Protein AF-0000000085069353 (afdb_homodimer)

Radius of gyration: 23.58 Å; Cα contacts (8 Å, |Δi|>4): 1562; chains: 2; bounding box: 52×65×56 Å

Solvent-accessible surface area (backbone atoms only — not comparable to full-atom values): 28995 Å² total; per-residue (Å²): 128,86,51,66,69,58,46,49,50,49,29,47,68,69,38,60,79,64,82,63,58,44,48,41,61,85,38,62,59,49,47,66,53,67,66,75,50,38,17,30,17,36,18,29,28,80,44,52,75,49,71,46,78,49,20,78,52,68,39,44,38,23,56,41,40,36,59,54,48,47,51,52,33,35,73,73,60,31,64,67,50,47,43,72,66,26,32,38,21,42,57,43,44,60,49,77,42,63,62,54,25,57,78,48,70,30,41,40,40,21,43,68,28,51,60,11,30,32,29,43,49,19,61,46,86,54,93,45,60,66,54,37,40,49,53,48,45,51,50,48,16,57,42,31,65,43,90,56,45,76,35,66,68,46,29,52,38,44,66,76,59,38,64,69,54,46,51,46,30,50,45,20,43,76,50,68,43,42,67,47,61,39,67,50,20,39,52,39,45,49,44,54,26,15,22,45,41,26,17,54,32,46,2,31,34,29,6,11,48,8,9,15,18,32,22,38,77,73,70,41,75,71,45,63,46,86,54,34,29,42,52,39,27,39,24,36,42,26,19,48,35,54,44,10,20,49,42,28,42,70,37,25,46,30,25,36,31,8,55,46,5,34,33,36,36,33,34,63,60,50,10,10,40,11,19,33,17,27,20,14,40,96,82,36,38,18,43,54,30,51,53,33,51,33,51,39,28,62,75,70,63,55,28,63,43,58,43,54,70,61,130,128,86,51,66,68,58,47,48,51,50,28,48,68,68,37,60,78,60,82,61,59,43,48,40,61,85,37,60,58,49,47,66,53,66,65,72,48,39,18,30,16,36,18,30,28,79,42,52,75,50,72,46,78,47,21,78,51,67,40,44,40,22,58,42,39,33,59,52,48,46,51,51,30,35,72,74,59,31,64,67,52,44,41,73,67,26,33,38,22,42,57,42,44,60,48,78,43,62,64,55,25,55,78,48,70,31,41,41,40,21,43,67,27,52,59,10,30,33,29,44,51,20,62,45,85,55,94,46,60,67,57,37,39,49,52,48,47,50,50,47,16,56,42,31,64,44,91,57,44,75,33,65,67,44,30,52,38,46,66,76,59,38,63,69,53,46,52,46,29,50,46,18,43,75,49,68,44,42,69,48,62,38,68,50,20,39,51,39,46,48,45,54,26,17,22,45,42,26,17,53,32,45,3,31,32,30,7,10,49,7,10,16,17,31,23,39,77,72,70,42,77,72,47,62,44,86,55,33,30,42,51,39,28,41,23,36,41,24,18,47,35,52,44,10,21,48,43,26,44,69,35,24,47,29,26,35,32,8,57,46,5,34,35,35,34,32,34,65,61,50,10,10,41,10,20,33,17,28,19,14,41,97,82,36,38,20,43,54,32,51,53,34,50,34,50,39,28,61,76,69,64,54,28,65,43,57,42,52,70,62,129

Structure (mmCIF, N/CA/C/O backbone):
data_AF-0000000085069353-model_v1
#
loop_
_entity.id
_entity.type
_entity.pdbx_description
1 polymer Glutaminase
#
loop_
_atom_site.group_PDB
_atom_site.id
_atom_site.type_symbol
_atom_site.label_atom_id
_atom_site.label_alt_id
_atom_site.label_comp_id
_atom_site.label_asym_id
_atom_site.label_entity_id
_atom_site.label_seq_id
_atom_site.pdbx_PDB_ins_code
_atom_site.Cartn_x
_atom_site.Cartn_y
_atom_site.Cartn_z
_atom_site.occupancy
_atom_site.B_iso_or_equiv
_atom_site.auth_seq_id
_atom_site.auth_comp_id
_atom_site.auth_asym_id
_atom_site.auth_atom_id
_atom_site.pdbx_PDB_model_num
ATOM 1 N N . MET A 1 1 ? -24.375 11.117 -15.672 1 51.53 1 MET A N 1
ATOM 2 C CA . MET A 1 1 ? -23.109 11.234 -14.953 1 51.53 1 MET A CA 1
ATOM 3 C C . MET A 1 1 ? -23.328 11.836 -13.562 1 51.53 1 MET A C 1
ATOM 5 O O . MET A 1 1 ? -23.922 12.906 -13.43 1 51.53 1 MET A O 1
ATOM 9 N N . VAL A 1 2 ? -23.219 10.992 -12.578 1 69.69 2 VAL A N 1
ATOM 10 C CA . VAL A 1 2 ? -23.578 11.438 -11.234 1 69.69 2 VAL A CA 1
ATOM 11 C C . VAL A 1 2 ? -22.703 12.633 -10.844 1 69.69 2 VAL A C 1
ATOM 13 O O . VAL A 1 2 ? -21.484 12.617 -11.062 1 69.69 2 VAL A O 1
ATOM 16 N N . LEU A 1 3 ? -23.312 13.703 -10.586 1 91.31 3 LEU A N 1
ATOM 17 C CA . LEU A 1 3 ? -22.625 14.914 -10.156 1 91.31 3 LEU A CA 1
ATOM 18 C C . LEU A 1 3 ? -21.953 14.695 -8.805 1 91.31 3 LEU A C 1
ATOM 20 O O . LEU A 1 3 ? -22.562 14.156 -7.883 1 91.31 3 LEU A O 1
ATOM 24 N N . LEU A 1 4 ? -20.656 15.016 -8.781 1 97.06 4 LEU A N 1
ATOM 25 C CA . LEU A 1 4 ? -19.875 14.836 -7.562 1 97.06 4 LEU A CA 1
ATOM 26 C C . LEU A 1 4 ? -20.594 15.453 -6.363 1 97.06 4 LEU A C 1
ATOM 28 O O . LEU A 1 4 ? -20.656 14.844 -5.297 1 97.06 4 LEU A O 1
ATOM 32 N N . ALA A 1 5 ? -21.125 16.641 -6.484 1 97.75 5 ALA A N 1
ATOM 33 C CA . ALA A 1 5 ? -21.812 17.328 -5.391 1 97.75 5 ALA A CA 1
ATOM 34 C C . ALA A 1 5 ? -22.953 16.5 -4.844 1 97.75 5 ALA A C 1
ATOM 36 O O . ALA A 1 5 ? -23.188 16.453 -3.635 1 97.75 5 ALA A O 1
ATOM 37 N N . ASP A 1 6 ? -23.688 15.859 -5.73 1 98.19 6 ASP A N 1
ATOM 38 C CA . ASP A 1 6 ? -24.812 15.023 -5.32 1 98.19 6 ASP A CA 1
ATOM 39 C C . ASP A 1 6 ? -24.328 13.805 -4.535 1 98.19 6 ASP A C 1
ATOM 41 O O . ASP A 1 6 ? -24.922 13.43 -3.523 1 98.19 6 ASP A O 1
ATOM 45 N N . VAL A 1 7 ? -23.297 13.211 -5.059 1 98.44 7 VAL A N 1
ATOM 46 C CA . VAL A 1 7 ? -22.75 12.031 -4.406 1 98.44 7 VAL A CA 1
ATOM 47 C C . VAL A 1 7 ? -22.203 12.406 -3.031 1 98.44 7 VAL A C 1
ATOM 49 O O . VAL A 1 7 ? -22.359 11.656 -2.064 1 98.44 7 VAL A O 1
ATOM 52 N N . MET A 1 8 ? -21.547 13.539 -2.908 1 98.62 8 MET A N 1
ATOM 53 C CA . MET A 1 8 ? -21.031 14.016 -1.634 1 98.62 8 MET A CA 1
ATOM 54 C C . MET A 1 8 ? -22.156 14.305 -0.65 1 98.62 8 MET A C 1
ATOM 56 O O . MET A 1 8 ? -22.047 13.969 0.533 1 98.62 8 MET A O 1
ATOM 60 N N . GLN A 1 9 ? -23.141 14.961 -1.113 1 98.25 9 GLN A N 1
ATOM 61 C CA . GLN A 1 9 ? -24.281 15.25 -0.248 1 98.25 9 GLN A CA 1
ATOM 62 C C . GLN A 1 9 ? -24.922 13.961 0.251 1 98.25 9 GLN A C 1
ATOM 64 O O . GLN A 1 9 ? -25.328 13.867 1.416 1 98.25 9 GLN A O 1
ATOM 69 N N . GLN A 1 10 ? -25.078 13.039 -0.661 1 98.31 10 GLN A N 1
ATOM 70 C CA . GLN A 1 10 ? -25.625 11.734 -0.293 1 98.31 10 GLN A CA 1
ATOM 71 C C . GLN A 1 10 ? -24.812 11.078 0.809 1 98.31 10 GLN A C 1
ATOM 73 O O . GLN A 1 10 ? -25.359 10.562 1.783 1 98.31 10 GLN A O 1
ATOM 78 N N . ALA A 1 11 ? -23.516 11.062 0.62 1 98.62 11 ALA A N 1
ATOM 79 C CA . ALA A 1 11 ? -22.625 10.484 1.618 1 98.62 11 ALA A CA 1
ATOM 80 C C . ALA A 1 11 ? -22.75 11.211 2.955 1 98.62 11 ALA A C 1
ATOM 82 O O . ALA A 1 11 ? -22.844 10.57 4.008 1 98.62 11 ALA A O 1
ATOM 83 N N . TYR A 1 12 ? -22.75 12.523 2.91 1 98.62 12 TYR A N 1
ATOM 84 C CA . TYR A 1 12 ? -22.875 13.328 4.117 1 98.62 12 TYR A CA 1
ATOM 85 C C . TYR A 1 12 ? -24.172 13.016 4.844 1 98.62 12 TYR A C 1
ATOM 87 O O . TYR A 1 12 ? -24.172 12.75 6.051 1 98.62 12 TYR A O 1
ATOM 95 N N . ASP A 1 13 ? -25.25 12.961 4.109 1 98.56 13 ASP A N 1
ATOM 96 C CA . ASP A 1 13 ? -26.578 12.727 4.695 1 98.56 13 ASP A CA 1
ATOM 97 C C . ASP A 1 13 ? -26.672 11.32 5.273 1 98.56 13 ASP A C 1
ATOM 99 O O . ASP A 1 13 ? -27.297 11.109 6.32 1 98.56 13 ASP A O 1
ATOM 103 N N . LYS A 1 14 ? -26.094 10.453 4.609 1 98.25 14 LYS A N 1
ATOM 104 C CA . LYS A 1 14 ? -26.172 9.047 5.004 1 98.25 14 LYS A CA 1
ATOM 105 C C . LYS A 1 14 ? -25.391 8.797 6.297 1 98.25 14 LYS A C 1
ATOM 107 O O . LYS A 1 14 ? -25.812 7.984 7.125 1 98.25 14 LYS A O 1
ATOM 112 N N . TYR A 1 15 ? -24.234 9.547 6.523 1 98.38 15 TYR A N 1
ATOM 113 C CA . TYR A 1 15 ? -23.328 9.086 7.57 1 98.38 15 TYR A CA 1
ATOM 114 C C . TYR A 1 15 ? -23.203 10.117 8.68 1 98.38 15 TYR A C 1
ATOM 116 O O . TYR A 1 15 ? -22.641 9.836 9.742 1 98.38 15 TYR A O 1
ATOM 124 N N . LYS A 1 16 ? -23.719 11.352 8.531 1 97.5 16 LYS A N 1
ATOM 125 C CA . LYS A 1 16 ? -23.578 12.406 9.531 1 97.5 16 LYS A CA 1
ATOM 126 C C . LYS A 1 16 ? -24.156 11.969 10.875 1 97.5 16 LYS A C 1
ATOM 128 O O . LYS A 1 16 ? -23.703 12.422 11.93 1 97.5 16 LYS A O 1
ATOM 133 N N . GLY A 1 17 ? -25.125 11.055 10.898 1 96.12 17 GLY A N 1
ATOM 134 C CA . GLY A 1 17 ? -25.781 10.633 12.125 1 96.12 17 GLY A CA 1
ATOM 135 C C . GLY A 1 17 ? -25.266 9.305 12.648 1 96.12 17 GLY A C 1
ATOM 136 O O . GLY A 1 17 ? -25.75 8.797 13.664 1 96.12 17 GLY A O 1
ATOM 137 N N . LYS A 1 18 ? -24.312 8.734 11.93 1 94.75 18 LYS A N 1
ATOM 138 C CA . LYS A 1 18 ? -23.766 7.449 12.359 1 94.75 18 LYS A CA 1
ATOM 139 C C . LYS A 1 18 ? -22.984 7.586 13.664 1 94.75 18 LYS A C 1
ATOM 141 O O . LYS A 1 18 ? -22.312 8.594 13.891 1 94.75 18 LYS A O 1
ATOM 146 N N . HIS A 1 19 ? -23.125 6.562 14.453 1 91.31 19 HIS A N 1
ATOM 147 C CA . HIS A 1 19 ? -22.375 6.508 15.703 1 91.31 19 HIS A CA 1
ATOM 148 C C . HIS A 1 19 ? -21.281 5.445 15.641 1 91.31 19 HIS A C 1
ATOM 150 O O . HIS A 1 19 ? -21.297 4.578 14.766 1 91.31 19 HIS A O 1
ATOM 156 N N . GLY A 1 20 ? -20.328 5.605 16.5 1 93.31 20 GLY A N 1
ATOM 157 C CA . GLY A 1 20 ? -19.188 4.695 16.578 1 93.31 20 GLY A CA 1
ATOM 158 C C . GLY A 1 20 ? -17.875 5.402 16.797 1 93.31 20 GLY A C 1
ATOM 159 O O . GLY A 1 20 ? -17.719 6.578 16.453 1 93.31 20 GLY A O 1
ATOM 160 N N . GLY A 1 21 ? -17.016 4.695 17.422 1 96.81 21 GLY A N 1
ATOM 161 C CA . GLY A 1 21 ? -15.711 5.273 17.719 1 96.81 21 GLY A CA 1
ATOM 162 C C . GLY A 1 21 ? -15.734 6.199 18.922 1 96.81 21 GLY A C 1
ATOM 163 O O . GLY A 1 21 ? -16.766 6.336 19.594 1 96.81 21 GLY A O 1
ATOM 164 N N . LYS A 1 22 ? -14.602 6.715 19.266 1 97.5 22 LYS A N 1
ATOM 165 C CA . LYS A 1 22 ? -14.422 7.648 20.375 1 97.5 22 LYS A CA 1
ATOM 166 C C . LYS A 1 22 ? -13.344 8.68 20.062 1 97.5 22 LYS A C 1
ATOM 168 O O . LYS A 1 22 ? -12.398 8.391 19.328 1 97.5 22 LYS A O 1
ATOM 173 N N . ASN A 1 23 ? -13.594 9.844 20.594 1 97.5 23 ASN A N 1
ATOM 174 C CA . ASN A 1 23 ? -12.516 10.82 20.531 1 97.5 23 ASN A CA 1
ATOM 175 C C . ASN A 1 23 ? -11.227 10.289 21.156 1 97.5 23 ASN A C 1
ATOM 177 O O . ASN A 1 23 ? -11.273 9.523 22.125 1 97.5 23 ASN A O 1
ATOM 181 N N . ALA A 1 24 ? -10.086 10.688 20.547 1 93.94 24 ALA A N 1
ATOM 182 C CA . ALA A 1 24 ? -8.844 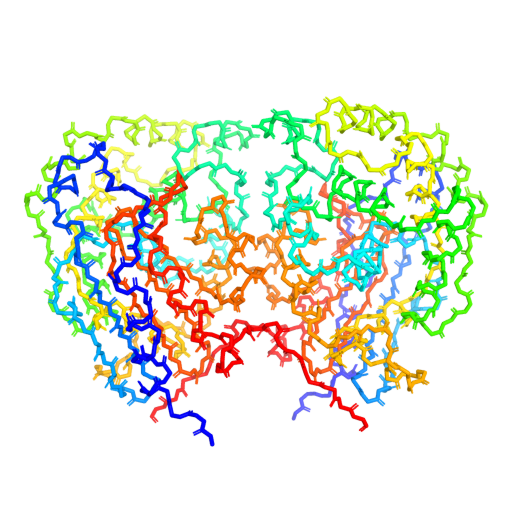10.406 21.266 1 93.94 24 ALA A CA 1
ATOM 183 C C . ALA A 1 24 ? -8.852 11.055 22.641 1 93.94 24 ALA A C 1
ATOM 185 O O . ALA A 1 24 ? -9.164 12.242 22.781 1 93.94 24 ALA A O 1
ATOM 186 N N . SER A 1 25 ? -8.461 10.281 23.672 1 92 25 SER A N 1
ATOM 187 C CA . SER A 1 25 ? -8.562 10.797 25.031 1 92 25 SER A CA 1
ATOM 188 C C . SER A 1 25 ? -7.188 10.977 25.656 1 92 25 SER A C 1
ATOM 190 O O . SER A 1 25 ? -7.059 11.625 26.703 1 92 25 SER A O 1
ATOM 192 N N . TYR A 1 26 ? -6.195 10.461 25.062 1 87.5 26 TYR A N 1
ATOM 193 C CA . TYR A 1 26 ? -4.855 10.562 25.625 1 87.5 26 TYR A CA 1
ATOM 194 C C . TYR A 1 26 ? -4.281 11.961 25.438 1 87.5 26 TYR A C 1
ATOM 196 O O . TYR A 1 26 ? -3.266 12.312 26.047 1 87.5 26 TYR A O 1
ATOM 204 N N . ILE A 1 27 ? -4.895 12.781 24.594 1 90.25 27 ILE A N 1
ATOM 205 C CA . ILE A 1 27 ? -4.652 14.219 24.484 1 90.25 27 ILE A CA 1
ATOM 206 C C . ILE A 1 27 ? -5.879 14.984 24.953 1 90.25 27 ILE A C 1
ATOM 208 O O . ILE A 1 27 ? -6.902 15.031 24.281 1 90.25 27 ILE A O 1
ATOM 212 N N . PRO A 1 28 ? -5.809 15.664 26.031 1 91.81 28 PRO A N 1
ATOM 213 C CA . PRO A 1 28 ? -6.977 16.266 26.672 1 91.81 28 PRO A CA 1
ATOM 214 C C . PRO A 1 28 ? -7.754 17.188 25.734 1 91.81 28 PRO A C 1
ATOM 216 O O . PRO A 1 28 ? -8.984 17.188 25.734 1 91.81 28 PRO A O 1
ATOM 219 N N . TYR A 1 29 ? -7.094 17.953 24.984 1 93.44 29 TYR A N 1
ATOM 220 C CA . TYR A 1 29 ? -7.758 18.859 24.062 1 93.44 29 TYR A CA 1
ATOM 221 C C . TYR A 1 29 ? -8.672 18.094 23.109 1 93.44 29 TYR A C 1
ATOM 223 O O . TYR A 1 29 ? -9.812 18.5 22.875 1 93.44 29 TYR A O 1
ATOM 231 N N . LEU A 1 30 ? -8.234 17.031 22.516 1 95.88 30 LEU A N 1
ATOM 232 C CA . LEU A 1 30 ? -8.992 16.25 21.531 1 95.88 30 LEU A CA 1
ATOM 233 C C . LEU A 1 30 ? -10.219 15.609 22.188 1 95.88 30 LEU A C 1
ATOM 235 O O . LEU A 1 30 ? -11.25 15.453 21.531 1 95.88 30 LEU A O 1
ATOM 239 N N . ALA A 1 31 ? -10.086 15.266 23.469 1 95.25 31 ALA A N 1
ATOM 240 C CA . ALA A 1 31 ? -11.18 14.633 24.203 1 95.25 31 ALA A CA 1
ATOM 241 C C . ALA A 1 31 ? -12.383 15.578 24.312 1 95.25 31 ALA A C 1
ATOM 243 O O . ALA A 1 31 ? -13.523 15.125 24.422 1 95.25 31 ALA A O 1
ATOM 244 N N . GLN A 1 32 ? -12.117 16.828 24.219 1 95.44 32 GLN A N 1
ATOM 245 C CA . GLN A 1 32 ? -13.148 17.828 24.484 1 95.44 32 GLN A CA 1
ATOM 246 C C . GLN A 1 32 ? -13.812 18.297 23.203 1 95.44 32 GLN A C 1
ATOM 248 O O . GLN A 1 32 ? -14.82 19.016 23.234 1 95.44 32 GLN A O 1
ATOM 253 N N . VAL A 1 33 ? -13.258 17.938 22.062 1 97.25 33 VAL A N 1
ATOM 254 C CA . VAL A 1 33 ? -13.852 18.328 20.781 1 97.25 33 VAL A CA 1
ATOM 255 C C . VAL A 1 33 ? -15.242 17.703 20.656 1 97.25 33 VAL A C 1
ATOM 257 O O . VAL A 1 33 ? -15.422 16.516 20.938 1 97.25 33 VAL A O 1
ATOM 260 N N . PRO A 1 34 ? -16.344 18.453 20.266 1 97.44 34 PRO A N 1
ATOM 261 C CA . PRO A 1 34 ? -17.688 17.891 20.141 1 97.44 34 PRO A CA 1
ATOM 262 C C . PRO A 1 34 ? -17.734 16.703 19.172 1 97.44 34 PRO A C 1
ATOM 264 O O . PRO A 1 34 ? -17.359 16.859 18 1 97.44 34 PRO A O 1
ATOM 267 N N . SER A 1 35 ? -18.281 15.609 19.609 1 97.38 35 SER A N 1
ATOM 268 C CA . SER A 1 35 ? -18.234 14.352 18.875 1 97.38 35 SER A CA 1
ATOM 269 C C . SER A 1 35 ? -19.234 14.359 17.719 1 97.38 35 SER A C 1
ATOM 271 O O . SER A 1 35 ? -19.172 13.5 16.844 1 97.38 35 SER A O 1
ATOM 273 N N . GLU A 1 36 ? -20.172 15.297 17.625 1 96.75 36 GLU A N 1
ATOM 274 C CA . GLU A 1 36 ? -21.234 15.305 16.625 1 96.75 36 GLU A CA 1
ATOM 275 C C . GLU A 1 36 ? -20.781 16.031 15.352 1 96.75 36 GLU A C 1
ATOM 277 O O . GLU A 1 36 ? -21.438 15.945 14.32 1 96.75 36 GLU A O 1
ATOM 282 N N . LEU A 1 37 ? -19.641 16.75 15.477 1 98.44 37 LEU A N 1
ATOM 283 C CA . LEU A 1 37 ? -19.156 17.484 14.32 1 98.44 37 LEU A CA 1
ATOM 284 C C . LEU A 1 37 ? -18.859 16.547 13.156 1 98.44 37 LEU A C 1
ATOM 286 O O . LEU A 1 37 ? -18.328 15.453 13.352 1 98.44 37 LEU A O 1
ATOM 290 N N . THR A 1 38 ? -19.344 16.906 11.992 1 98.69 38 THR A N 1
ATOM 291 C CA . THR A 1 38 ? -19.094 16.172 10.75 1 98.69 38 THR A CA 1
ATOM 292 C C . THR A 1 38 ? -18.984 17.125 9.57 1 98.69 38 THR A C 1
ATOM 294 O O . THR A 1 38 ? -19.906 17.922 9.32 1 98.69 38 THR A O 1
ATOM 297 N N . GLY A 1 39 ? -17.859 17.094 8.883 1 98.81 39 GLY A N 1
ATOM 298 C CA . GLY A 1 39 ? -17.641 17.906 7.691 1 98.81 39 GLY A CA 1
ATOM 299 C C . GLY A 1 39 ? -16.969 17.141 6.559 1 98.81 39 GLY A C 1
ATOM 300 O O . GLY A 1 39 ? -16.297 16.125 6.797 1 98.81 39 GLY A O 1
ATOM 301 N N . ILE A 1 40 ? -17.219 17.562 5.316 1 98.88 40 ILE A N 1
ATOM 302 C CA . ILE A 1 40 ? -16.578 16.984 4.141 1 98.88 40 ILE A CA 1
ATOM 303 C C . ILE A 1 40 ? -16.359 18.062 3.082 1 98.88 40 ILE A C 1
ATOM 305 O O . ILE A 1 40 ? -17.172 18.969 2.936 1 98.88 40 ILE A O 1
ATOM 309 N N . ALA A 1 41 ? -15.258 17.938 2.418 1 98.94 41 ALA A N 1
ATOM 310 C CA . ALA A 1 41 ? -14.922 18.859 1.336 1 98.94 41 ALA A CA 1
ATOM 311 C C . ALA A 1 41 ? -14.195 18.125 0.205 1 98.94 41 ALA A C 1
ATOM 313 O O . ALA A 1 41 ? -13.547 17.109 0.428 1 98.94 41 ALA A O 1
ATOM 314 N N . PHE A 1 42 ? -14.391 18.609 -0.967 1 98.94 42 PHE A N 1
ATOM 315 C CA . PHE A 1 42 ? -13.633 18.234 -2.156 1 98.94 42 PHE A CA 1
ATOM 316 C C . PHE A 1 42 ? -13.031 19.469 -2.828 1 98.94 42 PHE A C 1
ATOM 318 O O . PHE A 1 42 ? -13.703 20.484 -2.967 1 98.94 42 PHE A O 1
ATOM 325 N N . VAL A 1 43 ? -11.773 19.375 -3.131 1 98.81 43 VAL A N 1
ATOM 326 C CA . VAL A 1 43 ? -11.109 20.391 -3.953 1 98.81 43 VAL A CA 1
ATOM 327 C C . VAL A 1 43 ? -10.523 19.734 -5.203 1 98.81 43 VAL A C 1
ATOM 329 O O . VAL A 1 43 ? -9.797 18.734 -5.109 1 98.81 43 VAL A O 1
ATOM 332 N N . SER A 1 44 ? -10.883 20.266 -6.359 1 98.62 44 SER A N 1
ATOM 333 C CA . SER A 1 44 ? -10.414 19.703 -7.625 1 98.62 44 SER A CA 1
ATOM 334 C C . SER A 1 44 ? -9.039 20.266 -7.996 1 98.62 44 SER A C 1
ATOM 336 O O . SER A 1 44 ? -8.586 21.25 -7.414 1 98.62 44 SER A O 1
ATOM 338 N N . VAL A 1 45 ? -8.398 19.656 -9.008 1 98.5 45 VAL A N 1
ATOM 339 C CA . VAL A 1 45 ? -7.105 20.125 -9.5 1 98.5 45 VAL A CA 1
ATOM 340 C C . VAL A 1 45 ? -7.273 21.453 -10.234 1 98.5 45 VAL A C 1
ATOM 342 O O . VAL A 1 45 ? -6.293 22.141 -10.516 1 98.5 45 VAL A O 1
ATOM 345 N N . ASN A 1 46 ? -8.508 21.875 -10.484 1 97.38 46 ASN A N 1
ATOM 346 C CA . ASN A 1 46 ? -8.766 23.172 -11.102 1 97.38 46 ASN A CA 1
ATOM 347 C C . ASN A 1 46 ? -9.125 24.219 -10.055 1 97.38 46 ASN A C 1
ATOM 349 O O . ASN A 1 46 ? -9.359 25.375 -10.398 1 97.38 46 ASN A O 1
ATOM 353 N N . GLY A 1 47 ? -9.289 23.797 -8.836 1 97.62 47 GLY A N 1
ATOM 354 C CA . GLY A 1 47 ? -9.508 24.75 -7.758 1 97.62 47 GLY A CA 1
ATOM 355 C C . GLY A 1 47 ? -10.969 24.875 -7.359 1 97.62 47 GLY A C 1
ATOM 356 O O . GLY A 1 47 ? -11.32 25.688 -6.512 1 97.62 47 GLY A O 1
ATOM 357 N N . GLU A 1 48 ? -11.836 24.031 -7.934 1 97.88 48 GLU A N 1
ATOM 358 C CA . GLU A 1 48 ? -13.242 24.047 -7.539 1 97.88 48 GLU A CA 1
ATOM 359 C C . GLU A 1 48 ? -13.43 23.406 -6.164 1 97.88 48 GLU A C 1
ATOM 361 O O . GLU A 1 48 ? -12.812 22.391 -5.852 1 97.88 48 GLU A O 1
ATOM 366 N N . VAL A 1 49 ? -14.312 24.031 -5.383 1 98.44 49 VAL A N 1
ATOM 367 C CA . VAL A 1 49 ? -14.539 23.578 -4.016 1 98.44 49 VAL A CA 1
ATOM 368 C C . VAL A 1 49 ? -16 23.172 -3.842 1 98.44 49 VAL A C 1
ATOM 370 O O . VAL A 1 49 ? -16.906 23.891 -4.281 1 98.44 49 VAL A O 1
ATOM 373 N N . THR A 1 50 ? -16.219 22.016 -3.334 1 98.69 50 THR A N 1
ATOM 374 C CA . THR A 1 50 ? -17.516 21.547 -2.865 1 98.69 50 THR A CA 1
ATOM 375 C C . THR A 1 50 ? -17.438 21.062 -1.417 1 98.69 50 THR A C 1
ATOM 377 O O . THR A 1 50 ? -16.531 20.312 -1.063 1 98.69 50 THR A O 1
ATOM 380 N N . SER A 1 51 ? -18.328 21.547 -0.524 1 98.69 51 SER A N 1
ATOM 381 C CA . SER A 1 51 ? -18.234 21.156 0.876 1 98.69 51 SER A CA 1
ATOM 382 C C . SER A 1 51 ? -19.625 21.078 1.522 1 98.69 51 SER A C 1
ATOM 384 O O . SER A 1 51 ? -20.562 21.703 1.052 1 98.69 51 SER A O 1
ATOM 386 N N . PHE A 1 52 ? -19.75 20.312 2.494 1 98.81 52 PHE A N 1
ATOM 387 C CA . PHE A 1 52 ? -20.984 20.125 3.266 1 98.81 52 PHE A CA 1
ATOM 388 C C . PHE A 1 52 ? -20.672 20.016 4.754 1 98.81 52 PHE A C 1
ATOM 390 O O . PHE A 1 52 ? -19.531 19.719 5.137 1 98.81 52 PHE A O 1
ATOM 397 N N . GLY A 1 53 ? -21.625 20.375 5.633 1 98.75 53 GLY A N 1
ATOM 398 C CA . GLY A 1 53 ? -21.531 20.188 7.074 1 98.75 53 GLY A CA 1
ATOM 399 C C . GLY A 1 53 ? -20.562 21.156 7.73 1 98.75 53 GLY A C 1
ATOM 400 O O . GLY A 1 53 ? -20.484 22.328 7.348 1 98.75 53 GLY A O 1
ATOM 401 N N . ASP A 1 54 ? -19.844 20.641 8.75 1 98.69 54 ASP A N 1
ATOM 402 C CA . ASP A 1 54 ? -18.938 21.453 9.555 1 98.69 54 ASP A CA 1
ATOM 403 C C . ASP A 1 54 ? -17.562 21.578 8.883 1 98.69 54 ASP A C 1
ATOM 405 O O . ASP A 1 54 ? -16.531 21.375 9.531 1 98.69 54 ASP A O 1
ATOM 409 N N . SER A 1 55 ? -17.609 21.859 7.613 1 98.5 55 SER A N 1
ATOM 410 C CA . SER A 1 55 ? -16.391 21.859 6.82 1 98.5 55 SER A CA 1
ATOM 411 C C . SER A 1 55 ? -15.508 23.062 7.145 1 98.5 55 SER A C 1
ATOM 413 O O . SER A 1 55 ? -14.32 23.062 6.82 1 98.5 55 SER A O 1
ATOM 415 N N . ASN A 1 56 ? -16 24.062 7.84 1 97.75 56 ASN A N 1
ATOM 416 C CA . ASN A 1 56 ? -15.242 25.25 8.18 1 97.75 56 ASN A CA 1
ATOM 417 C C . ASN A 1 56 ? -14.695 25.188 9.609 1 97.75 56 ASN A C 1
ATOM 419 O O . ASN A 1 56 ? -13.961 26.062 10.039 1 97.75 56 ASN A O 1
ATOM 423 N N . TYR A 1 57 ? -15.062 24.141 10.344 1 98.38 57 TYR A N 1
ATOM 424 C CA . TYR A 1 57 ? -14.547 23.969 11.695 1 98.38 57 TYR A CA 1
ATOM 425 C C . TYR A 1 57 ? -13.039 23.703 11.672 1 98.38 57 TYR A C 1
ATOM 427 O O . TYR A 1 57 ? -12.57 22.812 10.969 1 98.38 57 TYR A O 1
ATOM 435 N N . HIS A 1 58 ? -12.289 24.5 12.398 1 98.5 58 HIS A N 1
ATOM 436 C CA . HIS A 1 58 ? -10.852 24.281 12.492 1 98.5 58 HIS A CA 1
ATOM 437 C C . HIS A 1 58 ? -10.523 23.219 13.547 1 98.5 58 HIS A C 1
ATOM 439 O O . HIS A 1 58 ? -10.969 23.328 14.688 1 98.5 58 HIS A O 1
ATOM 445 N N . PHE A 1 59 ? -9.812 22.219 13.195 1 98.5 59 PHE A N 1
ATOM 446 C CA . PHE A 1 59 ? -9.414 21.109 14.062 1 98.5 59 PHE A CA 1
ATOM 447 C C . PHE A 1 59 ? -7.902 20.906 14 1 98.5 59 PHE A C 1
ATOM 449 O O . PHE A 1 59 ? -7.238 21.391 13.086 1 98.5 59 PHE A O 1
ATOM 456 N N . ALA A 1 60 ? -7.359 20.234 14.977 1 98.5 60 ALA A N 1
ATOM 457 C CA . ALA A 1 60 ? -5.926 19.938 15 1 98.5 60 ALA A CA 1
ATOM 458 C C . ALA A 1 60 ? -5.547 19 13.859 1 98.5 60 ALA A C 1
ATOM 460 O O . ALA A 1 60 ? -6.141 17.922 13.703 1 98.5 60 ALA A O 1
ATOM 461 N N . ILE A 1 61 ? -4.516 19.312 13.117 1 98.69 61 ILE A N 1
ATOM 462 C CA . ILE A 1 61 ? -4.098 18.578 11.93 1 98.69 61 ILE A CA 1
ATOM 463 C C . ILE A 1 61 ? -3.521 17.234 12.336 1 98.69 61 ILE A C 1
ATOM 465 O O . ILE A 1 61 ? -3.672 16.234 11.617 1 98.69 61 ILE A O 1
ATOM 469 N N . GLU A 1 62 ? -2.818 17.203 13.484 1 98.56 62 GLU A N 1
ATOM 470 C CA . GLU A 1 62 ? -2.207 16 14.039 1 98.56 62 GLU A CA 1
ATOM 471 C C . GLU A 1 62 ? -1.376 15.273 12.984 1 98.56 62 GLU A C 1
ATOM 473 O O . GLU A 1 62 ? -0.633 15.898 12.227 1 98.56 62 GLU A O 1
ATOM 478 N N . SER A 1 63 ? -1.435 14.023 12.859 1 98.69 63 SER A N 1
ATOM 479 C CA . SER A 1 63 ? -0.518 13.18 12.102 1 98.69 63 SER A CA 1
ATOM 480 C C . SER A 1 63 ? -0.582 13.508 10.609 1 98.69 63 SER A C 1
ATOM 482 O O . SER A 1 63 ? 0.315 13.133 9.852 1 98.69 63 SER A O 1
ATOM 484 N N . ILE A 1 64 ? -1.617 14.125 10.133 1 98.94 64 ILE A N 1
ATOM 485 C CA . ILE A 1 64 ? -1.678 14.492 8.719 1 98.94 64 ILE A CA 1
ATOM 486 C C . ILE A 1 64 ? -0.513 15.422 8.375 1 98.94 64 ILE A C 1
ATOM 488 O O . ILE A 1 64 ? -0.01 15.406 7.25 1 98.94 64 ILE A O 1
ATOM 492 N N . SER A 1 65 ? -0.009 16.125 9.352 1 98.88 65 SER A N 1
ATOM 493 C CA . SER A 1 65 ? 1.109 17.047 9.164 1 98.88 65 SER A CA 1
ATOM 494 C C . SER A 1 65 ? 2.359 16.312 8.703 1 98.88 65 SER A C 1
ATOM 496 O O . SER A 1 65 ? 3.254 16.922 8.102 1 98.88 65 SER A O 1
ATOM 498 N N . LYS A 1 66 ? 2.473 15.031 8.992 1 98.94 66 LYS A N 1
ATOM 499 C CA . LYS A 1 66 ? 3.629 14.227 8.609 1 98.94 66 LYS A CA 1
ATOM 500 C C . LYS A 1 66 ? 3.848 14.273 7.098 1 98.94 66 LYS A C 1
ATOM 502 O O . LYS A 1 66 ? 4.988 14.258 6.629 1 98.94 66 LYS A O 1
ATOM 507 N N . VAL A 1 67 ? 2.773 14.352 6.34 1 98.94 67 VAL A N 1
ATOM 508 C CA . VAL A 1 67 ? 2.838 14.375 4.883 1 98.94 67 VAL A CA 1
ATOM 509 C C . VAL A 1 67 ? 3.539 15.641 4.41 1 98.94 67 VAL A C 1
ATOM 511 O O . VAL A 1 67 ? 4.363 15.602 3.494 1 98.94 67 VAL A O 1
ATOM 514 N N . ILE A 1 68 ? 3.227 16.719 5.031 1 98.94 68 ILE A N 1
ATOM 515 C CA . ILE A 1 68 ? 3.77 18.016 4.633 1 98.94 68 ILE A CA 1
ATOM 516 C C . ILE A 1 68 ? 5.25 18.078 4.996 1 98.94 68 ILE A C 1
ATOM 518 O O . ILE A 1 68 ? 6.066 18.562 4.199 1 98.94 68 ILE A O 1
ATOM 522 N N . THR A 1 69 ? 5.562 17.641 6.191 1 98.94 69 THR A N 1
ATOM 523 C CA . THR A 1 69 ? 6.969 17.609 6.586 1 98.94 69 THR A CA 1
ATOM 524 C C . THR A 1 69 ? 7.773 16.688 5.676 1 98.94 69 THR A C 1
ATOM 526 O O . THR A 1 69 ? 8.906 17 5.316 1 98.94 69 THR A O 1
ATOM 529 N N . LEU A 1 70 ? 7.23 15.586 5.336 1 98.94 70 LEU A N 1
ATOM 530 C CA . LEU A 1 70 ? 7.863 14.688 4.375 1 98.94 70 LEU A CA 1
ATOM 531 C C . LEU A 1 70 ? 8.117 15.406 3.053 1 98.94 70 LEU A C 1
ATOM 533 O O . LEU A 1 70 ? 9.203 15.281 2.473 1 98.94 70 LEU A O 1
ATOM 537 N N . ALA A 1 71 ? 7.148 16.125 2.574 1 98.94 71 ALA A N 1
ATOM 538 C CA . ALA A 1 71 ? 7.297 16.875 1.33 1 98.94 71 ALA A CA 1
ATOM 539 C C . ALA A 1 71 ? 8.469 17.844 1.409 1 98.94 71 ALA A C 1
ATOM 541 O O . ALA A 1 71 ? 9.273 17.922 0.475 1 98.94 71 ALA A O 1
ATOM 542 N N . LEU A 1 72 ? 8.531 18.516 2.508 1 98.94 72 LEU A N 1
ATOM 543 C CA . LEU A 1 72 ? 9.625 19.469 2.713 1 98.94 72 LEU A CA 1
ATOM 544 C C . LEU A 1 72 ? 10.969 18.75 2.721 1 98.94 72 LEU A C 1
ATOM 546 O O . LEU A 1 72 ? 11.93 19.219 2.119 1 98.94 72 LEU A O 1
ATOM 550 N N . ALA A 1 73 ? 11.039 17.625 3.398 1 98.88 73 ALA A N 1
ATOM 551 C CA . ALA A 1 73 ? 12.266 16.844 3.457 1 98.88 73 ALA A CA 1
ATOM 552 C C . ALA A 1 73 ? 12.68 16.359 2.066 1 98.88 73 ALA A C 1
ATOM 554 O O . ALA A 1 73 ? 13.867 16.375 1.726 1 98.88 73 ALA A O 1
ATOM 555 N N . LEU A 1 74 ? 11.734 15.922 1.294 1 98.88 74 LEU A N 1
ATOM 556 C CA . LEU A 1 74 ? 12.008 15.469 -0.065 1 98.88 74 LEU A CA 1
ATOM 557 C C . LEU A 1 74 ? 12.586 16.609 -0.906 1 98.88 74 LEU A C 1
ATOM 559 O O . LEU A 1 74 ? 13.523 16.391 -1.682 1 98.88 74 LEU A O 1
ATOM 563 N N . GLU A 1 75 ? 12.047 17.781 -0.761 1 98.62 75 GLU A N 1
ATOM 564 C CA . GLU A 1 75 ? 12.531 18.938 -1.503 1 98.62 75 GLU A CA 1
ATOM 565 C C . GLU A 1 75 ? 13.961 19.297 -1.102 1 98.62 75 GLU A C 1
ATOM 567 O O . GLU A 1 75 ? 14.766 19.688 -1.947 1 98.62 75 GLU A O 1
ATOM 572 N N . GLU A 1 76 ? 14.25 19.125 0.158 1 98.5 76 GLU A N 1
ATOM 573 C CA . GLU A 1 76 ? 15.531 19.594 0.673 1 98.5 76 GLU A CA 1
ATOM 574 C C . GLU A 1 76 ? 16.625 18.531 0.483 1 98.5 76 GLU A C 1
ATOM 576 O O . GLU A 1 76 ? 17.766 18.859 0.153 1 98.5 76 GLU A O 1
ATOM 581 N N . SER A 1 77 ? 16.25 17.281 0.667 1 98.12 77 SER A N 1
ATOM 582 C CA . SER A 1 77 ? 17.281 16.25 0.768 1 98.12 77 SER A CA 1
ATOM 583 C C . SER A 1 77 ? 17.25 15.32 -0.445 1 98.12 77 SER A C 1
ATOM 585 O O . SER A 1 77 ? 18.203 14.586 -0.695 1 98.12 77 SER A O 1
ATOM 587 N N . GLY A 1 78 ? 16.141 15.359 -1.182 1 98.19 78 GLY A N 1
ATOM 588 C CA . GLY A 1 78 ? 15.977 14.445 -2.301 1 98.19 78 GLY A CA 1
ATOM 589 C C . GLY A 1 78 ? 15.367 13.109 -1.902 1 98.19 78 GLY A C 1
ATOM 590 O O . GLY A 1 78 ? 15.469 12.695 -0.747 1 98.19 78 GLY A O 1
ATOM 591 N N . SER A 1 79 ? 14.766 12.453 -2.873 1 98.31 79 SER A N 1
ATOM 592 C CA . SER A 1 79 ? 14.016 11.227 -2.633 1 98.31 79 SER A CA 1
ATOM 593 C C . SER A 1 79 ? 14.93 10.094 -2.191 1 98.31 79 SER A C 1
ATOM 595 O O . SER A 1 79 ? 14.562 9.289 -1.336 1 98.31 79 SER A O 1
ATOM 597 N N . GLU A 1 80 ? 16.125 9.984 -2.744 1 98 80 GLU A N 1
ATOM 598 C CA . GLU A 1 80 ? 17.047 8.898 -2.4 1 98 80 GLU A CA 1
ATOM 599 C C . GLU A 1 80 ? 17.484 8.992 -0.942 1 98 80 GLU A C 1
ATOM 601 O O . GLU A 1 80 ? 17.5 7.988 -0.229 1 98 80 GLU A O 1
ATOM 606 N N . ALA A 1 81 ? 17.828 10.18 -0.515 1 98.06 81 ALA A N 1
ATOM 607 C CA . ALA A 1 81 ? 18.266 10.383 0.862 1 98.06 81 ALA A CA 1
ATOM 608 C C . ALA A 1 81 ? 17.141 10.094 1.849 1 98.06 81 ALA A C 1
ATOM 610 O O . ALA A 1 81 ? 17.359 9.43 2.867 1 98.06 81 ALA A O 1
ATOM 611 N N . VAL A 1 82 ? 15.961 10.602 1.553 1 98.5 82 VAL A N 1
ATOM 612 C CA . VAL A 1 82 ? 14.82 10.375 2.432 1 98.5 82 VAL A CA 1
ATOM 613 C C . VAL A 1 82 ? 14.516 8.875 2.504 1 98.5 82 VAL A C 1
ATOM 615 O O . VAL A 1 82 ? 14.305 8.336 3.592 1 98.5 82 VAL A O 1
ATOM 618 N N . HIS A 1 83 ? 14.539 8.266 1.386 1 98.25 83 HIS A N 1
ATOM 619 C CA . HIS A 1 83 ? 14.258 6.836 1.324 1 98.25 83 HIS A CA 1
ATOM 620 C C . HIS A 1 83 ? 15.281 6.043 2.135 1 98.25 83 HIS A C 1
ATOM 622 O O . HIS A 1 83 ? 14.906 5.156 2.91 1 98.25 83 HIS A O 1
ATOM 628 N N . SER A 1 84 ? 16.516 6.34 1.98 1 97.5 84 SER A N 1
ATOM 629 C CA . SER A 1 84 ? 17.594 5.617 2.648 1 97.5 84 SER A CA 1
ATOM 630 C C . SER A 1 84 ? 17.578 5.871 4.152 1 97.5 84 SER A C 1
ATOM 632 O O . SER A 1 84 ? 17.766 4.941 4.945 1 97.5 84 SER A O 1
ATOM 634 N N . LYS A 1 85 ? 17.297 7.059 4.582 1 97.75 85 LYS A N 1
ATOM 635 C CA . LYS A 1 85 ? 17.438 7.457 5.977 1 97.75 85 LYS A CA 1
ATOM 636 C C . LYS A 1 85 ? 16.188 7.129 6.777 1 97.75 85 LYS A C 1
ATOM 638 O O . LYS A 1 85 ? 16.25 6.84 7.973 1 97.75 85 LYS A O 1
ATOM 643 N N . ILE A 1 86 ? 15.062 7.203 6.148 1 97.94 86 ILE A N 1
ATOM 644 C CA . ILE A 1 86 ? 13.812 7.031 6.875 1 97.94 86 ILE A CA 1
ATOM 645 C C . ILE A 1 86 ? 13.164 5.707 6.484 1 97.94 86 ILE A C 1
ATOM 647 O O . ILE A 1 86 ? 12.859 4.879 7.348 1 97.94 86 ILE A O 1
ATOM 651 N N . GLY A 1 87 ? 12.969 5.527 5.172 1 97.81 87 GLY A N 1
ATOM 652 C CA . GLY A 1 87 ? 12.32 4.324 4.68 1 97.81 87 GLY A CA 1
ATOM 653 C C . GLY A 1 87 ? 10.953 4.586 4.07 1 97.81 87 GLY A C 1
ATOM 654 O O . GLY A 1 87 ? 10.523 5.738 3.982 1 97.81 87 GLY A O 1
ATOM 655 N N . ALA A 1 88 ? 10.32 3.455 3.609 1 98.44 88 ALA A N 1
ATOM 656 C CA . ALA A 1 88 ? 9.023 3.576 2.943 1 98.44 88 ALA A CA 1
ATOM 657 C C . ALA A 1 88 ? 8.148 2.363 3.23 1 98.44 88 ALA A C 1
ATOM 659 O O . ALA A 1 88 ? 7.078 2.209 2.631 1 98.44 88 ALA A O 1
ATOM 660 N N . ASP A 1 89 ? 8.555 1.475 4.133 1 98.31 89 ASP A N 1
ATOM 661 C CA . ASP A 1 89 ? 7.855 0.215 4.363 1 98.31 89 ASP A CA 1
ATOM 662 C C . ASP A 1 89 ? 6.891 0.333 5.543 1 98.31 89 ASP A C 1
ATOM 664 O O . ASP A 1 89 ? 7.207 0.963 6.551 1 98.31 89 ASP A O 1
ATOM 668 N N . PRO A 1 90 ? 5.699 -0.25 5.414 1 97.25 90 PRO A N 1
ATOM 669 C CA . PRO A 1 90 ? 4.777 -0.239 6.551 1 97.25 90 PRO A CA 1
ATOM 670 C C . PRO A 1 90 ? 5.281 -1.069 7.73 1 97.25 90 PRO A C 1
ATOM 672 O O . PRO A 1 90 ? 5.965 -2.078 7.531 1 97.25 90 PRO A O 1
ATOM 675 N N . THR A 1 91 ? 4.891 -0.678 8.898 1 95.69 91 THR A N 1
ATOM 676 C CA . THR A 1 91 ? 5.395 -1.353 10.094 1 95.69 91 THR A CA 1
ATOM 677 C C . THR A 1 91 ? 4.523 -2.555 10.445 1 95.69 91 THR A C 1
ATOM 679 O O . THR A 1 91 ? 4.988 -3.496 11.094 1 95.69 91 THR A O 1
ATOM 682 N N . GLY A 1 92 ? 3.188 -2.436 10.047 1 94.69 92 GLY A N 1
ATOM 683 C CA . GLY A 1 92 ? 2.23 -3.447 10.461 1 94.69 92 GLY A CA 1
ATOM 684 C C . GLY A 1 92 ? 1.806 -3.307 11.914 1 94.69 92 GLY A C 1
ATOM 685 O O . GLY A 1 92 ? 1.043 -4.129 12.43 1 94.69 92 GLY A O 1
ATOM 686 N N . LEU A 1 93 ? 2.271 -2.303 12.609 1 95.75 93 LEU A N 1
ATOM 687 C CA . LEU A 1 93 ? 2.018 -2.051 14.023 1 95.75 93 LEU A CA 1
ATOM 688 C C . LEU A 1 93 ? 1.506 -0.631 14.242 1 95.75 93 LEU A C 1
ATOM 690 O O . LEU A 1 93 ? 1.523 0.187 13.312 1 95.75 93 LEU A O 1
ATOM 694 N N . PRO A 1 94 ? 1.006 -0.338 15.406 1 95.12 94 PRO A N 1
ATOM 695 C CA . PRO A 1 94 ? 0.464 0.998 15.664 1 95.12 94 PRO A CA 1
ATOM 696 C C . PRO A 1 94 ? 1.48 2.107 15.406 1 95.12 94 PRO A C 1
ATOM 698 O O . PRO A 1 94 ? 2.689 1.871 15.477 1 95.12 94 PRO A O 1
ATOM 701 N N . PHE A 1 95 ? 1.019 3.322 15.211 1 94.88 95 PHE A N 1
ATOM 702 C CA . PHE A 1 95 ? 1.801 4.457 14.734 1 94.88 95 PHE A CA 1
ATOM 703 C C . PHE A 1 95 ? 2.848 4.863 15.766 1 94.88 95 PHE A C 1
ATOM 705 O O . PHE A 1 95 ? 3.824 5.539 15.438 1 94.88 95 PHE A O 1
ATOM 712 N N . ASN A 1 96 ? 2.727 4.496 16.984 1 94.25 96 ASN A N 1
ATOM 713 C CA . ASN A 1 96 ? 3.646 4.875 18.047 1 94.25 96 ASN A CA 1
ATOM 714 C C . ASN A 1 96 ? 4.344 3.658 18.641 1 94.25 96 ASN A C 1
ATOM 716 O O . ASN A 1 96 ? 4.793 3.693 19.797 1 94.25 96 ASN A O 1
ATOM 720 N N . SER A 1 97 ? 4.543 2.629 17.891 1 94.62 97 SER A N 1
ATOM 721 C CA . SER A 1 97 ? 5.02 1.338 18.375 1 94.62 97 SER A CA 1
ATOM 722 C C . SER A 1 97 ? 6.531 1.345 18.562 1 94.62 97 SER A C 1
ATOM 724 O O . SER A 1 97 ? 7.285 1.409 17.594 1 94.62 97 SER A O 1
ATOM 726 N N . VAL A 1 98 ? 6.957 1.167 19.797 1 95.44 98 VAL A N 1
ATOM 727 C CA . VAL A 1 98 ? 8.375 0.976 20.094 1 95.44 98 VAL A CA 1
ATOM 728 C C . VAL A 1 98 ? 8.828 -0.397 19.609 1 95.44 98 VAL A C 1
ATOM 730 O O . VAL A 1 98 ? 9.961 -0.558 19.156 1 95.44 98 VAL A O 1
ATOM 733 N N . LEU A 1 99 ? 7.941 -1.348 19.672 1 94 99 LEU A N 1
ATOM 734 C CA . LEU A 1 99 ? 8.234 -2.688 19.172 1 94 99 LEU A CA 1
ATOM 735 C C . LEU A 1 99 ? 8.633 -2.645 17.703 1 94 99 LEU A C 1
ATOM 737 O O . LEU A 1 99 ? 9.586 -3.303 17.297 1 94 99 LEU A O 1
ATOM 741 N N . ALA A 1 100 ? 7.875 -1.942 16.891 1 94.06 100 ALA A N 1
ATOM 742 C CA . ALA A 1 100 ? 8.195 -1.808 15.469 1 94.06 100 ALA A CA 1
ATOM 743 C C . ALA A 1 100 ? 9.617 -1.278 15.273 1 94.06 100 ALA A C 1
ATOM 745 O O . ALA A 1 100 ? 10.328 -1.71 14.367 1 94.06 100 ALA A O 1
ATOM 746 N N . LEU A 1 101 ? 10 -0.354 16.109 1 94 101 LEU A N 1
ATOM 747 C CA . LEU A 1 101 ? 11.328 0.236 16.047 1 94 101 LEU A CA 1
ATOM 748 C C . LEU A 1 101 ? 12.398 -0.785 16.438 1 94 101 LEU A C 1
ATOM 750 O O . LEU A 1 101 ? 13.406 -0.926 15.742 1 94 101 LEU A O 1
ATOM 754 N N . GLU A 1 102 ? 12.172 -1.528 17.438 1 93.19 102 GLU A N 1
ATOM 755 C CA . GLU A 1 102 ? 13.164 -2.443 18 1 93.19 102 GLU A CA 1
ATOM 756 C C . GLU A 1 102 ? 13.375 -3.65 17.094 1 93.19 102 GLU A C 1
ATOM 758 O O . GLU A 1 102 ? 14.492 -4.148 16.953 1 93.19 102 GLU A O 1
ATOM 763 N N . ILE A 1 103 ? 12.336 -4.098 16.453 1 92.62 103 ILE A N 1
ATOM 764 C CA . ILE A 1 103 ? 12.445 -5.266 15.586 1 92.62 103 ILE A CA 1
ATOM 765 C C . ILE A 1 103 ? 13.289 -4.922 14.352 1 92.62 103 ILE A C 1
ATOM 767 O O . ILE A 1 103 ? 13.852 -5.812 13.711 1 92.62 103 ILE A O 1
ATOM 771 N N . HIS A 1 104 ? 13.43 -3.68 14.109 1 92.94 104 HIS A N 1
ATOM 772 C CA . HIS A 1 104 ? 14.211 -3.24 12.961 1 92.94 104 HIS A CA 1
ATOM 773 C C . HIS A 1 104 ? 15.453 -2.479 13.398 1 92.94 104 HIS A C 1
ATOM 775 O O . HIS A 1 104 ? 15.867 -1.515 12.75 1 92.94 104 HIS A O 1
ATOM 781 N N . ASN A 1 105 ? 15.984 -2.795 14.547 1 93.69 105 ASN A N 1
ATOM 782 C CA . ASN A 1 105 ? 17.25 -2.295 15.078 1 93.69 105 ASN A CA 1
ATOM 783 C C . ASN A 1 105 ? 17.234 -0.775 15.219 1 93.69 105 ASN A C 1
ATOM 785 O O . ASN A 1 105 ? 18.234 -0.113 14.914 1 93.69 105 ASN A O 1
ATOM 789 N N . GLY A 1 106 ? 16.094 -0.221 15.547 1 94.19 106 GLY A N 1
ATOM 790 C CA . GLY A 1 106 ? 15.969 1.2 15.828 1 94.19 106 GLY A CA 1
ATOM 791 C C . GLY A 1 106 ? 15.75 2.041 14.586 1 94.19 106 GLY A C 1
ATOM 792 O O . GLY A 1 106 ? 15.562 3.256 14.672 1 94.19 106 GLY A O 1
ATOM 793 N N . LYS A 1 107 ? 15.789 1.422 13.438 1 95 107 LYS A N 1
ATOM 794 C CA . LYS A 1 107 ? 15.523 2.166 12.203 1 95 107 LYS A CA 1
ATOM 795 C C . LYS A 1 107 ? 14.023 2.361 11.992 1 95 107 LYS A C 1
ATOM 797 O O . LYS A 1 107 ? 13.25 1.407 12.078 1 95 107 LYS A O 1
ATOM 802 N N . PRO A 1 108 ? 13.688 3.633 11.781 1 95.38 108 PRO A N 1
ATOM 803 C CA . PRO A 1 108 ? 12.289 3.811 11.398 1 95.38 108 PRO A CA 1
ATOM 804 C C . PRO A 1 108 ? 11.977 3.254 10.008 1 95.38 108 PRO A C 1
ATOM 806 O O . PRO A 1 108 ? 12.875 3.148 9.172 1 95.38 108 PRO A O 1
ATOM 809 N N . LEU A 1 109 ? 10.781 2.869 9.695 1 96.38 109 LEU A N 1
ATOM 810 C CA . LEU A 1 109 ? 10.453 2.17 8.461 1 96.38 109 LEU A CA 1
ATOM 811 C C . LEU A 1 109 ? 9.695 3.084 7.5 1 96.38 109 LEU A C 1
ATOM 813 O O . LEU A 1 109 ? 9.625 2.814 6.301 1 96.38 109 LEU A O 1
ATOM 817 N N . THR A 1 110 ? 9.094 4.121 8.008 1 98.31 110 THR A N 1
ATOM 818 C CA . THR A 1 110 ? 8.281 5.004 7.188 1 98.31 110 THR A CA 1
ATOM 819 C C . THR A 1 110 ? 8.125 6.371 7.852 1 98.31 110 THR A C 1
ATOM 821 O O . THR A 1 110 ? 8.094 6.473 9.078 1 98.31 110 THR A O 1
ATOM 824 N N . PRO A 1 111 ? 8 7.418 7.059 1 98.75 111 PRO A N 1
ATOM 825 C CA . PRO A 1 111 ? 7.848 8.766 7.617 1 98.75 111 PRO A CA 1
ATOM 826 C C . PRO A 1 111 ? 6.465 9 8.219 1 98.75 111 PRO A C 1
ATOM 828 O O . PRO A 1 111 ? 6.211 10.055 8.805 1 98.75 111 PRO A O 1
ATOM 831 N N . LEU A 1 112 ? 5.535 8.023 8.148 1 98.69 112 LEU A N 1
ATOM 832 C CA . LEU A 1 112 ? 4.152 8.328 8.492 1 98.69 112 LEU A CA 1
ATOM 833 C C . LEU A 1 112 ? 3.766 7.672 9.812 1 98.69 112 LEU A C 1
ATOM 835 O O . LEU A 1 112 ? 2.586 7.633 10.172 1 98.69 112 LEU A O 1
ATOM 839 N N . VAL A 1 113 ? 4.762 7.172 10.57 1 98.06 113 VAL A N 1
ATOM 840 C CA . VAL A 1 113 ? 4.613 6.832 11.984 1 98.06 113 VAL A CA 1
ATOM 841 C C . VAL A 1 113 ? 5.48 7.762 12.828 1 98.06 113 VAL A C 1
ATOM 843 O O . VAL A 1 113 ? 6.305 8.508 12.297 1 98.06 113 VAL A O 1
ATOM 846 N N . ASN A 1 114 ? 5.281 7.711 14.156 1 98.31 114 ASN A N 1
ATOM 847 C CA . ASN A 1 114 ? 5.914 8.695 15.023 1 98.31 114 ASN A CA 1
ATOM 848 C C . ASN A 1 114 ? 7.434 8.68 14.883 1 98.31 114 ASN A C 1
ATOM 850 O O . ASN A 1 114 ? 8.055 9.727 14.688 1 98.31 114 ASN A O 1
ATOM 854 N N . ALA A 1 115 ? 8.016 7.527 14.914 1 98.5 115 ALA A N 1
ATOM 855 C CA . ALA A 1 115 ? 9.477 7.41 14.828 1 98.5 115 ALA A CA 1
ATOM 856 C C . ALA A 1 115 ? 10 8.008 13.523 1 98.5 115 ALA A C 1
ATOM 858 O O . ALA A 1 115 ? 10.914 8.828 13.539 1 98.5 115 ALA A O 1
ATOM 859 N N . GLY A 1 116 ? 9.398 7.605 12.406 1 98.75 116 GLY A N 1
ATOM 860 C CA . GLY A 1 116 ? 9.828 8.109 11.109 1 98.75 116 GLY A CA 1
ATOM 861 C C . GLY A 1 116 ? 9.578 9.594 10.938 1 98.75 116 GLY A C 1
ATOM 862 O O . GLY A 1 116 ? 10.367 10.297 10.297 1 98.75 116 GLY A O 1
ATOM 863 N N . ALA A 1 117 ? 8.477 10.062 11.492 1 98.88 117 ALA A N 1
ATOM 864 C CA . ALA A 1 117 ? 8.133 11.477 11.398 1 98.88 117 ALA A CA 1
ATOM 865 C C . ALA A 1 117 ? 9.148 12.336 12.148 1 98.88 117 ALA A C 1
ATOM 867 O O . ALA A 1 117 ? 9.555 13.391 11.656 1 98.88 117 ALA A O 1
ATOM 868 N N . MET A 1 118 ? 9.516 11.914 13.328 1 98.88 118 MET A N 1
ATOM 869 C CA . MET A 1 118 ? 10.5 12.68 14.094 1 98.88 118 MET A CA 1
ATOM 870 C C . MET A 1 118 ? 11.859 12.641 13.406 1 98.88 118 MET A C 1
ATOM 872 O O . MET A 1 118 ? 12.57 13.648 13.383 1 98.88 118 MET A O 1
ATOM 876 N N . ALA A 1 119 ? 12.195 11.484 12.875 1 98.88 119 ALA A N 1
ATOM 877 C CA . ALA A 1 119 ? 13.414 11.422 12.07 1 98.88 119 ALA A CA 1
ATOM 878 C C . ALA A 1 119 ? 13.344 12.367 10.883 1 98.88 119 ALA A C 1
ATOM 880 O O . ALA A 1 119 ? 14.336 13.016 10.531 1 98.88 119 ALA A O 1
ATOM 881 N N . THR A 1 120 ? 12.227 12.461 10.242 1 98.94 120 THR A N 1
ATOM 882 C CA . THR A 1 120 ? 12.031 13.359 9.102 1 98.94 120 THR A CA 1
ATOM 883 C C . THR A 1 120 ? 12.188 14.812 9.531 1 98.94 120 THR A C 1
ATOM 885 O O . THR A 1 120 ? 12.852 15.594 8.844 1 98.94 120 THR A O 1
ATOM 888 N N . VAL A 1 121 ? 11.57 15.156 10.656 1 98.94 121 VAL A N 1
ATOM 889 C CA . VAL A 1 121 ? 11.734 16.5 11.203 1 98.94 121 VAL A CA 1
ATOM 890 C C . VAL A 1 121 ? 13.219 16.797 11.414 1 98.94 121 VAL A C 1
ATOM 892 O O . VAL A 1 121 ? 13.695 17.875 11.078 1 98.94 121 VAL A O 1
ATOM 895 N N . SER A 1 122 ? 13.922 15.844 11.906 1 98.75 122 SER A N 1
ATOM 896 C CA . SER A 1 122 ? 15.328 16.031 12.227 1 98.75 122 SER A CA 1
ATOM 897 C C . SER A 1 122 ? 16.172 16.219 10.961 1 98.75 122 SER A C 1
ATOM 899 O O . SER A 1 122 ? 17.297 16.703 11.023 1 98.75 122 SER A O 1
ATOM 901 N N . LEU A 1 123 ? 15.633 15.805 9.797 1 98.38 123 LEU A N 1
ATOM 902 C CA . LEU A 1 123 ? 16.328 15.914 8.516 1 98.38 123 LEU A CA 1
ATOM 903 C C . LEU A 1 123 ? 16.172 17.312 7.938 1 98.38 123 LEU A C 1
ATOM 905 O O . LEU A 1 123 ? 16.938 17.703 7.043 1 98.38 123 LEU A O 1
ATOM 909 N N . ILE A 1 124 ? 15.172 18.078 8.398 1 98.81 124 ILE A N 1
ATOM 910 C CA . ILE A 1 124 ? 14.938 19.406 7.863 1 98.81 124 ILE A CA 1
ATOM 911 C C . ILE A 1 124 ? 16.125 20.312 8.195 1 98.81 124 ILE A C 1
ATOM 913 O O . ILE A 1 124 ? 16.5 20.438 9.359 1 98.81 124 ILE A O 1
ATOM 917 N N . LYS A 1 125 ? 16.672 20.938 7.227 1 97.88 125 LYS A N 1
ATOM 918 C CA . LYS A 1 125 ? 17.844 21.797 7.391 1 97.88 125 LYS A CA 1
ATOM 919 C C . LYS A 1 125 ? 17.469 23.078 8.117 1 97.88 125 LYS A C 1
ATOM 921 O O . LYS A 1 125 ? 16.672 23.875 7.621 1 97.88 125 LYS A O 1
ATOM 926 N N . ALA A 1 126 ? 18.062 23.266 9.242 1 98.19 126 ALA A N 1
ATOM 927 C CA . ALA A 1 126 ? 17.828 24.469 10.031 1 98.19 126 ALA A CA 1
ATOM 928 C C . ALA A 1 126 ? 18.938 24.703 11.039 1 98.19 126 ALA A C 1
ATOM 930 O O . ALA A 1 126 ? 19.578 23.734 11.5 1 98.19 126 ALA A O 1
ATOM 931 N N . ASP A 1 127 ? 19.141 25.906 11.438 1 96.69 127 ASP A N 1
ATOM 932 C CA . ASP A 1 127 ? 20.188 26.25 12.383 1 96.69 127 ASP A CA 1
ATOM 933 C C . ASP A 1 127 ? 19.734 26.016 13.82 1 96.69 127 ASP A C 1
ATOM 935 O O . ASP A 1 127 ? 20.562 25.844 14.719 1 96.69 127 ASP A O 1
ATOM 939 N N . ASP A 1 128 ? 18.469 26.031 14.031 1 96.31 128 ASP A N 1
ATOM 940 C CA . ASP A 1 128 ? 17.906 25.797 15.359 1 96.31 128 ASP A CA 1
ATOM 941 C C . ASP A 1 128 ? 16.453 25.344 15.281 1 96.31 128 ASP A C 1
ATOM 943 O O . ASP A 1 128 ? 15.891 25.234 14.188 1 96.31 128 ASP A O 1
ATOM 947 N N . LYS A 1 129 ? 15.875 25.062 16.406 1 96.81 129 LYS A N 1
ATOM 948 C CA . LYS A 1 129 ? 14.539 24.484 16.5 1 96.81 129 LYS A CA 1
ATOM 949 C C . LYS A 1 129 ? 13.484 25.453 15.969 1 96.81 129 LYS A C 1
ATOM 951 O O . LYS A 1 129 ? 12.516 25.031 15.336 1 96.81 129 LYS A O 1
ATOM 956 N N . GLU A 1 130 ? 13.672 26.812 16.188 1 98.31 130 GLU A N 1
ATOM 957 C CA . GLU A 1 130 ? 12.68 27.781 15.758 1 98.31 130 GLU A CA 1
ATOM 958 C C . GLU A 1 130 ? 12.672 27.922 14.234 1 98.31 130 GLU A C 1
ATOM 960 O O . GLU A 1 130 ? 11.609 28.062 13.625 1 98.31 130 GLU A O 1
ATOM 965 N N . GLN A 1 131 ? 13.828 27.953 13.672 1 98.62 131 GLN A N 1
ATOM 966 C CA . GLN A 1 131 ? 13.898 28 12.219 1 98.62 131 GLN A CA 1
ATOM 967 C C . GLN A 1 131 ? 13.273 26.75 11.594 1 98.62 131 GLN A C 1
ATOM 969 O O . GLN A 1 131 ? 12.57 26.844 10.586 1 98.62 131 GLN A O 1
ATOM 974 N N . ARG A 1 132 ? 13.586 25.609 12.117 1 98.69 132 ARG A N 1
ATOM 975 C CA . ARG A 1 132 ? 13 24.359 11.648 1 98.69 132 ARG A CA 1
ATOM 976 C C . ARG A 1 132 ? 11.477 24.406 11.719 1 98.69 132 ARG A C 1
ATOM 978 O O . ARG A 1 132 ? 10.789 24.031 10.773 1 98.69 132 ARG A O 1
ATOM 985 N N . TRP A 1 133 ? 10.992 24.891 12.844 1 98.69 133 TRP A N 1
ATOM 986 C CA . TRP A 1 133 ? 9.555 25.047 13.055 1 98.69 133 TRP A CA 1
ATOM 987 C C . TRP A 1 133 ? 8.953 25.984 12.023 1 98.69 133 TRP A C 1
ATOM 989 O O . TRP A 1 133 ? 7.922 25.672 11.414 1 98.69 133 TRP A O 1
ATOM 999 N N . GLN A 1 134 ? 9.531 27.047 11.758 1 98.69 134 GLN A N 1
ATOM 1000 C CA . GLN A 1 134 ? 9.008 28.047 10.836 1 98.69 134 GLN A CA 1
ATOM 1001 C C . GLN A 1 134 ? 8.969 27.516 9.406 1 98.69 134 GLN A C 1
ATOM 1003 O O . GLN A 1 134 ? 8.047 27.812 8.648 1 98.69 134 GLN A O 1
ATOM 1008 N N . LYS A 1 135 ? 9.984 26.797 9.039 1 98.75 135 LYS A N 1
ATOM 1009 C CA . LYS A 1 135 ? 10 26.188 7.707 1 98.75 135 LYS A CA 1
ATOM 1010 C C . LYS A 1 135 ? 8.812 25.25 7.523 1 98.75 135 LYS A C 1
ATOM 1012 O O . LYS A 1 135 ? 8.156 25.266 6.477 1 98.75 135 LYS A O 1
ATOM 1017 N N . ILE A 1 136 ? 8.555 24.438 8.523 1 98.88 136 ILE A N 1
ATOM 1018 C CA . ILE A 1 136 ? 7.457 23.469 8.461 1 98.88 136 ILE A CA 1
ATOM 1019 C C . ILE A 1 136 ? 6.121 24.219 8.453 1 98.88 136 ILE A C 1
ATOM 1021 O O . ILE A 1 136 ? 5.227 23.891 7.668 1 98.88 136 ILE A O 1
ATOM 1025 N N . LEU A 1 137 ? 5.996 25.219 9.266 1 98.88 137 LEU A N 1
ATOM 1026 C CA . LEU A 1 137 ? 4.777 26.016 9.32 1 98.88 137 LEU A CA 1
ATOM 1027 C C . LEU A 1 137 ? 4.516 26.703 7.984 1 98.88 137 LEU A C 1
ATOM 1029 O O . LEU A 1 137 ? 3.379 26.734 7.508 1 98.88 137 LEU A O 1
ATOM 1033 N N . ASP A 1 138 ? 5.555 27.25 7.438 1 98.69 138 ASP A N 1
ATOM 1034 C CA . ASP A 1 138 ? 5.441 27.891 6.129 1 98.69 138 ASP A CA 1
ATOM 1035 C C . ASP A 1 138 ? 4.996 26.875 5.066 1 98.69 138 ASP A C 1
ATOM 1037 O O . ASP A 1 138 ? 4.16 27.188 4.219 1 98.69 138 ASP A O 1
ATOM 1041 N N . CYS A 1 139 ? 5.566 25.75 5.102 1 98.81 139 CYS A N 1
ATOM 1042 C CA . CYS A 1 139 ? 5.191 24.703 4.152 1 98.81 139 CYS A CA 1
ATOM 1043 C C . CYS A 1 139 ? 3.727 24.312 4.324 1 98.81 139 CYS A C 1
ATOM 1045 O O . CYS A 1 139 ? 3.016 24.109 3.338 1 98.81 139 CYS A O 1
ATOM 1047 N N . GLN A 1 140 ? 3.273 24.172 5.57 1 98.88 140 GLN A N 1
ATOM 1048 C CA . GLN A 1 140 ? 1.866 23.891 5.824 1 98.88 140 GLN A CA 1
ATOM 1049 C C . GLN A 1 140 ? 0.969 24.953 5.219 1 98.88 140 GLN A C 1
ATOM 1051 O O . GLN A 1 140 ? -0.046 24.656 4.594 1 98.88 140 GLN A O 1
ATOM 1056 N N . SER A 1 141 ? 1.38 26.188 5.395 1 98.88 141 SER A N 1
ATOM 1057 C CA . SER A 1 141 ? 0.595 27.297 4.883 1 98.88 141 SER A CA 1
ATOM 1058 C C . SER A 1 141 ? 0.527 27.281 3.359 1 98.88 141 SER A C 1
ATOM 1060 O O . SER A 1 141 ? -0.514 27.578 2.775 1 98.88 141 SER A O 1
ATOM 1062 N N . ARG A 1 142 ? 1.573 26.938 2.73 1 98.81 142 ARG A N 1
ATOM 1063 C CA . ARG A 1 142 ? 1.606 26.859 1.272 1 98.81 142 ARG A CA 1
ATOM 1064 C C . ARG A 1 142 ? 0.727 25.734 0.757 1 98.81 142 ARG A C 1
ATOM 1066 O O . ARG A 1 142 ? 0.013 25.891 -0.234 1 98.81 142 ARG A O 1
ATOM 1073 N N . PHE A 1 143 ? 0.765 24.609 1.423 1 98.88 143 PHE A N 1
ATOM 1074 C CA . PHE A 1 143 ? -0.051 23.469 1.025 1 98.88 143 PHE A CA 1
ATOM 1075 C C . PHE A 1 143 ? -1.533 23.781 1.215 1 98.88 143 PHE A C 1
ATOM 1077 O O . PHE A 1 143 ? -2.357 23.422 0.369 1 98.88 143 PHE A O 1
ATOM 1084 N N . THR A 1 144 ? -1.903 24.438 2.285 1 98.5 144 THR A N 1
ATOM 1085 C CA . THR A 1 144 ? -3.303 24.625 2.658 1 98.5 144 THR A CA 1
ATOM 1086 C C . THR A 1 144 ? -3.861 25.906 2.045 1 98.5 144 THR A C 1
ATOM 1088 O O . THR A 1 144 ? -5.074 26.125 2.049 1 98.5 144 THR A O 1
ATOM 1091 N N . ASN A 1 145 ? -2.945 26.734 1.469 1 98.06 145 ASN A N 1
ATOM 1092 C CA . ASN A 1 145 ? -3.322 28.031 0.945 1 98.06 145 ASN A CA 1
ATOM 1093 C C . ASN A 1 145 ? -4.035 28.875 1.999 1 98.06 145 ASN A C 1
ATOM 1095 O O . ASN A 1 145 ? -5.105 29.438 1.737 1 98.06 145 ASN A O 1
ATOM 1099 N N . SER A 1 146 ? -3.498 28.891 3.197 1 97.12 146 SER A N 1
ATOM 1100 C CA . SER A 1 146 ? -4.023 29.625 4.336 1 97.12 146 SER A CA 1
ATOM 1101 C C . SER A 1 146 ? -2.922 29.969 5.332 1 97.12 146 SER A C 1
ATOM 1103 O O . SER A 1 146 ? -1.874 29.312 5.352 1 97.12 146 SER A O 1
ATOM 1105 N N . ALA A 1 147 ? -3.141 31 6.094 1 96.44 147 ALA A N 1
ATOM 1106 C CA . ALA A 1 147 ? -2.221 31.297 7.188 1 96.44 147 ALA A CA 1
ATOM 1107 C C . ALA A 1 147 ? -2.402 30.328 8.344 1 96.44 147 ALA A C 1
ATOM 1109 O O . ALA A 1 147 ? -3.068 30.641 9.328 1 96.44 147 ALA A O 1
ATOM 1110 N N . THR A 1 148 ? -1.823 29.141 8.172 1 97.25 148 THR A N 1
ATOM 1111 C CA . THR A 1 148 ? -1.909 28.109 9.195 1 97.25 148 THR A CA 1
ATOM 1112 C C . THR A 1 148 ? -1.257 28.578 10.492 1 97.25 148 THR A C 1
ATOM 1114 O O . THR A 1 148 ? -0.194 29.203 10.469 1 97.25 148 THR A O 1
ATOM 1117 N N . LYS A 1 149 ? -1.886 28.312 11.602 1 96.88 149 LYS A N 1
ATOM 1118 C CA . LYS A 1 149 ? -1.383 28.812 12.875 1 96.88 149 LYS A CA 1
ATOM 1119 C C . LYS A 1 149 ? -1.284 27.703 13.914 1 96.88 149 LYS A C 1
ATOM 1121 O O . LYS A 1 149 ? -2.125 26.797 13.953 1 96.88 149 LYS A O 1
ATOM 1126 N N . LEU A 1 150 ? -0.296 27.859 14.742 1 98.25 150 LEU A N 1
ATOM 1127 C CA . LEU A 1 150 ? -0.162 27 15.906 1 98.25 150 LEU A CA 1
ATOM 1128 C C . LEU A 1 150 ? -1.27 27.281 16.922 1 98.25 150 LEU A C 1
ATOM 1130 O O . LEU A 1 150 ? -1.564 28.438 17.219 1 98.25 150 LEU A O 1
ATOM 1134 N N . SER A 1 151 ? -1.921 26.266 17.344 1 98.25 151 SER A N 1
ATOM 1135 C CA . SER A 1 151 ? -2.803 26.391 18.5 1 98.25 151 SER A CA 1
ATOM 1136 C C . SER A 1 151 ? -2.035 26.203 19.812 1 98.25 151 SER A C 1
ATOM 1138 O O . SER A 1 151 ? -1.58 25.094 20.109 1 98.25 151 SER A O 1
ATOM 1140 N N . ASP A 1 152 ? -1.999 27.219 20.594 1 97.75 152 ASP A N 1
ATOM 1141 C CA . ASP A 1 152 ? -1.298 27.125 21.859 1 97.75 152 ASP A CA 1
ATOM 1142 C C . ASP A 1 152 ? -1.95 26.094 22.781 1 97.75 152 ASP A C 1
ATOM 1144 O O . ASP A 1 152 ? -1.259 25.359 23.5 1 97.75 152 ASP A O 1
ATOM 1148 N N . GLU A 1 153 ? -3.195 26.078 22.766 1 96.94 153 GLU A N 1
ATOM 1149 C CA . GLU A 1 153 ? -3.938 25.156 23.609 1 96.94 153 GLU A CA 1
ATOM 1150 C C . GLU A 1 153 ? -3.637 23.703 23.234 1 96.94 153 GLU A C 1
ATOM 1152 O O . GLU A 1 153 ? -3.352 22.875 24.094 1 96.94 153 GLU A O 1
ATOM 1157 N N . VAL A 1 154 ? -3.711 23.422 21.938 1 97.31 154 VAL A N 1
ATOM 1158 C CA . VAL A 1 154 ? -3.412 22.078 21.453 1 97.31 154 VAL A CA 1
ATOM 1159 C C . VAL A 1 154 ? -1.957 21.734 21.766 1 97.31 154 VAL A C 1
ATOM 1161 O O . VAL A 1 154 ? -1.665 20.641 22.266 1 97.31 154 VAL A O 1
ATOM 1164 N N . ASN A 1 155 ? -1.077 22.641 21.5 1 98.12 155 ASN A N 1
ATOM 1165 C CA . ASN A 1 155 ? 0.346 22.391 21.688 1 98.12 155 ASN A CA 1
ATOM 1166 C C . ASN A 1 155 ? 0.668 22.125 23.156 1 98.12 155 ASN A C 1
ATOM 1168 O O . ASN A 1 155 ? 1.487 21.266 23.469 1 98.12 155 ASN A O 1
ATOM 1172 N N . GLN A 1 156 ? 0.102 22.922 23.969 1 96.88 156 GLN A N 1
ATOM 1173 C CA . GLN A 1 156 ? 0.32 22.703 25.391 1 96.88 156 GLN A CA 1
ATOM 1174 C C . GLN A 1 156 ? -0.16 21.312 25.812 1 96.88 156 GLN A C 1
ATOM 1176 O O . GLN A 1 156 ? 0.533 20.609 26.562 1 96.88 156 GLN A O 1
ATOM 1181 N N . SER A 1 157 ? -1.312 20.938 25.375 1 95.75 157 SER A N 1
ATOM 1182 C CA . SER A 1 157 ? -1.871 19.625 25.672 1 95.75 157 SER A CA 1
ATOM 1183 C C . SER A 1 157 ? -0.969 18.516 25.156 1 95.75 157 SER A C 1
ATOM 1185 O O . SER A 1 157 ? -0.741 17.516 25.844 1 95.75 157 SER A O 1
ATOM 1187 N N . GLU A 1 158 ? -0.42 18.672 23.969 1 95.31 158 GLU A N 1
ATOM 1188 C CA . GLU A 1 158 ? 0.455 17.688 23.328 1 95.31 158 GLU A CA 1
ATOM 1189 C C . GLU A 1 158 ? 1.801 17.609 24.047 1 95.31 158 GLU A C 1
ATOM 1191 O O . GLU A 1 158 ? 2.311 16.531 24.312 1 95.31 158 GLU A O 1
ATOM 1196 N N . GLN A 1 159 ? 2.359 18.734 24.375 1 95.62 159 GLN A N 1
ATOM 1197 C CA . GLN A 1 159 ? 3.691 18.797 24.969 1 95.62 159 GLN A CA 1
ATOM 1198 C C . GLN A 1 159 ? 3.701 18.156 26.359 1 95.62 159 GLN A C 1
ATOM 1200 O O . GLN A 1 159 ? 4.695 17.547 26.766 1 95.62 159 GLN A O 1
ATOM 1205 N N . THR A 1 160 ? 2.656 18.266 27 1 94.69 160 THR A N 1
ATOM 1206 C CA . THR A 1 160 ? 2.607 17.797 28.391 1 94.69 160 THR A CA 1
ATOM 1207 C C . THR A 1 160 ? 2.312 16.297 28.438 1 94.69 160 THR A C 1
ATOM 1209 O O . THR A 1 160 ? 2.373 15.68 29.516 1 94.69 160 THR A O 1
ATOM 1212 N N . THR A 1 161 ? 2.057 15.695 27.281 1 92.81 161 THR A N 1
ATOM 1213 C CA . THR A 1 161 ? 1.712 14.273 27.25 1 92.81 161 THR A CA 1
ATOM 1214 C C . THR A 1 161 ? 2.568 13.523 26.234 1 92.81 161 THR A C 1
ATOM 1216 O O . THR A 1 161 ? 2.162 12.484 25.734 1 92.81 161 THR A O 1
ATOM 1219 N N . ASN A 1 162 ? 3.725 14.062 25.859 1 95.81 162 ASN A N 1
ATOM 1220 C CA . ASN A 1 162 ? 4.457 13.469 24.75 1 95.81 162 ASN A CA 1
ATOM 1221 C C . ASN A 1 162 ? 5.699 12.727 25.234 1 95.81 162 ASN A C 1
ATOM 1223 O O . ASN A 1 162 ? 6.691 12.625 24.5 1 95.81 162 ASN A O 1
ATOM 1227 N N . THR A 1 163 ? 5.781 12.195 26.5 1 96.62 163 THR A N 1
ATOM 1228 C CA . THR A 1 163 ? 6.938 11.5 27.062 1 96.62 163 THR A CA 1
ATOM 1229 C C . THR A 1 163 ? 7.293 10.273 26.234 1 96.62 163 THR A C 1
ATOM 1231 O O . THR A 1 163 ? 8.469 9.961 26.047 1 96.62 163 THR A O 1
ATOM 1234 N N . HIS A 1 164 ? 6.281 9.562 25.812 1 97.31 164 HIS A N 1
ATOM 1235 C CA . HIS A 1 164 ? 6.508 8.406 24.953 1 97.31 164 HIS A CA 1
ATOM 1236 C C . HIS A 1 164 ? 7.277 8.797 23.703 1 97.31 164 HIS A C 1
ATOM 1238 O O . HIS A 1 164 ? 8.227 8.109 23.312 1 97.31 164 HIS A O 1
ATOM 1244 N N . ASN A 1 165 ? 6.895 9.891 23.062 1 98 165 ASN A N 1
ATOM 1245 C CA . ASN A 1 165 ? 7.582 10.391 21.875 1 98 165 ASN A CA 1
ATOM 1246 C C . ASN A 1 165 ? 9 10.844 22.203 1 98 165 ASN A C 1
ATOM 1248 O O . ASN A 1 165 ? 9.906 10.68 21.375 1 98 165 ASN A O 1
ATOM 1252 N N . GLN A 1 166 ? 9.188 11.43 23.359 1 98.38 166 GLN A N 1
ATOM 1253 C CA . GLN A 1 166 ? 10.539 11.773 23.781 1 98.38 166 GLN A CA 1
ATOM 1254 C C . GLN A 1 166 ? 11.43 10.531 23.859 1 98.38 166 GLN A C 1
ATOM 1256 O O . GLN A 1 166 ? 12.578 10.555 23.422 1 98.38 166 GLN A O 1
ATOM 1261 N N . ALA A 1 167 ? 10.914 9.5 24.422 1 98.31 167 ALA A N 1
ATOM 1262 C CA . ALA A 1 167 ? 11.648 8.242 24.516 1 98.31 167 ALA A CA 1
ATOM 1263 C C . ALA A 1 167 ? 12 7.723 23.125 1 98.31 167 ALA A C 1
ATOM 1265 O O . ALA A 1 167 ? 13.133 7.289 22.875 1 98.31 167 ALA A O 1
ATOM 1266 N N . ILE A 1 168 ? 11.062 7.754 22.172 1 98.25 168 ILE A N 1
ATOM 1267 C CA . ILE A 1 168 ? 11.297 7.301 20.812 1 98.25 168 ILE A CA 1
ATOM 1268 C C . ILE A 1 168 ? 12.406 8.133 20.172 1 98.25 168 ILE A C 1
ATOM 1270 O O . ILE A 1 168 ? 13.281 7.594 19.484 1 98.25 168 ILE A O 1
ATOM 1274 N N . SER A 1 169 ? 12.367 9.422 20.422 1 98.44 169 SER A N 1
ATOM 1275 C CA . SER A 1 169 ? 13.383 10.289 19.844 1 98.44 169 SER A CA 1
ATOM 1276 C C . SER A 1 169 ? 14.781 9.922 20.328 1 98.44 169 SER A C 1
ATOM 1278 O O . SER A 1 169 ? 15.742 9.961 19.562 1 98.44 169 SER A O 1
ATOM 1280 N N . LEU A 1 170 ? 14.906 9.555 21.547 1 98.19 170 LEU A N 1
ATOM 1281 C CA . LEU A 1 170 ? 16.188 9.148 22.109 1 98.19 170 LEU A CA 1
ATOM 1282 C C . LEU A 1 170 ? 16.609 7.785 21.578 1 98.19 170 LEU A C 1
ATOM 1284 O O . LEU A 1 170 ? 17.797 7.543 21.359 1 98.19 170 LEU A O 1
ATOM 1288 N N . LEU A 1 171 ? 15.672 6.895 21.406 1 98.12 171 LEU A N 1
ATOM 1289 C CA . LEU A 1 171 ? 15.969 5.602 20.797 1 98.12 171 LEU A CA 1
ATOM 1290 C C . LEU A 1 171 ? 16.484 5.773 19.375 1 98.12 171 LEU A C 1
ATOM 1292 O O . LEU A 1 171 ? 17.422 5.09 18.969 1 98.12 171 LEU A O 1
ATOM 1296 N N . LEU A 1 172 ? 15.852 6.664 18.625 1 98.5 172 LEU A N 1
ATOM 1297 C CA . LEU A 1 172 ? 16.312 6.961 17.281 1 98.5 172 LEU A CA 1
ATOM 1298 C C . LEU A 1 172 ? 17.75 7.465 17.281 1 98.5 172 LEU A C 1
ATOM 1300 O O . LEU A 1 172 ? 18.547 7.07 16.438 1 98.5 172 LEU A O 1
ATOM 1304 N N . LYS A 1 173 ? 18.062 8.352 18.203 1 98.06 173 LYS A N 1
ATOM 1305 C CA . LYS A 1 173 ? 19.438 8.852 18.328 1 98.06 173 LYS A CA 1
ATOM 1306 C C . LYS A 1 173 ? 20.422 7.715 18.609 1 98.06 173 LYS A C 1
ATOM 1308 O O . LYS A 1 173 ? 21.469 7.633 17.984 1 98.06 173 LYS A O 1
ATOM 1313 N N . ALA A 1 174 ? 20.062 6.875 19.547 1 97.75 174 ALA A N 1
ATOM 1314 C CA . ALA A 1 174 ? 20.906 5.746 19.906 1 97.75 174 ALA A CA 1
ATOM 1315 C C . ALA A 1 174 ? 21.188 4.855 18.703 1 97.75 174 ALA A C 1
ATOM 1317 O O . ALA A 1 174 ? 22.266 4.285 18.578 1 97.75 174 ALA A O 1
ATOM 1318 N N . ALA A 1 175 ? 20.219 4.766 17.812 1 97.62 175 ALA A N 1
ATOM 1319 C CA . ALA A 1 175 ? 20.328 3.896 16.641 1 97.62 175 ALA A CA 1
ATOM 1320 C C . ALA A 1 175 ? 21.016 4.613 15.492 1 97.62 175 ALA A C 1
ATOM 1322 O O . ALA A 1 175 ? 21.234 4.023 14.43 1 97.62 175 ALA A O 1
ATOM 1323 N N . GLY A 1 176 ? 21.281 5.902 15.609 1 98.06 176 GLY A N 1
ATOM 1324 C CA . GLY A 1 176 ? 21.906 6.672 14.547 1 98.06 176 GLY A CA 1
ATOM 1325 C C . GLY A 1 176 ? 20.922 7.121 13.477 1 98.06 176 GLY A C 1
ATOM 1326 O O . GLY A 1 176 ? 21.312 7.395 12.344 1 98.06 176 GLY A O 1
ATOM 1327 N N . CYS A 1 177 ? 19.641 7.172 13.867 1 98.25 177 CYS A N 1
ATOM 1328 C CA . CYS A 1 177 ? 18.594 7.512 12.914 1 98.25 177 CYS A CA 1
ATOM 1329 C C . CYS A 1 177 ? 17.969 8.859 13.258 1 98.25 177 CYS A C 1
ATOM 1331 O O . CYS A 1 177 ? 16.812 9.109 12.914 1 98.25 177 CYS A O 1
ATOM 1333 N N . MET A 1 178 ? 18.641 9.695 14.008 1 98 178 MET A N 1
ATOM 1334 C CA . MET A 1 178 ? 18.312 11.086 14.305 1 98 178 MET A CA 1
ATOM 1335 C C . MET A 1 178 ? 19.391 12.023 13.781 1 98 178 MET A C 1
ATOM 1337 O O . MET A 1 178 ? 20.578 11.797 14.008 1 98 178 MET A O 1
ATOM 1341 N N . TYR A 1 179 ? 18.969 13.133 13.141 1 97.94 179 TYR A N 1
ATOM 1342 C CA . TYR A 1 179 ? 19.922 13.906 12.352 1 97.94 179 TYR A CA 1
ATOM 1343 C C . TYR A 1 179 ? 20.047 15.328 12.883 1 97.94 179 TYR A C 1
ATOM 1345 O O . TYR A 1 179 ? 20.641 16.188 12.234 1 97.94 179 TYR A O 1
ATOM 1353 N N . SER A 1 180 ? 19.422 15.617 13.938 1 97.81 180 SER A N 1
ATOM 1354 C CA . SER A 1 180 ? 19.547 16.797 14.781 1 97.81 180 SER A CA 1
ATOM 1355 C C . SER A 1 180 ? 19.297 16.453 16.25 1 97.81 180 SER A C 1
ATOM 1357 O O . SER A 1 180 ? 19.266 15.289 16.625 1 97.81 180 SER A O 1
ATOM 1359 N N . ASP A 1 181 ? 19.234 17.484 17.109 1 97.94 181 ASP A N 1
ATOM 1360 C CA . ASP A 1 181 ? 18.969 17.219 18.516 1 97.94 181 ASP A CA 1
ATOM 1361 C C . ASP A 1 181 ? 17.625 16.516 18.688 1 97.94 181 ASP A C 1
ATOM 1363 O O . ASP A 1 181 ? 16.594 17.016 18.25 1 97.94 181 ASP A O 1
ATOM 1367 N N . PRO A 1 182 ? 17.656 15.328 19.344 1 98.12 182 PRO A N 1
ATOM 1368 C CA . PRO A 1 182 ? 16.453 14.492 19.375 1 98.12 182 PRO A CA 1
ATOM 1369 C C . PRO A 1 182 ? 15.297 15.156 20.109 1 98.12 182 PRO A C 1
ATOM 1371 O O . PRO A 1 182 ? 14.148 15.078 19.656 1 98.12 182 PRO A O 1
ATOM 1374 N N . LEU A 1 183 ? 15.57 15.828 21.188 1 98.12 183 LEU A N 1
ATOM 1375 C CA . LEU A 1 183 ? 14.484 16.422 21.953 1 98.12 183 LEU A CA 1
ATOM 1376 C C . LEU A 1 183 ? 13.961 17.688 21.266 1 98.12 183 LEU A C 1
ATOM 1378 O O . LEU A 1 183 ? 12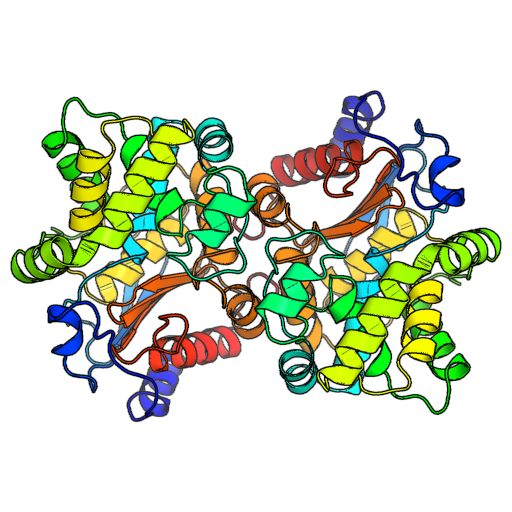.773 18 21.344 1 98.12 183 LEU A O 1
ATOM 1382 N N . GLU A 1 184 ? 14.812 18.406 20.531 1 98.12 184 GLU A N 1
ATOM 1383 C CA . GLU A 1 184 ? 14.359 19.531 19.703 1 98.12 184 GLU A CA 1
ATOM 1384 C C . GLU A 1 184 ? 13.469 19.047 18.562 1 98.12 184 GLU A C 1
ATOM 1386 O O . GLU A 1 184 ? 12.438 19.656 18.266 1 98.12 184 GLU A O 1
ATOM 1391 N N . ALA A 1 185 ? 13.906 17.969 17.938 1 98.56 185 ALA A N 1
ATOM 1392 C CA . ALA A 1 185 ? 13.094 17.391 16.859 1 98.56 185 ALA A CA 1
ATOM 1393 C C . ALA A 1 185 ? 11.727 16.969 17.375 1 98.56 185 ALA A C 1
ATOM 1395 O O . ALA A 1 185 ? 10.711 17.172 16.703 1 98.56 185 ALA A O 1
ATOM 1396 N N . CYS A 1 186 ? 11.703 16.359 18.562 1 98.69 186 CYS A N 1
ATOM 1397 C CA . CYS A 1 186 ? 10.445 15.945 19.188 1 98.69 186 CYS A CA 1
ATOM 1398 C C . CYS A 1 186 ? 9.562 17.156 19.453 1 98.69 186 CYS A C 1
ATOM 1400 O O . CYS A 1 186 ? 8.352 17.109 19.234 1 98.69 186 CYS A O 1
ATOM 1402 N N . ASP A 1 187 ? 10.133 18.203 19.922 1 98.69 187 ASP A N 1
ATOM 1403 C CA . ASP A 1 187 ? 9.398 19.438 20.188 1 98.69 187 ASP A CA 1
ATOM 1404 C C . ASP A 1 187 ? 8.766 19.984 18.906 1 98.69 187 ASP A C 1
ATOM 1406 O O . ASP A 1 187 ? 7.582 20.312 18.891 1 98.69 187 ASP A O 1
ATOM 1410 N N . VAL A 1 188 ? 9.555 20.078 17.875 1 98.88 188 VAL A N 1
ATOM 1411 C CA . VAL A 1 188 ? 9.094 20.625 16.594 1 98.88 188 VAL A CA 1
ATOM 1412 C C . VAL A 1 188 ? 8.016 19.703 16.016 1 98.88 188 VAL A C 1
ATOM 1414 O O . VAL A 1 188 ? 7.02 20.188 15.469 1 98.88 188 VAL A O 1
ATOM 1417 N N . TYR A 1 189 ? 8.258 18.406 16.125 1 98.88 189 TYR A N 1
ATOM 1418 C CA . TYR A 1 189 ? 7.242 17.453 15.695 1 98.88 189 TYR A CA 1
ATOM 1419 C C . TYR A 1 189 ? 5.918 17.703 16.406 1 98.88 189 TYR A C 1
ATOM 1421 O O . TYR A 1 189 ? 4.855 17.672 15.781 1 98.88 189 TYR A O 1
ATOM 1429 N N . THR A 1 190 ? 5.984 17.891 17.672 1 98.75 190 THR A N 1
ATOM 1430 C CA . THR A 1 190 ? 4.785 18.125 18.469 1 98.75 190 THR A CA 1
ATOM 1431 C C . THR A 1 190 ? 4.086 19.406 18.031 1 98.75 190 THR A C 1
ATOM 1433 O O . THR A 1 190 ? 2.855 19.453 17.938 1 98.75 190 THR A O 1
ATOM 1436 N N . ARG A 1 191 ? 4.84 20.406 17.688 1 98.75 191 ARG A N 1
ATOM 1437 C CA . ARG A 1 191 ? 4.285 21.656 17.203 1 98.75 191 ARG A CA 1
ATOM 1438 C C . ARG A 1 191 ? 3.58 21.469 15.859 1 98.75 191 ARG A C 1
ATOM 1440 O O . ARG A 1 191 ? 2.469 21.953 15.664 1 98.75 191 ARG A O 1
ATOM 1447 N N . GLN A 1 192 ? 4.219 20.719 14.984 1 98.69 192 GLN A N 1
ATOM 1448 C CA . GLN A 1 192 ? 3.609 20.562 13.664 1 98.69 192 GLN A CA 1
ATOM 1449 C C . GLN A 1 192 ? 2.26 19.859 13.766 1 98.69 192 GLN A C 1
ATOM 1451 O O . GLN A 1 192 ? 1.367 20.094 12.953 1 98.69 192 GLN A O 1
ATOM 1456 N N . CYS A 1 193 ? 2.092 19.031 14.766 1 98.5 193 CYS A N 1
ATOM 1457 C CA . CYS A 1 193 ? 0.844 18.312 14.969 1 98.5 193 CYS A CA 1
ATOM 1458 C C . CYS A 1 193 ? -0.227 19.219 15.555 1 98.5 193 CYS A C 1
ATOM 1460 O O . CYS A 1 193 ? -1.414 18.891 15.531 1 98.5 193 CYS A O 1
ATOM 1462 N N . SER A 1 194 ? 0.145 20.375 16.031 1 98.62 194 SER A N 1
ATOM 1463 C CA . SER A 1 194 ? -0.728 21.203 16.859 1 98.62 194 SER A CA 1
ATOM 1464 C C . SER A 1 194 ? -1.264 22.391 16.078 1 98.62 194 SER A C 1
ATOM 1466 O O . SER A 1 194 ? -1.794 23.344 16.656 1 98.62 194 SER A O 1
ATOM 1468 N N . THR A 1 195 ? -1.134 22.391 14.773 1 98.75 195 THR A N 1
ATOM 1469 C CA . THR A 1 195 ? -1.723 23.453 13.961 1 98.75 195 THR A CA 1
ATOM 1470 C C . THR A 1 195 ? -3.186 23.141 13.656 1 98.75 195 THR A C 1
ATOM 1472 O O . THR A 1 195 ? -3.611 21.984 13.719 1 98.75 195 THR A O 1
ATOM 1475 N N . LEU A 1 196 ? -3.955 24.219 13.375 1 98.5 196 LEU A N 1
ATOM 1476 C CA . LEU A 1 196 ? -5.375 24.062 13.086 1 98.5 196 LEU A CA 1
ATOM 1477 C C . LEU A 1 196 ? -5.648 24.25 11.594 1 98.5 196 LEU A C 1
ATOM 1479 O O . LEU A 1 196 ? -5.074 25.125 10.953 1 98.5 196 LEU A O 1
ATOM 1483 N N . ILE A 1 197 ? -6.488 23.344 11.078 1 98.5 197 ILE A N 1
ATOM 1484 C CA . ILE A 1 197 ? -6.902 23.391 9.68 1 98.5 197 ILE A CA 1
ATOM 1485 C C . ILE A 1 197 ? -8.375 23.016 9.562 1 98.5 197 ILE A C 1
ATOM 1487 O O . ILE A 1 197 ? -8.953 22.453 10.5 1 98.5 197 ILE A O 1
ATOM 1491 N N . ASN A 1 198 ? -9.062 23.344 8.516 1 98.69 198 ASN A N 1
ATOM 1492 C CA . ASN A 1 198 ? -10.422 22.875 8.258 1 98.69 198 ASN A CA 1
ATOM 1493 C C . ASN A 1 198 ? -10.477 21.953 7.055 1 98.69 198 ASN A C 1
ATOM 1495 O O . ASN A 1 198 ? -9.453 21.656 6.434 1 98.69 198 ASN A O 1
ATOM 1499 N N . CYS A 1 199 ? -11.648 21.469 6.727 1 98.75 199 CYS A N 1
ATOM 1500 C CA . CYS A 1 199 ? -11.797 20.469 5.68 1 98.75 199 CYS A CA 1
ATOM 1501 C C . CYS A 1 199 ? -11.367 21.016 4.328 1 98.75 199 CYS A C 1
ATOM 1503 O O . CYS A 1 199 ? -10.727 20.312 3.541 1 98.75 199 CYS A O 1
ATOM 1505 N N . VAL A 1 200 ? -11.742 22.203 4.059 1 98.81 200 VAL A N 1
ATOM 1506 C CA . VAL A 1 200 ? -11.422 22.781 2.758 1 98.81 200 VAL A CA 1
ATOM 1507 C C . VAL A 1 200 ? -9.914 22.953 2.621 1 98.81 200 VAL A C 1
ATOM 1509 O O . VAL A 1 200 ? -9.336 22.641 1.574 1 98.81 200 VAL A O 1
ATOM 1512 N N . GLU A 1 201 ? -9.289 23.438 3.652 1 98.88 201 GLU A N 1
ATOM 1513 C CA . GLU A 1 201 ? -7.836 23.562 3.668 1 98.88 201 GLU A CA 1
ATOM 1514 C C . GLU A 1 201 ? -7.152 22.219 3.516 1 98.88 201 GLU A C 1
ATOM 1516 O O . GLU A 1 201 ? -6.172 22.094 2.779 1 98.88 201 GLU A O 1
ATOM 1521 N N . LEU A 1 202 ? -7.656 21.219 4.215 1 98.94 202 LEU A N 1
ATOM 1522 C CA . LEU A 1 202 ? -7.113 19.859 4.129 1 98.94 202 LEU A CA 1
ATOM 1523 C C . LEU A 1 202 ? -7.281 19.297 2.723 1 98.94 202 LEU A C 1
ATOM 1525 O O . LEU A 1 202 ? -6.355 18.688 2.18 1 98.94 202 LEU A O 1
ATOM 1529 N N . ALA A 1 203 ? -8.469 19.516 2.15 1 98.94 203 ALA A N 1
ATOM 1530 C CA . ALA A 1 203 ? -8.695 19.078 0.775 1 98.94 203 ALA A CA 1
ATOM 1531 C C . ALA A 1 203 ? -7.777 19.812 -0.193 1 98.94 203 ALA A C 1
ATOM 1533 O O . ALA A 1 203 ? -7.336 19.25 -1.196 1 98.94 203 ALA A O 1
ATOM 1534 N N . THR A 1 204 ? -7.484 21.062 0.087 1 98.94 204 THR A N 1
ATOM 1535 C CA . THR A 1 204 ? -6.574 21.844 -0.736 1 98.94 204 THR A CA 1
ATOM 1536 C C . THR A 1 204 ? -5.164 21.266 -0.699 1 98.94 204 THR A C 1
ATOM 1538 O O . THR A 1 204 ? -4.504 21.156 -1.734 1 98.94 204 THR A O 1
ATOM 1541 N N . MET A 1 205 ? -4.77 20.938 0.474 1 98.94 205 MET A N 1
ATOM 1542 C CA . MET A 1 205 ? -3.486 20.25 0.611 1 98.94 205 MET A CA 1
ATOM 1543 C C . MET A 1 205 ? -3.441 19 -0.258 1 98.94 205 MET A C 1
ATOM 1545 O O . MET A 1 205 ? -2.484 18.797 -1.006 1 98.94 205 MET A O 1
ATOM 1549 N N . GLY A 1 206 ? -4.492 18.156 -0.178 1 98.94 206 GLY A N 1
ATOM 1550 C CA . GLY A 1 206 ? -4.559 16.953 -0.988 1 98.94 206 GLY A CA 1
ATOM 1551 C C . GLY A 1 206 ? -4.613 17.234 -2.477 1 98.94 206 GLY A C 1
ATOM 1552 O O . GLY A 1 206 ? -3.984 16.531 -3.271 1 98.94 206 GLY A O 1
ATOM 1553 N N . ALA A 1 207 ? -5.344 18.25 -2.838 1 98.94 207 ALA A N 1
ATOM 1554 C CA . ALA A 1 207 ? -5.469 18.625 -4.242 1 98.94 207 ALA A CA 1
ATOM 1555 C C . ALA A 1 207 ? -4.129 19.078 -4.816 1 98.94 207 ALA A C 1
ATOM 1557 O O . ALA A 1 207 ? -3.85 18.859 -6 1 98.94 207 ALA A O 1
ATOM 1558 N N . THR A 1 208 ? -3.33 19.688 -4.012 1 98.94 208 THR A N 1
ATO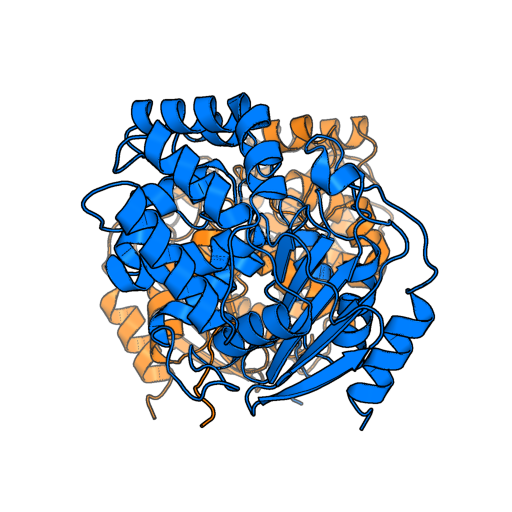M 1559 C CA . THR A 1 208 ? -1.983 20.062 -4.422 1 98.94 208 THR A CA 1
ATOM 1560 C C . THR A 1 208 ? -1.168 18.828 -4.809 1 98.94 208 THR A C 1
ATOM 1562 O O . THR A 1 208 ? -0.487 18.828 -5.836 1 98.94 208 THR A O 1
ATOM 1565 N N . LEU A 1 209 ? -1.259 17.812 -4.023 1 98.94 209 LEU A N 1
ATOM 1566 C CA . LEU A 1 209 ? -0.593 16.562 -4.355 1 98.94 209 LEU A CA 1
ATOM 1567 C C . LEU A 1 209 ? -1.207 15.93 -5.605 1 98.94 209 LEU A C 1
ATOM 1569 O O . LEU A 1 209 ? -0.486 15.477 -6.492 1 98.94 209 LEU A O 1
ATOM 1573 N N . ALA A 1 210 ? -2.525 15.992 -5.676 1 98.88 210 ALA A N 1
ATOM 1574 C CA . ALA A 1 210 ? -3.223 15.43 -6.828 1 98.88 210 ALA A CA 1
ATOM 1575 C C . ALA A 1 210 ? -2.826 16.141 -8.117 1 98.88 210 ALA A C 1
ATOM 1577 O O . ALA A 1 210 ? -2.977 15.602 -9.211 1 98.88 210 ALA A O 1
ATOM 1578 N N . ASN A 1 211 ? -2.348 17.344 -7.977 1 98.81 211 ASN A N 1
ATOM 1579 C CA . ASN A 1 211 ? -2.025 18.219 -9.094 1 98.81 211 ASN A CA 1
ATOM 1580 C C . ASN A 1 211 ? -0.517 18.391 -9.266 1 98.81 211 ASN A C 1
ATOM 1582 O O . ASN A 1 211 ? -0.038 19.484 -9.578 1 98.81 211 ASN A O 1
ATOM 1586 N N . GLY A 1 212 ? 0.227 17.422 -9 1 98.38 212 GLY A N 1
ATOM 1587 C CA . GLY A 1 212 ? 1.651 17.375 -9.289 1 98.38 212 GLY A CA 1
ATOM 1588 C C . GLY A 1 212 ? 2.457 18.359 -8.461 1 98.38 212 GLY A C 1
ATOM 1589 O O . GLY A 1 212 ? 3.529 18.797 -8.875 1 98.38 212 GLY A O 1
ATOM 1590 N N . GLY A 1 213 ? 1.908 18.828 -7.332 1 98.75 213 GLY A N 1
ATOM 1591 C CA . GLY A 1 213 ? 2.621 19.734 -6.449 1 98.75 213 GLY A CA 1
ATOM 1592 C C . GLY A 1 213 ? 2.254 21.188 -6.672 1 98.75 213 GLY A C 1
ATOM 1593 O O . GLY A 1 213 ? 2.777 22.078 -5.996 1 98.75 213 GLY A O 1
ATOM 1594 N N . PHE A 1 214 ? 1.332 21.406 -7.625 1 98.69 214 PHE A N 1
ATOM 1595 C CA . PHE A 1 214 ? 0.807 22.734 -7.914 1 98.69 214 PHE A CA 1
ATOM 1596 C C . PHE A 1 214 ? -0.504 22.969 -7.176 1 98.69 214 PHE A C 1
ATOM 1598 O O . PHE A 1 214 ? -1.479 22.234 -7.383 1 98.69 214 PHE A O 1
ATOM 1605 N N . ASN A 1 215 ? -0.532 23.969 -6.305 1 98.75 215 ASN A N 1
ATOM 1606 C CA . ASN A 1 215 ? -1.742 24.281 -5.555 1 98.75 215 ASN A CA 1
ATOM 1607 C C . ASN A 1 215 ? -2.793 24.938 -6.438 1 98.75 215 ASN A C 1
ATOM 1609 O O . ASN A 1 215 ? -2.578 26.047 -6.941 1 98.75 215 ASN A O 1
ATOM 1613 N N . PRO A 1 216 ? -3.879 24.312 -6.59 1 98.5 216 PRO A N 1
ATOM 1614 C CA . PRO A 1 216 ? -4.855 24.828 -7.551 1 98.5 216 PRO A CA 1
ATOM 1615 C C . PRO A 1 216 ? -5.555 26.094 -7.07 1 98.5 216 PRO A C 1
ATOM 1617 O O . PRO A 1 216 ? -6.203 26.781 -7.859 1 98.5 216 PRO A O 1
ATOM 1620 N N . CYS A 1 217 ? -5.441 26.422 -5.828 1 97.75 217 CYS A N 1
ATOM 1621 C CA . CYS A 1 217 ? -6.09 27.609 -5.273 1 97.75 217 CYS A CA 1
ATOM 1622 C C . CYS A 1 217 ? -5.145 28.797 -5.273 1 97.75 217 CYS A C 1
ATOM 1624 O O . CYS A 1 217 ? -5.508 29.891 -5.73 1 97.75 217 CYS A O 1
ATOM 1626 N N . SER A 1 218 ? -3.943 28.562 -4.848 1 97.88 218 SER A N 1
ATOM 1627 C CA . SER A 1 218 ? -2.973 29.656 -4.805 1 97.88 218 SER A CA 1
ATOM 1628 C C . SER A 1 218 ? -2.301 29.859 -6.16 1 97.88 218 SER A C 1
ATOM 1630 O O . SER A 1 218 ? -1.668 30.891 -6.398 1 97.88 218 SER A O 1
ATOM 1632 N N . LYS A 1 219 ? -2.373 28.891 -6.996 1 97.94 219 LYS A N 1
ATOM 1633 C CA . LYS A 1 219 ? -1.728 28.875 -8.305 1 97.94 219 LYS A CA 1
ATOM 1634 C C . LYS A 1 219 ? -0.211 28.984 -8.172 1 97.94 219 LYS A C 1
ATOM 1636 O O . LYS A 1 219 ? 0.438 29.719 -8.914 1 97.94 219 LYS A O 1
ATOM 1641 N N . GLN A 1 220 ? 0.303 28.25 -7.203 1 98.06 220 GLN A N 1
ATOM 1642 C CA . GLN A 1 220 ? 1.743 28.188 -6.977 1 98.06 220 GLN A CA 1
ATOM 1643 C C . GLN A 1 220 ? 2.219 26.734 -6.883 1 98.06 220 GLN A C 1
ATOM 1645 O O . GLN A 1 220 ? 1.5 25.875 -6.383 1 98.06 220 GLN A O 1
ATOM 1650 N N . THR A 1 221 ? 3.43 26.516 -7.391 1 98.38 221 THR A N 1
ATOM 1651 C CA . THR A 1 221 ? 4.09 25.234 -7.156 1 98.38 221 THR A CA 1
ATOM 1652 C C . THR A 1 221 ? 4.59 25.141 -5.719 1 98.38 221 THR A C 1
ATOM 1654 O O . THR A 1 221 ? 5.391 25.969 -5.277 1 98.38 221 THR A O 1
ATOM 1657 N N . VAL A 1 222 ? 4.148 24.203 -5.008 1 98.5 222 VAL A N 1
ATOM 1658 C CA . VAL A 1 222 ? 4.512 24.016 -3.604 1 98.5 222 VAL A CA 1
ATOM 1659 C C . VAL A 1 222 ? 5.672 23.031 -3.488 1 98.5 222 VAL A C 1
ATOM 1661 O O . VAL A 1 222 ? 6.562 23.203 -2.652 1 98.5 222 VAL A O 1
ATOM 1664 N N . ILE A 1 223 ? 5.664 21.969 -4.293 1 98.44 223 ILE A N 1
ATOM 1665 C CA . ILE A 1 223 ? 6.742 20.984 -4.371 1 98.44 223 ILE A CA 1
ATOM 1666 C C . ILE A 1 223 ? 6.922 20.531 -5.816 1 98.44 223 ILE A C 1
ATOM 1668 O O . ILE A 1 223 ? 6.008 20.672 -6.637 1 98.44 223 ILE A O 1
ATOM 1672 N N . HIS A 1 224 ? 8.102 20.016 -6.082 1 98.31 224 HIS A N 1
ATOM 1673 C CA . HIS A 1 224 ? 8.359 19.516 -7.426 1 98.31 224 HIS A CA 1
ATOM 1674 C C . HIS A 1 224 ? 7.547 18.25 -7.707 1 98.31 224 HIS A C 1
ATOM 1676 O O . HIS A 1 224 ? 7.422 17.375 -6.836 1 98.31 224 HIS A O 1
ATOM 1682 N N . SER A 1 225 ? 7.125 18.156 -8.93 1 97.75 225 SER A N 1
ATOM 1683 C CA . SER A 1 225 ? 6.262 17.062 -9.344 1 97.75 225 SER A CA 1
ATOM 1684 C C . SER A 1 225 ? 6.953 15.711 -9.172 1 97.75 225 SER A C 1
ATOM 1686 O O . SER A 1 225 ? 6.301 14.703 -8.883 1 97.75 225 SER A O 1
ATOM 1688 N N . LYS A 1 226 ? 8.227 15.648 -9.312 1 96.81 226 LYS A N 1
ATOM 1689 C CA . LYS A 1 226 ? 8.977 14.398 -9.242 1 96.81 226 LYS A CA 1
ATOM 1690 C C . LYS A 1 226 ? 8.875 13.789 -7.848 1 96.81 226 LYS A C 1
ATOM 1692 O O . LYS A 1 226 ? 9.125 12.594 -7.668 1 96.81 226 LYS A O 1
ATOM 1697 N N . ASN A 1 227 ? 8.523 14.562 -6.84 1 98.31 227 ASN A N 1
ATOM 1698 C CA . ASN A 1 227 ? 8.492 14.094 -5.461 1 98.31 227 ASN A CA 1
ATOM 1699 C C . ASN A 1 227 ? 7.102 13.594 -5.07 1 98.31 227 ASN A C 1
ATOM 1701 O O . ASN A 1 227 ? 6.945 12.922 -4.047 1 98.31 227 ASN A O 1
ATOM 1705 N N . VAL A 1 228 ? 6.074 13.883 -5.863 1 98.81 228 VAL A N 1
ATOM 1706 C CA . VAL A 1 228 ? 4.684 13.672 -5.477 1 98.81 228 VAL A CA 1
ATOM 1707 C C . VAL A 1 228 ? 4.383 12.18 -5.422 1 98.81 228 VAL A C 1
ATOM 1709 O O . VAL A 1 228 ? 3.736 11.703 -4.484 1 98.81 228 VAL A O 1
ATOM 1712 N N . SER A 1 229 ? 4.891 11.43 -6.387 1 98.69 229 SER A N 1
ATOM 1713 C CA . SER A 1 229 ? 4.566 10.008 -6.434 1 98.69 229 SER A CA 1
ATOM 1714 C C . SER A 1 229 ? 5.098 9.281 -5.203 1 98.69 229 SER A C 1
ATOM 1716 O O . SER A 1 229 ? 4.473 8.336 -4.719 1 98.69 229 SER A O 1
ATOM 1718 N N . HIS A 1 230 ? 6.266 9.688 -4.672 1 98.81 230 HIS A N 1
ATOM 1719 C CA . HIS A 1 230 ? 6.832 9.102 -3.463 1 98.81 230 HIS A CA 1
ATOM 1720 C C . HIS A 1 230 ? 5.926 9.328 -2.26 1 98.81 230 HIS A C 1
ATOM 1722 O O . HIS A 1 230 ? 5.727 8.43 -1.441 1 98.81 230 HIS A O 1
ATOM 1728 N N . ILE A 1 231 ? 5.359 10.516 -2.178 1 98.94 231 ILE A N 1
ATOM 1729 C CA . ILE A 1 231 ? 4.48 10.883 -1.073 1 98.94 231 ILE A CA 1
ATOM 1730 C C . ILE A 1 231 ? 3.193 10.062 -1.141 1 98.94 231 ILE A C 1
ATOM 1732 O O . ILE A 1 231 ? 2.75 9.508 -0.132 1 98.94 231 ILE A O 1
ATOM 1736 N N . LEU A 1 232 ? 2.631 9.977 -2.338 1 98.94 232 LEU A N 1
ATOM 1737 C CA . LEU A 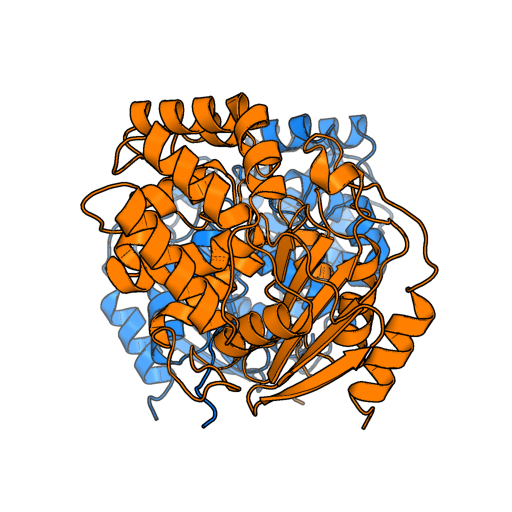1 232 ? 1.387 9.234 -2.502 1 98.94 232 LEU A CA 1
ATOM 1738 C C . LEU A 1 232 ? 1.6 7.75 -2.221 1 98.94 232 LEU A C 1
ATOM 1740 O O . LEU A 1 232 ? 0.72 7.086 -1.667 1 98.94 232 LEU A O 1
ATOM 1744 N N . ALA A 1 233 ? 2.754 7.238 -2.561 1 98.88 233 ALA A N 1
ATOM 1745 C CA . ALA A 1 233 ? 3.092 5.859 -2.223 1 98.88 233 ALA A CA 1
ATOM 1746 C C . ALA A 1 233 ? 3.121 5.656 -0.71 1 98.88 233 ALA A C 1
ATOM 1748 O O . ALA A 1 233 ? 2.52 4.711 -0.194 1 98.88 233 ALA A O 1
ATOM 1749 N N . ASP A 1 234 ? 3.771 6.547 -0.007 1 98.88 234 ASP A N 1
ATOM 1750 C CA . ASP A 1 234 ? 3.84 6.457 1.448 1 98.88 234 ASP A CA 1
ATOM 1751 C C . ASP A 1 234 ? 2.449 6.555 2.072 1 98.88 234 ASP A C 1
ATOM 1753 O O . ASP A 1 234 ? 2.133 5.824 3.014 1 98.88 234 ASP A O 1
ATOM 1757 N N . MET A 1 235 ? 1.638 7.469 1.537 1 98.94 235 MET A N 1
ATOM 1758 C CA . MET A 1 235 ? 0.273 7.641 2.025 1 98.94 235 MET A CA 1
ATOM 1759 C C . MET A 1 235 ? -0.539 6.363 1.831 1 98.94 235 MET A C 1
ATOM 1761 O O . MET A 1 235 ? -1.375 6.023 2.668 1 98.94 235 MET A O 1
ATOM 1765 N N . THR A 1 236 ? -0.323 5.676 0.788 1 98.94 236 THR A N 1
ATOM 1766 C CA . THR A 1 236 ? -1.011 4.414 0.521 1 98.94 236 THR A CA 1
ATOM 1767 C C . THR A 1 236 ? -0.554 3.334 1.495 1 98.94 236 THR A C 1
ATOM 1769 O O . THR A 1 236 ? -1.379 2.615 2.064 1 98.94 236 THR A O 1
ATOM 1772 N N . MET A 1 237 ? 0.677 3.26 1.764 1 98.75 237 MET A N 1
ATOM 1773 C CA . MET A 1 237 ? 1.284 2.139 2.475 1 98.75 237 MET A CA 1
ATOM 1774 C C . MET A 1 237 ? 1.079 2.271 3.979 1 98.75 237 MET A C 1
ATOM 1776 O O . MET A 1 237 ? 0.995 1.269 4.691 1 98.75 237 MET A O 1
ATOM 1780 N N . GLU A 1 238 ? 0.992 3.559 4.441 1 98.56 238 GLU A N 1
ATOM 1781 C CA . GLU A 1 238 ? 1.029 3.703 5.895 1 98.56 238 GLU A CA 1
ATOM 1782 C C . GLU A 1 238 ? 0.151 4.863 6.355 1 98.56 238 GLU A C 1
ATOM 1784 O O . GLU A 1 238 ? 0.225 5.281 7.516 1 98.56 238 GLU A O 1
ATOM 1789 N N . GLY A 1 239 ? -0.693 5.395 5.535 1 98.62 239 GLY A N 1
ATOM 1790 C CA . GLY A 1 239 ? -1.414 6.613 5.859 1 98.62 239 GLY A CA 1
ATOM 1791 C C . GLY A 1 239 ? -2.518 6.406 6.879 1 98.62 239 GLY A C 1
ATOM 1792 O O . GLY A 1 239 ? -2.887 7.332 7.602 1 98.62 239 GLY A O 1
ATOM 1793 N N . LEU A 1 240 ? -3.082 5.23 6.906 1 98.62 240 LEU A N 1
ATOM 1794 C CA . LEU A 1 240 ? -4.094 4.922 7.914 1 98.62 240 LEU A CA 1
ATOM 1795 C C . LEU A 1 240 ? -3.578 3.875 8.898 1 98.62 240 LEU A C 1
ATOM 1797 O O . LEU A 1 240 ? -4.332 3.002 9.336 1 98.62 240 LEU A O 1
ATOM 1801 N N . TYR A 1 241 ? -2.365 3.951 9.109 1 97 241 TYR A N 1
ATOM 1802 C CA . TYR A 1 241 ? -1.684 3.129 10.102 1 97 241 TYR A CA 1
ATOM 1803 C C . TYR A 1 241 ? -1.894 1.646 9.82 1 97 241 TYR A C 1
ATOM 1805 O O . TYR A 1 241 ? -1.729 1.195 8.68 1 97 241 TYR A O 1
ATOM 1813 N N . GLU A 1 242 ? -2.102 0.882 10.883 1 95.88 242 GLU A N 1
ATOM 1814 C CA . GLU A 1 242 ? -2.182 -0.568 10.727 1 95.88 242 GLU A CA 1
ATOM 1815 C C . GLU A 1 242 ? -3.43 -0.974 9.953 1 95.88 242 GLU A C 1
ATOM 1817 O O . GLU A 1 242 ? -3.635 -2.156 9.664 1 95.88 242 GLU A O 1
ATOM 1822 N N . ARG A 1 243 ? -4.227 -0.008 9.469 1 97.75 243 ARG A N 1
ATOM 1823 C CA . ARG A 1 243 ? -5.418 -0.291 8.672 1 97.75 243 ARG A CA 1
ATOM 1824 C C . ARG A 1 243 ? -5.246 0.187 7.238 1 97.75 243 ARG A C 1
ATOM 1826 O O . ARG A 1 243 ? -6.215 0.256 6.48 1 97.75 243 ARG A O 1
ATOM 1833 N N . SER A 1 244 ? -4.043 0.508 6.844 1 98.69 244 SER A N 1
ATOM 1834 C CA . SER A 1 244 ? -3.791 1.04 5.508 1 98.69 244 SER A CA 1
ATOM 1835 C C . SER A 1 244 ? -4.152 0.021 4.434 1 98.69 244 SER A C 1
ATOM 1837 O O . SER A 1 244 ? -4.629 0.389 3.357 1 98.69 244 SER A O 1
ATOM 1839 N N . GLY A 1 245 ? -3.893 -1.265 4.68 1 98.69 245 GLY A N 1
ATOM 1840 C CA . GLY A 1 245 ? -4.305 -2.287 3.732 1 98.69 245 GLY A CA 1
ATOM 1841 C C . GLY A 1 245 ? -5.809 -2.385 3.58 1 98.69 245 GLY A C 1
ATOM 1842 O O . GLY A 1 245 ? -6.316 -2.561 2.469 1 98.69 245 GLY A O 1
ATOM 1843 N N . ASP A 1 246 ? -6.578 -2.318 4.691 1 98.56 246 ASP A N 1
ATOM 1844 C CA . ASP A 1 246 ? -8.031 -2.27 4.652 1 98.56 246 ASP A CA 1
ATOM 1845 C C . ASP A 1 246 ? -8.523 -1.103 3.795 1 98.56 246 ASP A C 1
ATOM 1847 O O . ASP A 1 246 ? -9.438 -1.261 2.986 1 98.56 246 ASP A O 1
ATOM 1851 N N . TRP A 1 247 ? -7.871 -0.002 4 1 98.75 247 TRP A N 1
ATOM 1852 C CA . TRP A 1 247 ? -8.211 1.208 3.26 1 98.75 247 TRP A CA 1
ATOM 1853 C C . TRP A 1 247 ? -7.941 1.031 1.77 1 98.75 247 TRP A C 1
ATOM 1855 O O . TRP A 1 247 ? -8.781 1.371 0.935 1 98.75 247 TRP A O 1
ATOM 1865 N N . ALA A 1 248 ? -6.762 0.521 1.453 1 98.81 248 ALA A N 1
ATOM 1866 C CA . ALA A 1 248 ? -6.43 0.266 0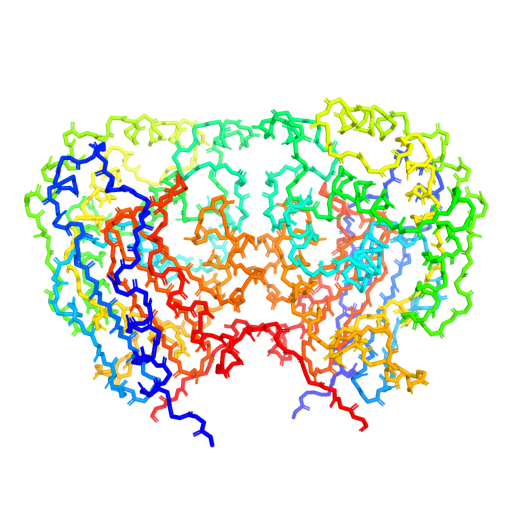.053 1 98.81 248 ALA A CA 1
ATOM 1867 C C . ALA A 1 248 ? -7.418 -0.708 -0.576 1 98.81 248 ALA A C 1
ATOM 1869 O O . ALA A 1 248 ? -7.852 -0.516 -1.716 1 98.81 248 ALA A O 1
ATOM 1870 N N . TYR A 1 249 ? -7.828 -1.699 0.149 1 98.69 249 TYR A N 1
ATOM 1871 C CA . TYR A 1 249 ? -8.742 -2.748 -0.286 1 98.69 249 TYR A CA 1
ATOM 1872 C C . TYR A 1 249 ? -10.133 -2.182 -0.553 1 98.69 249 TYR A C 1
ATOM 1874 O O . TYR A 1 249 ? -10.766 -2.521 -1.557 1 98.69 249 TYR A O 1
ATOM 1882 N N . ASP A 1 250 ? -10.617 -1.281 0.27 1 98 250 ASP A N 1
ATOM 1883 C CA . ASP A 1 250 ? -12 -0.816 0.243 1 98 250 ASP A CA 1
ATOM 1884 C C . ASP A 1 250 ? -12.141 0.45 -0.599 1 98 250 ASP A C 1
ATOM 1886 O O . ASP A 1 250 ? -13.156 0.648 -1.272 1 98 250 ASP A O 1
ATOM 1890 N N . VAL A 1 251 ? -11.117 1.331 -0.516 1 98.56 251 VAL A N 1
ATOM 1891 C CA . VAL A 1 251 ? -11.242 2.668 -1.088 1 98.56 251 VAL A CA 1
ATOM 1892 C C . VAL A 1 251 ? -10.289 2.812 -2.275 1 98.56 251 VAL A C 1
ATOM 1894 O O . VAL A 1 251 ? -10.68 3.303 -3.336 1 98.56 251 VAL A O 1
ATOM 1897 N N . GLY A 1 252 ? -9.039 2.346 -2.135 1 98.62 252 GLY A N 1
ATOM 1898 C CA . GLY A 1 252 ? -8.078 2.324 -3.223 1 98.62 252 GLY A CA 1
ATOM 1899 C C . GLY A 1 252 ? -7.512 3.695 -3.549 1 98.62 252 GLY A C 1
ATOM 1900 O O . GLY A 1 252 ? -7.293 4.02 -4.715 1 98.62 252 GLY A O 1
ATOM 1901 N N . LEU A 1 253 ? -7.324 4.551 -2.508 1 98.88 253 LEU A N 1
ATOM 1902 C CA . LEU A 1 253 ? -6.738 5.871 -2.693 1 98.88 253 LEU A CA 1
ATOM 1903 C C . LEU A 1 253 ? -5.637 6.129 -1.671 1 98.88 253 LEU A C 1
ATOM 1905 O O . LEU A 1 253 ? -5.742 5.703 -0.518 1 98.88 253 LEU A O 1
ATOM 1909 N N . PRO A 1 254 ? -4.539 6.898 -2.098 1 98.94 254 PRO A N 1
ATOM 1910 C CA . PRO A 1 254 ? -3.652 7.414 -1.052 1 98.94 254 PRO A CA 1
ATOM 1911 C C . PRO A 1 254 ? -4.395 8.25 -0.01 1 98.94 254 PRO A C 1
ATOM 1913 O O . PRO A 1 254 ? -5.145 9.164 -0.366 1 98.94 254 PRO A O 1
ATOM 1916 N N . GLY A 1 255 ? -4.223 7.914 1.252 1 98.94 255 GLY A N 1
ATOM 1917 C CA . GLY A 1 255 ? -4.895 8.641 2.32 1 98.94 255 GLY A CA 1
ATOM 1918 C C . GLY A 1 255 ? -4.004 8.891 3.521 1 98.94 255 GLY A C 1
ATOM 1919 O O . GLY A 1 255 ? -2.951 8.266 3.662 1 98.94 255 GLY A O 1
ATOM 1920 N N . LYS A 1 256 ? -4.328 9.812 4.316 1 98.94 256 LYS A N 1
ATOM 1921 C CA . LYS A 1 256 ? -3.701 10.055 5.609 1 98.94 256 LYS A CA 1
ATOM 1922 C C . LYS A 1 256 ? -4.727 10.516 6.641 1 98.94 256 LYS A C 1
ATOM 1924 O O . LYS A 1 256 ? -5.516 11.43 6.379 1 98.94 256 LYS A O 1
ATOM 1929 N N . SER A 1 257 ? -4.707 9.867 7.777 1 98.62 257 SER A N 1
ATOM 1930 C CA . SER A 1 257 ? -5.602 10.172 8.891 1 98.62 257 SER A CA 1
ATOM 1931 C C . SER A 1 257 ? -4.844 10.82 10.047 1 98.62 257 SER A C 1
ATOM 1933 O O . SER A 1 257 ? -3.615 10.734 10.117 1 98.62 257 SER A O 1
ATOM 1935 N N . GLY A 1 258 ? -5.531 11.602 10.875 1 98.31 258 GLY A N 1
ATOM 1936 C CA . GLY A 1 258 ? -5.043 12.125 12.133 1 98.31 258 GLY A CA 1
ATOM 1937 C C . GLY A 1 258 ? -5.992 11.883 13.289 1 98.31 258 GLY A C 1
ATOM 1938 O O . GLY A 1 258 ? -7.211 11.898 13.117 1 98.31 258 GLY A O 1
ATOM 1939 N N . VAL A 1 259 ? -5.457 11.797 14.477 1 98 259 VAL A N 1
ATOM 1940 C CA . VAL A 1 259 ? -6.246 11.414 15.641 1 98 259 VAL A CA 1
ATOM 1941 C C . VAL A 1 259 ? -7.148 12.57 16.062 1 98 259 VAL A C 1
ATOM 1943 O O . VAL A 1 259 ? -8 12.422 16.938 1 98 259 VAL A O 1
ATOM 1946 N N . GLY A 1 260 ? -6.961 13.719 15.375 1 97.94 260 GLY A N 1
ATOM 1947 C CA . GLY A 1 260 ? -7.879 14.828 15.594 1 97.94 260 GLY A CA 1
ATOM 1948 C C . GLY A 1 260 ? -9.219 14.641 14.906 1 97.94 260 GLY A C 1
ATOM 1949 O O . GLY A 1 260 ? -10.172 15.367 15.18 1 97.94 260 GLY A O 1
ATOM 1950 N N . GLY A 1 261 ? -9.305 13.703 14.016 1 98.62 261 GLY A N 1
ATOM 1951 C CA . GLY A 1 261 ? -10.555 13.414 13.328 1 98.62 261 GLY A CA 1
ATOM 1952 C C . GLY A 1 261 ? -10.523 13.766 11.859 1 98.62 261 GLY A C 1
ATOM 1953 O O . GLY A 1 261 ? -11.5 13.539 11.141 1 98.62 261 GLY A O 1
ATOM 1954 N N . GLY A 1 262 ? -9.422 14.289 11.391 1 98.88 262 GLY A N 1
ATOM 1955 C CA . GLY A 1 262 ? -9.266 14.609 9.984 1 98.88 262 GLY A CA 1
ATOM 1956 C C . GLY A 1 262 ? -8.852 13.414 9.148 1 98.88 262 GLY A C 1
ATOM 1957 O O . GLY A 1 262 ? -8.164 12.516 9.633 1 98.88 262 GLY A O 1
ATOM 1958 N N . LEU A 1 263 ? -9.266 13.398 7.922 1 98.94 263 LEU A N 1
ATOM 1959 C CA . LEU A 1 263 ? -8.898 12.375 6.941 1 98.94 263 LEU A CA 1
ATOM 1960 C C . LEU A 1 263 ? -8.875 12.961 5.535 1 98.94 263 LEU A C 1
ATOM 1962 O O . LEU A 1 263 ? -9.812 13.648 5.125 1 98.94 263 LEU A O 1
ATOM 1966 N N . VAL A 1 264 ? -7.762 12.742 4.832 1 99 264 VAL A N 1
ATOM 1967 C CA . VAL A 1 264 ? -7.664 13.219 3.457 1 99 264 VAL A CA 1
ATOM 1968 C C . VAL A 1 264 ? -7.359 12.047 2.525 1 99 264 VAL A C 1
ATOM 1970 O O . VAL A 1 264 ? -6.59 11.148 2.879 1 99 264 VAL A O 1
ATOM 1973 N N . ALA A 1 265 ? -8.008 11.992 1.405 1 98.94 265 ALA A N 1
ATOM 1974 C CA . ALA A 1 265 ? -7.781 11.039 0.319 1 98.94 265 ALA A CA 1
ATOM 1975 C C . ALA A 1 265 ? -7.484 11.766 -0.991 1 98.94 265 ALA A C 1
ATOM 1977 O O . ALA A 1 265 ? -8.25 12.641 -1.407 1 98.94 265 ALA A O 1
ATOM 1978 N N . VAL A 1 266 ? -6.414 11.367 -1.615 1 99 266 VAL A N 1
ATOM 1979 C CA . VAL A 1 266 ? -5.961 12.031 -2.836 1 99 266 VAL A CA 1
ATOM 1980 C C . VAL A 1 266 ? -6.379 11.203 -4.055 1 99 266 VAL A C 1
ATOM 1982 O O . VAL A 1 266 ? -6.156 9.992 -4.098 1 99 266 VAL A O 1
ATOM 1985 N N . ILE A 1 267 ? -7.062 11.82 -4.98 1 98.88 267 ILE A N 1
ATOM 1986 C CA . ILE A 1 267 ? -7.395 11.242 -6.281 1 98.88 267 ILE A CA 1
ATOM 1987 C C . ILE A 1 267 ? -6.469 11.82 -7.352 1 98.88 267 ILE A C 1
ATOM 1989 O O . ILE A 1 267 ? -6.719 12.906 -7.875 1 98.88 267 ILE A O 1
ATOM 1993 N N . PRO A 1 268 ? -5.355 11.094 -7.684 1 98.69 268 PRO A N 1
ATOM 1994 C CA . PRO A 1 268 ? -4.371 11.641 -8.617 1 98.69 268 PRO A CA 1
ATOM 1995 C C . PRO A 1 268 ? -5.008 12.234 -9.867 1 98.69 268 PRO A C 1
ATOM 1997 O O . PRO A 1 268 ? -5.828 11.578 -10.516 1 98.69 268 PRO A O 1
ATOM 2000 N N . ASN A 1 269 ? -4.68 13.5 -10.188 1 98.56 269 ASN A N 1
ATOM 2001 C CA . ASN A 1 269 ? -5.051 14.227 -11.398 1 98.56 269 ASN A CA 1
ATOM 2002 C C . ASN A 1 269 ? -6.512 14.672 -11.352 1 98.56 269 ASN A C 1
ATOM 2004 O O . ASN A 1 269 ? -7.023 15.234 -12.32 1 98.56 269 ASN A O 1
ATOM 2008 N N . VAL A 1 270 ? -7.227 14.422 -10.227 1 98.69 270 VAL A N 1
ATOM 2009 C CA . VAL A 1 270 ? -8.633 14.781 -10.109 1 98.69 270 VAL A CA 1
ATOM 2010 C C . VAL A 1 270 ? -8.82 15.797 -8.992 1 98.69 270 VAL A C 1
ATOM 2012 O O . VAL A 1 270 ? -9.469 16.828 -9.18 1 98.69 270 VAL A O 1
ATOM 2015 N N . GLY A 1 271 ? -8.336 15.516 -7.828 1 98.81 271 GLY A N 1
ATOM 2016 C CA . GLY A 1 271 ? -8.5 16.344 -6.648 1 98.81 271 GLY A CA 1
ATOM 2017 C C . GLY A 1 271 ? -8.32 15.586 -5.348 1 98.81 271 GLY A C 1
ATOM 2018 O O . GLY A 1 271 ? -7.555 14.625 -5.289 1 98.81 271 GLY A O 1
ATOM 2019 N N . ALA A 1 272 ? -8.969 16.062 -4.32 1 98.94 272 ALA A N 1
ATOM 2020 C CA . ALA A 1 272 ? -8.875 15.383 -3.029 1 98.94 272 ALA A CA 1
ATOM 2021 C C . ALA A 1 272 ? -10.156 15.578 -2.219 1 98.94 272 ALA A C 1
ATOM 2023 O O . ALA A 1 272 ? -10.797 16.625 -2.301 1 98.94 272 ALA A O 1
ATOM 2024 N N . LEU A 1 273 ? -10.492 14.516 -1.499 1 98.94 273 LEU A N 1
ATOM 2025 C CA . LEU A 1 273 ? -11.531 14.555 -0.481 1 98.94 273 LEU A CA 1
ATOM 2026 C C . LEU A 1 273 ? -10.93 14.727 0.91 1 98.94 273 LEU A C 1
ATOM 2028 O O . LEU A 1 273 ? -9.906 14.117 1.222 1 98.94 273 LEU A O 1
ATOM 2032 N N . ALA A 1 274 ? -11.539 15.539 1.718 1 98.94 274 ALA A N 1
ATOM 2033 C CA . ALA A 1 274 ? -11.18 15.672 3.129 1 98.94 274 ALA A CA 1
ATOM 2034 C C . ALA A 1 274 ? -12.422 15.617 4.016 1 98.94 274 ALA A C 1
ATOM 2036 O O . ALA A 1 274 ? -13.461 16.172 3.67 1 98.94 274 ALA A O 1
ATOM 2037 N N . THR A 1 275 ? -12.328 14.922 5.098 1 98.94 275 THR A N 1
ATOM 2038 C CA . THR A 1 275 ? -13.406 14.836 6.082 1 98.94 275 THR A CA 1
ATOM 2039 C C . THR A 1 275 ? -12.891 15.172 7.477 1 98.94 275 THR A C 1
ATOM 2041 O O . THR A 1 275 ? -11.688 15.117 7.734 1 98.94 275 THR A O 1
ATOM 2044 N N . PHE A 1 276 ? -13.836 15.625 8.305 1 98.88 276 PHE A N 1
ATOM 2045 C CA . PHE A 1 276 ? -13.602 15.812 9.727 1 98.88 276 PHE A CA 1
ATOM 2046 C C . PHE A 1 276 ? -14.758 15.258 10.555 1 98.88 276 PHE A C 1
ATOM 2048 O O . PHE A 1 276 ? -15.914 15.633 10.344 1 98.88 276 PHE A O 1
ATOM 2055 N N . SER A 1 277 ? -14.398 14.32 11.328 1 98.81 277 SER A N 1
ATOM 2056 C CA . SER A 1 277 ? -15.281 13.789 12.359 1 98.81 277 SER A CA 1
ATOM 2057 C C . SER A 1 277 ? -14.477 13.18 13.508 1 98.81 277 SER A C 1
ATOM 2059 O O . SER A 1 277 ? -13.734 12.219 13.305 1 98.81 277 SER A O 1
ATOM 2061 N N . PRO A 1 278 ? -14.68 13.562 14.75 1 98.06 278 PRO A N 1
ATOM 2062 C CA . PRO A 1 278 ? -13.742 13.305 15.844 1 98.06 278 PRO A CA 1
ATOM 2063 C C . PRO A 1 278 ? -13.719 11.836 16.266 1 98.06 278 PRO A C 1
ATOM 2065 O O . PRO A 1 278 ? -12.648 11.281 16.516 1 98.06 278 PRO A O 1
ATOM 2068 N N . PRO A 1 279 ? -14.852 11.062 16.375 1 98.31 279 PRO A N 1
ATOM 2069 C CA . PRO A 1 279 ? -14.781 9.688 16.875 1 98.31 279 PRO A CA 1
ATOM 2070 C C . PRO A 1 279 ? -13.961 8.773 15.961 1 98.31 279 PRO A C 1
ATOM 2072 O O . PRO A 1 279 ? -14.148 8.789 14.742 1 98.31 279 PRO A O 1
ATOM 2075 N N . LEU A 1 280 ? -13.078 8.023 16.609 1 98.56 280 LEU A N 1
ATOM 2076 C CA . LEU A 1 280 ? -12.07 7.25 15.906 1 98.56 280 LEU A CA 1
ATOM 2077 C C . LEU A 1 280 ? -12.258 5.758 16.141 1 98.56 280 LEU A C 1
ATOM 2079 O O . LEU A 1 280 ? -12.789 5.352 17.188 1 98.56 280 LEU A O 1
ATOM 2083 N N . ASP A 1 281 ? -11.844 4.965 15.227 1 97.81 281 ASP A N 1
ATOM 2084 C CA . ASP A 1 281 ? -11.703 3.531 15.461 1 97.81 281 ASP A CA 1
ATOM 2085 C C . ASP A 1 281 ? -10.469 3.227 16.297 1 97.81 281 ASP A C 1
ATOM 2087 O O . ASP A 1 281 ? -9.727 4.137 16.672 1 97.81 281 ASP A O 1
ATOM 2091 N N . PRO A 1 282 ? -10.227 1.968 16.609 1 96 282 PRO A N 1
ATOM 2092 C CA . PRO A 1 282 ? -9.125 1.637 17.516 1 96 282 PRO A CA 1
ATOM 2093 C C . PRO A 1 282 ? -7.758 1.983 16.922 1 96 282 PRO A C 1
ATOM 2095 O O . PRO A 1 282 ? -6.789 2.178 17.672 1 96 282 PRO A O 1
ATOM 2098 N N . ALA A 1 283 ? -7.66 2.074 15.594 1 96.62 283 ALA A N 1
ATOM 2099 C CA . ALA A 1 283 ? -6.387 2.391 14.961 1 96.62 283 ALA A CA 1
ATOM 2100 C C . ALA A 1 283 ? -6.172 3.9 14.883 1 96.62 283 ALA A C 1
ATOM 2102 O O . ALA A 1 283 ? -5.102 4.363 14.484 1 96.62 283 ALA A O 1
ATOM 2103 N N . GLY A 1 284 ? -7.199 4.734 15.234 1 97.56 284 GLY A N 1
ATOM 2104 C CA . GLY A 1 284 ? -7.051 6.184 15.273 1 97.56 284 GLY A CA 1
ATOM 2105 C C . GLY A 1 284 ? -7.617 6.875 14.047 1 97.56 284 GLY A C 1
ATOM 2106 O O . GLY A 1 284 ? -7.309 8.039 13.789 1 97.56 284 GLY A O 1
ATOM 2107 N N . ASN A 1 285 ? -8.453 6.199 13.281 1 98.5 285 ASN A N 1
ATOM 2108 C CA . ASN A 1 285 ? -9.023 6.773 12.07 1 98.5 285 ASN A CA 1
ATOM 2109 C C . ASN A 1 285 ? -10.477 7.18 12.273 1 98.5 285 ASN A C 1
ATOM 2111 O O . ASN A 1 285 ? -11.25 6.461 12.906 1 98.5 285 ASN A O 1
ATOM 2115 N N . SER A 1 286 ? -10.828 8.32 11.758 1 98.69 286 SER A N 1
ATOM 2116 C CA . SER A 1 286 ? -12.203 8.805 11.859 1 98.69 286 SER A CA 1
ATOM 2117 C C . SER A 1 286 ? -13.188 7.789 11.281 1 98.69 286 SER A C 1
ATOM 2119 O O . SER A 1 286 ? -13.07 7.398 10.125 1 98.69 286 SER A O 1
ATOM 2121 N N . VAL A 1 287 ? -14.18 7.387 12.062 1 98.62 287 VAL A N 1
ATOM 2122 C CA . VAL A 1 287 ? -15.141 6.375 11.648 1 98.62 287 VAL A CA 1
ATOM 2123 C C . VAL A 1 287 ? -16.016 6.922 10.523 1 98.62 287 VAL A C 1
ATOM 2125 O O . VAL A 1 287 ? -16.062 6.348 9.43 1 98.62 287 VAL A O 1
ATOM 2128 N N . LYS A 1 288 ? -16.688 8.086 10.742 1 98.69 288 LYS A N 1
ATOM 2129 C CA . LYS A 1 288 ? -17.578 8.664 9.742 1 98.69 288 LYS A CA 1
ATOM 2130 C C . LYS A 1 288 ? -16.797 9.094 8.5 1 98.69 288 LYS A C 1
ATOM 2132 O O . LYS A 1 288 ? -17.297 8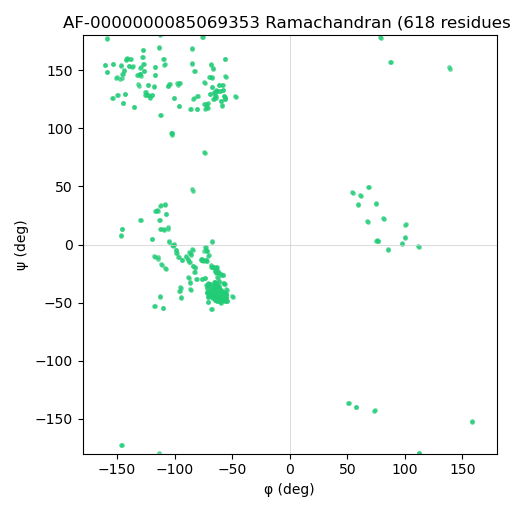.969 7.379 1 98.69 288 LYS A O 1
ATOM 2137 N N . GLY A 1 289 ? -15.602 9.633 8.75 1 98.81 289 GLY A N 1
ATOM 2138 C CA . GLY A 1 289 ? -14.781 10.062 7.625 1 98.81 289 GLY A CA 1
ATOM 2139 C C . GLY A 1 289 ? -14.484 8.953 6.641 1 98.81 289 GLY A C 1
ATOM 2140 O O . GLY A 1 289 ? -14.633 9.133 5.43 1 98.81 289 GLY A O 1
ATOM 2141 N N . GLN A 1 290 ? -14.117 7.812 7.133 1 98.75 290 GLN A N 1
ATOM 2142 C CA . GLN A 1 290 ? -13.828 6.656 6.289 1 98.75 290 GLN A CA 1
ATOM 2143 C C . GLN A 1 290 ? -15.055 6.238 5.492 1 98.75 290 GLN A C 1
ATOM 2145 O O . GLN A 1 290 ? -14.961 5.938 4.301 1 98.75 290 GLN A O 1
ATOM 2150 N N . LEU A 1 291 ? -16.156 6.176 6.141 1 98.69 291 LEU A N 1
ATOM 2151 C CA . LEU A 1 291 ? -17.391 5.738 5.5 1 98.69 291 LEU A CA 1
ATOM 2152 C C . LEU A 1 291 ? -17.781 6.684 4.371 1 98.69 291 LEU A C 1
ATOM 2154 O O . LEU A 1 291 ? -18.172 6.238 3.287 1 98.69 291 LEU A O 1
ATOM 2158 N N . MET A 1 292 ? -17.688 7.977 4.586 1 98.88 292 MET A N 1
ATOM 2159 C CA . MET A 1 292 ? -18.062 8.961 3.574 1 98.88 292 MET A CA 1
ATOM 2160 C C . MET A 1 292 ? -17.156 8.867 2.354 1 98.88 292 MET A C 1
ATOM 2162 O O . MET A 1 292 ? -17.625 8.812 1.22 1 98.88 292 MET A O 1
ATOM 2166 N N . ILE A 1 293 ? -15.883 8.812 2.592 1 98.88 293 ILE A N 1
ATOM 2167 C CA . ILE A 1 293 ? -14.945 8.789 1.469 1 98.88 293 ILE A CA 1
ATOM 2168 C C . ILE A 1 293 ? -15.094 7.473 0.705 1 98.88 293 ILE A C 1
ATOM 2170 O O . ILE A 1 293 ? -15.062 7.453 -0.528 1 98.88 293 ILE A O 1
ATOM 2174 N N . LYS A 1 294 ? -15.242 6.355 1.424 1 98.69 294 LYS A N 1
ATOM 2175 C CA . LYS A 1 294 ? -15.461 5.07 0.768 1 98.69 294 LYS A CA 1
ATOM 2176 C C . LYS A 1 294 ? -16.672 5.125 -0.154 1 98.69 294 LYS A C 1
ATOM 2178 O O . LYS A 1 294 ? -16.609 4.688 -1.304 1 98.69 294 LYS A O 1
ATOM 2183 N N . HIS A 1 295 ? -17.75 5.691 0.334 1 98.44 295 HIS A N 1
ATOM 2184 C CA . HIS A 1 295 ? -18.984 5.812 -0.423 1 98.44 295 HIS A CA 1
ATOM 2185 C C . HIS A 1 295 ? -18.766 6.605 -1.709 1 98.44 295 HIS A C 1
ATOM 2187 O O . HIS A 1 295 ? -19.203 6.176 -2.783 1 98.44 295 HIS A O 1
ATOM 2193 N N . ILE A 1 296 ? -18.109 7.664 -1.607 1 98.75 296 ILE A N 1
ATOM 2194 C CA . ILE A 1 296 ? -17.906 8.555 -2.746 1 98.75 296 ILE A CA 1
ATOM 2195 C C . ILE A 1 296 ? -16.953 7.895 -3.746 1 98.75 296 ILE A C 1
ATOM 2197 O O . ILE A 1 296 ? -17.234 7.875 -4.949 1 98.75 296 ILE A O 1
ATOM 2201 N N . SER A 1 297 ? -15.812 7.402 -3.234 1 98.19 297 SER A N 1
ATOM 2202 C CA . SER A 1 297 ? -14.828 6.766 -4.102 1 98.19 297 SER A CA 1
ATOM 2203 C C . SER A 1 297 ? -15.453 5.633 -4.91 1 98.19 297 SER A C 1
ATOM 2205 O O . SER A 1 297 ? -15.203 5.508 -6.109 1 98.19 297 SER A O 1
ATOM 2207 N N . GLN A 1 298 ? -16.266 4.82 -4.27 1 97.12 298 GLN A N 1
ATOM 2208 C CA . GLN A 1 298 ? -16.906 3.684 -4.93 1 97.12 298 GLN A CA 1
ATOM 2209 C C . GLN A 1 298 ? -17.875 4.145 -6.016 1 97.12 298 GLN A C 1
ATOM 2211 O O . GLN A 1 298 ? -17.844 3.635 -7.137 1 97.12 298 GLN A O 1
ATOM 2216 N N . LEU A 1 299 ? -18.703 5.125 -5.727 1 97.56 299 LEU A N 1
ATOM 2217 C CA . LEU A 1 299 ? -19.719 5.59 -6.68 1 97.56 299 LEU A CA 1
ATOM 2218 C C . LEU A 1 299 ? -19.062 6.32 -7.848 1 97.56 299 LEU A C 1
ATOM 2220 O O . LEU A 1 299 ? -19.547 6.246 -8.977 1 97.56 299 LEU A O 1
ATOM 2224 N N . MET A 1 300 ? -17.953 7.023 -7.566 1 97.69 300 MET A N 1
ATOM 2225 C CA . MET A 1 300 ? -17.281 7.809 -8.602 1 97.69 300 MET A CA 1
ATOM 2226 C C . MET A 1 300 ? -16.281 6.949 -9.367 1 97.69 300 MET A C 1
ATOM 2228 O O . MET A 1 300 ? -15.789 7.359 -10.422 1 97.69 300 MET A O 1
ATOM 2232 N N . GLY A 1 301 ? -15.906 5.727 -8.836 1 97.19 301 GLY A N 1
ATOM 2233 C CA . GLY A 1 301 ? -14.914 4.871 -9.461 1 97.19 301 GLY A CA 1
ATOM 2234 C C . GLY A 1 301 ? -13.516 5.449 -9.414 1 97.19 301 GLY A C 1
ATOM 2235 O O . GLY A 1 301 ? -12.812 5.473 -10.43 1 97.19 301 GLY A O 1
ATOM 2236 N N . TRP A 1 302 ? -13.055 5.891 -8.242 1 98 302 TRP A N 1
ATOM 2237 C CA . TRP A 1 302 ? -11.836 6.688 -8.164 1 98 302 TRP A CA 1
ATOM 2238 C C . TRP A 1 302 ? -10.656 5.836 -7.699 1 98 302 TRP A C 1
ATOM 2240 O O . TRP A 1 302 ? -9.523 6.316 -7.629 1 98 302 TRP A O 1
ATOM 2250 N N . SER A 1 303 ? -10.828 4.547 -7.418 1 98.38 303 SER A N 1
ATOM 2251 C CA . SER A 1 303 ? -9.711 3.721 -6.969 1 98.38 303 SER A CA 1
ATOM 2252 C C . SER A 1 303 ? -8.586 3.703 -8 1 98.38 303 SER A C 1
ATOM 2254 O O . SER A 1 303 ? -8.836 3.537 -9.195 1 98.38 303 SER A O 1
ATOM 2256 N N . VAL A 1 304 ? -7.324 3.814 -7.531 1 98.44 304 VAL A N 1
ATOM 2257 C CA . VAL A 1 304 ? -6.184 3.783 -8.438 1 98.44 304 VAL A CA 1
ATOM 2258 C C . VAL A 1 304 ? -5.988 2.367 -8.977 1 98.44 304 VAL A C 1
ATOM 2260 O O . VAL A 1 304 ? -5.215 2.152 -9.914 1 98.44 304 VAL A O 1
ATOM 2263 N N . PHE A 1 305 ? -6.781 1.422 -8.469 1 98.56 305 PHE A N 1
ATOM 2264 C CA . PHE A 1 305 ? -6.656 0.019 -8.852 1 98.56 305 PHE A CA 1
ATOM 2265 C C . PHE A 1 305 ? -7.781 -0.392 -9.789 1 98.56 305 PHE A C 1
ATOM 2267 O O . PHE A 1 305 ? -7.906 -1.565 -10.141 1 98.56 305 PHE A O 1
ATOM 2274 N N . ASN A 1 306 ? -8.633 0.554 -10.141 1 97.75 306 ASN A N 1
ATOM 2275 C CA . ASN A 1 306 ? -9.742 0.229 -11.031 1 97.75 306 ASN A CA 1
ATOM 2276 C C . ASN A 1 306 ? -9.258 -0.129 -12.43 1 97.75 306 ASN A C 1
ATOM 2278 O O . ASN A 1 306 ? -8.32 0.488 -12.945 1 97.75 306 ASN A O 1
ATOM 2282 N N . THR A 1 307 ? -9.789 -1.126 -12.93 1 97.62 307 THR A N 1
ATOM 2283 C CA . THR A 1 307 ? -9.547 -1.582 -14.289 1 97.62 307 THR A CA 1
ATOM 2284 C C . THR A 1 307 ? -10.852 -1.749 -15.055 1 97.62 307 THR A C 1
ATOM 2286 O O . THR A 1 307 ? -11.914 -1.929 -14.453 1 97.62 307 THR A O 1
ATOM 2289 N N . LYS A 1 308 ? -10.82 -1.535 -16.375 1 95.5 308 LYS A N 1
ATOM 2290 C CA . LYS A 1 308 ? -11.938 -1.759 -17.297 1 95.5 308 LYS A CA 1
ATOM 2291 C C . LYS A 1 308 ? -11.602 -2.838 -18.328 1 95.5 308 LYS A C 1
ATOM 2293 O O . LYS A 1 308 ? -10.438 -3.02 -18.672 1 95.5 308 LYS A O 1
ATOM 2298 N N . ILE A 1 309 ? -12.531 -3.578 -18.703 1 94.31 309 ILE A N 1
ATOM 2299 C CA . ILE A 1 309 ? -12.32 -4.602 -19.719 1 94.31 309 ILE A CA 1
ATOM 2300 C C . ILE A 1 309 ? -12.133 -3.936 -21.078 1 94.31 309 ILE A C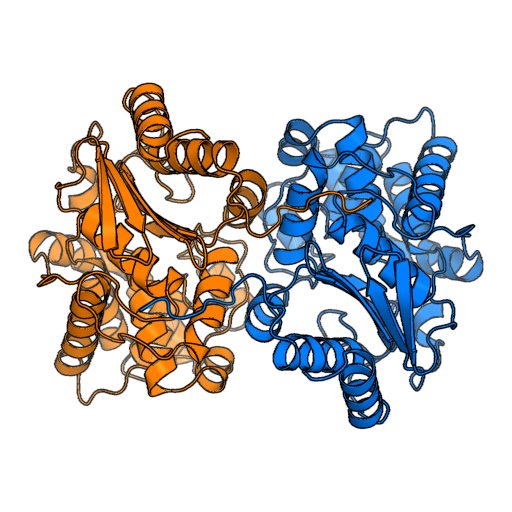 1
ATOM 2302 O O . ILE A 1 309 ? -12.969 -3.139 -21.516 1 94.31 309 ILE A O 1
ATOM 2306 N N . GLU A 1 310 ? -11.016 -4.188 -21.672 1 87.06 310 GLU A N 1
ATOM 2307 C CA . GLU A 1 310 ? -10.758 -3.773 -23.047 1 87.06 310 GLU A CA 1
ATOM 2308 C C . GLU A 1 310 ? -10.906 -4.945 -24.016 1 87.06 310 GLU A C 1
ATOM 2310 O O . GLU A 1 310 ? -10.188 -5.941 -23.906 1 87.06 310 GLU A O 1
ATOM 2315 N N . SER A 1 311 ? -12.07 -5.172 -24.656 1 74.75 311 SER A N 1
ATOM 2316 C CA . SER A 1 311 ? -12.336 -6.301 -25.547 1 74.75 311 SER A CA 1
ATOM 2317 C C . SER A 1 311 ? -11.656 -6.109 -26.906 1 74.75 311 SER A C 1
ATOM 2319 O O . SER A 1 311 ? -11.438 -4.977 -27.344 1 74.75 311 SER A O 1
ATOM 2321 N N . MET B 1 1 ? 7.855 9.25 -28.984 1 51.94 1 MET B N 1
ATOM 2322 C CA . MET B 1 1 ? 7.234 8.359 -28 1 51.94 1 MET B CA 1
ATOM 2323 C C . MET B 1 1 ? 8.023 7.062 -27.859 1 51.94 1 MET B C 1
ATOM 2325 O O . MET B 1 1 ? 8.297 6.387 -28.859 1 51.94 1 MET B O 1
ATOM 2329 N N . VAL B 1 2 ? 8.711 6.926 -26.766 1 69.88 2 VAL B N 1
ATOM 2330 C CA . VAL B 1 2 ? 9.625 5.797 -26.625 1 69.88 2 VAL B CA 1
ATOM 2331 C C . VAL B 1 2 ? 8.844 4.488 -26.766 1 69.88 2 VAL B C 1
ATOM 2333 O O . VAL B 1 2 ? 7.773 4.328 -26.172 1 69.88 2 VAL B O 1
ATOM 2336 N N . LEU B 1 3 ? 9.195 3.732 -27.734 1 91.44 3 LEU B N 1
ATOM 2337 C CA . LEU B 1 3 ? 8.578 2.434 -27.953 1 91.44 3 LEU B CA 1
ATOM 2338 C C . LEU B 1 3 ? 8.875 1.482 -26.797 1 91.44 3 LEU B C 1
ATOM 2340 O O . LEU B 1 3 ? 10.016 1.385 -26.344 1 91.44 3 LEU B O 1
ATOM 2344 N N . LEU B 1 4 ? 7.797 0.896 -26.281 1 97.06 4 LEU B N 1
ATOM 2345 C CA . LEU B 1 4 ? 7.922 -0.015 -25.141 1 97.06 4 LEU B CA 1
ATOM 2346 C C . LEU B 1 4 ? 9 -1.065 -25.406 1 97.06 4 LEU B C 1
ATOM 2348 O O . LEU B 1 4 ? 9.82 -1.353 -24.531 1 97.06 4 LEU B O 1
ATOM 2352 N N . ALA B 1 5 ? 9.039 -1.647 -26.562 1 97.81 5 ALA B N 1
ATOM 2353 C CA . ALA B 1 5 ? 10 -2.688 -26.906 1 97.81 5 ALA B CA 1
ATOM 2354 C C . ALA B 1 5 ? 11.438 -2.184 -26.734 1 97.81 5 ALA B C 1
ATOM 2356 O O . ALA B 1 5 ? 12.312 -2.92 -26.281 1 97.81 5 ALA B O 1
ATOM 2357 N N . ASP B 1 6 ? 11.672 -0.957 -27.141 1 98.19 6 ASP B N 1
ATOM 2358 C CA . ASP B 1 6 ? 13 -0.368 -27.016 1 98.19 6 ASP B CA 1
ATOM 2359 C C . ASP B 1 6 ? 13.383 -0.193 -25.547 1 98.19 6 ASP B C 1
ATOM 2361 O O . ASP B 1 6 ? 14.523 -0.467 -25.156 1 98.19 6 ASP B O 1
ATOM 2365 N N . VAL B 1 7 ? 12.438 0.31 -24.812 1 98.44 7 VAL B N 1
ATOM 2366 C CA . VAL B 1 7 ? 12.688 0.534 -23.391 1 98.44 7 VAL B CA 1
ATOM 2367 C C . VAL B 1 7 ? 12.938 -0.801 -22.688 1 98.44 7 VAL B C 1
ATOM 2369 O O . VAL B 1 7 ? 13.812 -0.899 -21.812 1 98.44 7 VAL B O 1
ATOM 2372 N N . MET B 1 8 ? 12.211 -1.833 -23.031 1 98.62 8 MET B N 1
ATOM 2373 C CA . MET B 1 8 ? 12.391 -3.166 -22.469 1 98.62 8 MET B CA 1
ATOM 2374 C C . MET B 1 8 ? 13.758 -3.736 -22.844 1 98.62 8 MET B C 1
ATOM 2376 O O . MET B 1 8 ? 14.43 -4.34 -22 1 98.62 8 MET B O 1
ATOM 2380 N N . GLN B 1 9 ? 14.086 -3.621 -24.062 1 98.25 9 GLN B N 1
ATOM 2381 C CA . GLN B 1 9 ? 15.391 -4.105 -24.5 1 98.25 9 GLN B CA 1
ATOM 2382 C C . GLN B 1 9 ? 16.516 -3.393 -23.766 1 98.25 9 GLN B C 1
ATOM 2384 O O . GLN B 1 9 ? 17.5 -4.02 -23.375 1 98.25 9 GLN B O 1
ATOM 2389 N N . GLN B 1 10 ? 16.359 -2.096 -23.641 1 98.31 10 GLN B N 1
ATOM 2390 C CA . GLN B 1 10 ? 17.344 -1.312 -22.906 1 98.31 10 GLN B CA 1
ATOM 2391 C C . GLN B 1 10 ? 17.5 -1.822 -21.469 1 98.31 10 GLN B C 1
ATOM 2393 O O . GLN B 1 10 ? 18.625 -1.984 -20.984 1 98.31 10 GLN B O 1
ATOM 2398 N N . ALA B 1 11 ? 16.375 -2.021 -20.812 1 98.62 11 ALA B N 1
ATOM 2399 C CA . ALA B 1 11 ? 16.406 -2.533 -19.453 1 98.62 11 ALA B CA 1
ATOM 2400 C C . ALA B 1 11 ? 17.062 -3.904 -19.391 1 98.62 11 ALA B C 1
ATOM 2402 O O . ALA B 1 11 ? 17.906 -4.156 -18.516 1 98.62 11 ALA B O 1
ATOM 2403 N N . TYR B 1 12 ? 16.688 -4.773 -20.297 1 98.62 12 TYR B N 1
ATOM 2404 C CA . TYR B 1 12 ? 17.266 -6.109 -20.344 1 98.62 12 TYR B CA 1
ATOM 2405 C C . TYR B 1 12 ? 18.781 -6.047 -20.531 1 98.62 12 TYR B C 1
ATOM 2407 O O . TYR B 1 12 ? 19.531 -6.684 -19.781 1 98.62 12 TYR B O 1
ATOM 2415 N N . ASP B 1 13 ? 19.234 -5.246 -21.453 1 98.56 13 ASP B N 1
ATOM 2416 C CA . ASP B 1 13 ? 20.656 -5.137 -21.766 1 98.56 13 ASP B CA 1
ATOM 2417 C C . ASP B 1 13 ? 21.422 -4.539 -20.609 1 98.56 13 ASP B C 1
ATOM 2419 O O . ASP B 1 13 ? 22.562 -4.941 -20.328 1 98.56 13 ASP B O 1
ATOM 2423 N N . LYS B 1 14 ? 20.812 -3.637 -19.984 1 98.25 14 LYS B N 1
ATOM 2424 C CA . LYS B 1 14 ? 21.469 -2.922 -18.891 1 98.25 14 LYS B CA 1
ATOM 2425 C C . LYS B 1 14 ? 21.672 -3.826 -17.688 1 98.25 14 LYS B C 1
ATOM 2427 O O . LYS B 1 14 ? 22.672 -3.727 -16.984 1 98.25 14 LYS B O 1
ATOM 2432 N N . TYR B 1 15 ? 20.688 -4.793 -17.438 1 98.38 15 TYR B N 1
ATOM 2433 C CA . TYR B 1 15 ? 20.688 -5.418 -16.109 1 98.38 15 TYR B CA 1
ATOM 2434 C C . TYR B 1 15 ? 20.953 -6.914 -16.219 1 98.38 15 TYR B C 1
ATOM 2436 O O . TYR B 1 15 ? 21.188 -7.586 -15.219 1 98.38 15 TYR B O 1
ATOM 2444 N N . LYS B 1 16 ? 20.938 -7.523 -17.438 1 97.44 16 LYS B N 1
ATOM 2445 C CA . LYS B 1 16 ? 21.125 -8.969 -17.594 1 97.44 16 LYS B CA 1
ATOM 2446 C C . LYS B 1 16 ? 22.453 -9.43 -17 1 97.44 16 LYS B C 1
ATOM 2448 O O . LYS B 1 16 ? 22.578 -10.57 -16.547 1 97.44 16 LYS B O 1
ATOM 2453 N N . GLY B 1 17 ? 23.453 -8.562 -16.922 1 96 17 GLY B N 1
ATOM 2454 C CA . GLY B 1 17 ? 24.781 -8.938 -16.438 1 96 17 GLY B CA 1
ATOM 2455 C C . GLY B 1 17 ? 25.016 -8.523 -14.992 1 96 17 GLY B C 1
ATOM 2456 O O . GLY B 1 17 ? 26.109 -8.734 -14.453 1 96 17 GLY B O 1
ATOM 2457 N N . LYS B 1 18 ? 24.016 -7.891 -14.398 1 94.5 18 LYS B N 1
ATOM 2458 C CA . LYS B 1 18 ? 24.172 -7.445 -13.016 1 94.5 18 LYS B CA 1
ATOM 2459 C C . LYS B 1 18 ? 24.266 -8.633 -12.062 1 94.5 18 LYS B C 1
ATOM 2461 O O . LYS B 1 18 ? 23.609 -9.656 -12.266 1 94.5 18 LYS B O 1
ATOM 2466 N N . HIS B 1 19 ? 25.094 -8.422 -11.07 1 91.06 19 HIS B N 1
ATOM 2467 C CA . HIS B 1 19 ? 25.234 -9.43 -10.031 1 91.06 19 HIS B CA 1
ATOM 2468 C C . HIS B 1 19 ? 24.625 -8.953 -8.719 1 91.06 19 HIS B C 1
ATOM 2470 O O . HIS B 1 19 ? 24.344 -7.762 -8.555 1 91.06 19 HIS B O 1
ATOM 2476 N N . GLY B 1 20 ? 24.328 -9.906 -7.875 1 93.19 20 GLY B N 1
ATOM 2477 C CA . GLY B 1 20 ? 23.734 -9.633 -6.578 1 93.19 20 GLY B CA 1
ATOM 2478 C C . GLY B 1 20 ? 22.625 -10.609 -6.215 1 93.19 20 GLY B C 1
ATOM 2479 O O . GLY B 1 20 ? 22.016 -11.219 -7.094 1 93.19 20 GLY B O 1
ATOM 2480 N N . GLY B 1 21 ? 22.484 -10.758 -4.961 1 96.81 21 GLY B N 1
ATOM 2481 C CA . GLY B 1 21 ? 21.484 -11.703 -4.48 1 96.81 21 GLY B CA 1
ATOM 2482 C C . GLY B 1 21 ? 21.938 -13.148 -4.551 1 96.81 21 GLY B C 1
ATOM 2483 O O . GLY B 1 21 ? 23.078 -13.422 -4.906 1 96.81 21 GLY B O 1
ATOM 2484 N N . LYS B 1 22 ? 21.109 -14.023 -4.105 1 97.5 22 LYS B N 1
ATOM 2485 C CA . LYS B 1 22 ? 21.359 -15.461 -4.113 1 97.5 22 LYS B CA 1
ATOM 2486 C C . LYS B 1 22 ? 20.062 -16.234 -4.348 1 97.5 22 LYS B C 1
ATOM 2488 O O . LYS B 1 22 ? 18.984 -15.789 -3.957 1 97.5 22 LYS B O 1
ATOM 2493 N N . ASN B 1 23 ? 20.25 -17.344 -5.031 1 97.44 23 ASN B N 1
ATOM 2494 C CA . ASN B 1 23 ? 19.109 -18.25 -5.117 1 97.44 23 ASN B CA 1
ATOM 2495 C C . ASN B 1 23 ? 18.609 -18.641 -3.734 1 97.44 23 ASN B C 1
ATOM 2497 O O . ASN B 1 23 ? 19.391 -18.766 -2.793 1 97.44 23 ASN B O 1
ATOM 2501 N N . ALA B 1 24 ? 17.266 -18.812 -3.637 1 93.94 24 ALA B N 1
ATOM 2502 C CA . ALA B 1 24 ? 16.766 -19.438 -2.412 1 93.94 24 ALA B CA 1
ATOM 2503 C C . ALA B 1 24 ? 17.391 -20.812 -2.209 1 93.94 24 ALA B C 1
ATOM 2505 O O . ALA B 1 24 ? 17.406 -21.641 -3.127 1 93.94 24 ALA B O 1
ATOM 2506 N N . SER B 1 25 ? 17.875 -21.078 -0.972 1 91.94 25 SER B N 1
ATOM 2507 C CA . SER B 1 25 ? 18.594 -22.328 -0.75 1 91.94 25 SER B CA 1
ATOM 2508 C C . SER B 1 25 ? 17.828 -23.234 0.206 1 91.94 25 SER B C 1
ATOM 2510 O O . SER B 1 25 ? 18.156 -24.422 0.331 1 91.94 25 SER B O 1
ATOM 2512 N N . TYR B 1 26 ? 16.844 -22.75 0.825 1 87.44 26 TYR B N 1
ATOM 2513 C CA . TYR B 1 26 ? 16.078 -23.562 1.782 1 87.44 26 TYR B CA 1
ATOM 2514 C C . TYR B 1 26 ? 15.164 -24.531 1.067 1 87.44 26 TYR B C 1
ATOM 2516 O O . TYR B 1 26 ? 14.625 -25.453 1.687 1 87.44 26 TYR B O 1
ATOM 2524 N N . ILE B 1 27 ? 14.945 -24.375 -0.227 1 90.12 27 ILE B N 1
ATOM 2525 C CA . ILE B 1 27 ? 14.312 -25.328 -1.122 1 90.12 27 ILE B CA 1
ATOM 2526 C C . ILE B 1 27 ? 15.344 -25.875 -2.115 1 90.12 27 ILE B C 1
ATOM 2528 O O . ILE B 1 27 ? 15.742 -25.156 -3.043 1 90.12 27 ILE B O 1
ATOM 2532 N N . PRO B 1 28 ? 15.711 -27.078 -2.041 1 91.69 28 PRO B N 1
ATOM 2533 C CA . PRO B 1 28 ? 16.828 -27.609 -2.811 1 91.69 28 PRO B CA 1
ATOM 2534 C C . PRO B 1 28 ? 16.672 -27.406 -4.316 1 91.69 28 PRO B C 1
ATOM 2536 O O . PRO B 1 28 ? 17.641 -27.078 -5.004 1 91.69 28 PRO B O 1
ATOM 2539 N N . TYR B 1 29 ? 15.547 -27.594 -4.809 1 93.5 29 TYR B N 1
ATOM 2540 C CA . TYR B 1 29 ? 15.297 -27.406 -6.234 1 93.5 29 TYR B CA 1
ATOM 2541 C C . TYR B 1 29 ? 15.68 -26 -6.668 1 93.5 29 TYR B C 1
ATOM 2543 O O . TYR B 1 29 ? 16.312 -25.812 -7.707 1 93.5 29 TYR B O 1
ATOM 2551 N N . LEU B 1 30 ? 15.273 -24.984 -5.977 1 95.81 30 LEU B N 1
ATOM 2552 C CA . LEU B 1 30 ? 15.508 -23.594 -6.332 1 95.81 30 LEU B CA 1
ATOM 2553 C C . LEU B 1 30 ? 17 -23.266 -6.293 1 95.81 30 LEU B C 1
ATOM 2555 O O . LEU B 1 30 ? 17.484 -22.438 -7.074 1 95.81 30 LEU B O 1
ATOM 2559 N N . ALA B 1 31 ? 17.734 -23.938 -5.379 1 95.19 31 ALA B N 1
ATOM 2560 C CA . ALA B 1 31 ? 19.156 -23.719 -5.23 1 95.19 31 ALA B CA 1
ATOM 2561 C C . ALA B 1 31 ? 19.922 -24.125 -6.492 1 95.19 31 ALA B C 1
ATOM 2563 O O . ALA B 1 31 ? 20.984 -23.578 -6.785 1 95.19 31 ALA B O 1
ATOM 2564 N N . GLN B 1 32 ? 19.328 -24.984 -7.25 1 95.44 32 GLN B N 1
ATOM 2565 C CA . GLN B 1 32 ? 20.031 -25.578 -8.383 1 95.44 32 GLN B CA 1
ATOM 2566 C C . GLN B 1 32 ? 19.703 -24.844 -9.68 1 95.44 32 GLN B C 1
ATOM 2568 O O . GLN B 1 32 ? 20.312 -25.094 -10.719 1 95.44 32 GLN B O 1
ATOM 2573 N N . VAL B 1 33 ? 18.703 -23.969 -9.656 1 97.25 33 VAL B N 1
ATOM 2574 C CA . VAL B 1 33 ? 18.344 -23.219 -10.852 1 97.25 33 VAL B CA 1
ATOM 2575 C C . VAL B 1 33 ? 19.516 -22.328 -11.273 1 97.25 33 VAL B C 1
ATOM 2577 O O . VAL B 1 33 ? 20.125 -21.672 -10.43 1 97.25 33 VAL B O 1
ATOM 2580 N N . PRO B 1 34 ? 19.953 -22.297 -12.586 1 97.38 34 PRO B N 1
ATOM 2581 C CA . PRO B 1 34 ? 21.078 -21.469 -13.016 1 97.38 34 PRO B CA 1
ATOM 2582 C C . PRO B 1 34 ? 20.875 -19.984 -12.703 1 97.38 34 PRO B C 1
ATOM 2584 O O . PRO B 1 34 ? 19.891 -19.391 -13.141 1 97.38 34 PRO B O 1
ATOM 2587 N N . SER B 1 35 ? 21.844 -19.391 -12.047 1 97.31 35 SER B N 1
ATOM 2588 C CA . SER B 1 35 ? 21.719 -18.031 -11.523 1 97.31 35 SER B CA 1
ATOM 2589 C C . SER B 1 35 ? 21.844 -17 -12.633 1 97.31 35 SER B C 1
ATOM 2591 O O . SER B 1 35 ? 21.5 -15.828 -12.438 1 97.31 35 SER B O 1
ATOM 2593 N N . GLU B 1 36 ? 22.281 -17.344 -13.844 1 96.75 36 GLU B N 1
ATOM 2594 C CA . GLU B 1 36 ? 22.531 -16.391 -14.922 1 96.75 36 GLU B CA 1
ATOM 2595 C C . GLU B 1 36 ? 21.281 -16.141 -15.75 1 96.75 36 GLU B C 1
ATOM 2597 O O . GLU B 1 36 ? 21.234 -15.203 -16.547 1 96.75 36 GLU B O 1
ATOM 2602 N N . LEU B 1 37 ? 20.266 -17.016 -15.523 1 98.38 37 LEU B N 1
ATOM 2603 C CA . LEU B 1 37 ? 19.031 -16.859 -16.297 1 98.38 37 LEU B CA 1
ATOM 2604 C C . LEU B 1 37 ? 18.391 -15.5 -16.031 1 98.38 37 LEU B C 1
ATOM 2606 O O . LEU B 1 37 ? 18.391 -15.023 -14.898 1 98.38 37 LEU B O 1
ATOM 2610 N N . THR B 1 38 ? 18.031 -14.836 -17.109 1 98.69 38 THR B N 1
ATOM 2611 C CA . THR B 1 38 ? 17.328 -13.555 -17.047 1 98.69 38 THR B CA 1
ATOM 2612 C C . THR B 1 38 ? 16.328 -13.438 -18.188 1 98.69 38 THR B C 1
ATOM 2614 O O . THR B 1 38 ? 16.688 -13.578 -19.359 1 98.69 38 THR B O 1
ATOM 2617 N N . GLY B 1 39 ? 15.055 -13.242 -17.844 1 98.81 39 GLY B N 1
ATOM 2618 C CA . GLY B 1 39 ? 14 -13.047 -18.828 1 98.81 39 GLY B CA 1
ATOM 2619 C C . GLY B 1 39 ? 13.039 -11.93 -18.469 1 98.81 39 GLY B C 1
ATOM 2620 O O . GLY B 1 39 ? 12.906 -11.578 -17.297 1 98.81 39 GLY B O 1
ATOM 2621 N N . ILE B 1 40 ? 12.406 -11.328 -19.469 1 98.88 40 ILE B N 1
ATOM 2622 C CA . ILE B 1 40 ? 11.406 -10.289 -19.266 1 98.88 40 ILE B CA 1
ATOM 2623 C C . ILE B 1 40 ? 10.352 -10.367 -20.359 1 98.88 40 ILE B C 1
ATOM 2625 O O . ILE B 1 40 ? 10.664 -10.688 -21.516 1 98.88 40 ILE B O 1
ATOM 2629 N N . ALA B 1 41 ? 9.148 -10.117 -19.969 1 98.94 41 ALA B N 1
ATOM 2630 C CA . ALA B 1 41 ? 8.031 -10.109 -20.922 1 98.94 41 ALA B CA 1
ATOM 2631 C C . ALA B 1 41 ? 7.016 -9.031 -20.547 1 98.94 41 ALA B C 1
ATOM 2633 O O . ALA B 1 41 ? 6.906 -8.648 -19.375 1 98.94 41 ALA B O 1
ATOM 2634 N N . PHE B 1 42 ? 6.371 -8.516 -21.516 1 98.94 42 PHE B N 1
ATOM 2635 C CA . PHE B 1 42 ? 5.207 -7.648 -21.391 1 98.94 42 PHE B CA 1
ATOM 2636 C C . PHE B 1 42 ? 4.035 -8.195 -22.203 1 98.94 42 PHE B C 1
ATOM 2638 O O . PHE B 1 42 ? 4.211 -8.633 -23.344 1 98.94 42 PHE B O 1
ATOM 2645 N N . VAL B 1 43 ? 2.902 -8.258 -21.578 1 98.88 43 VAL B N 1
ATOM 2646 C CA . VAL B 1 43 ? 1.654 -8.562 -22.281 1 98.88 43 VAL B CA 1
ATOM 2647 C C . VAL B 1 43 ? 0.664 -7.418 -22.078 1 98.88 43 VAL B C 1
ATOM 2649 O O . VAL B 1 43 ? 0.412 -6.988 -20.953 1 98.88 43 VAL B O 1
ATOM 2652 N N . SER B 1 44 ? 0.148 -6.898 -23.188 1 98.62 44 SER B N 1
ATOM 2653 C CA . SER B 1 44 ? -0.79 -5.785 -23.125 1 98.62 44 SER B CA 1
ATOM 2654 C C . SER B 1 44 ? -2.217 -6.27 -22.906 1 98.62 44 SER B C 1
ATOM 2656 O O . SER B 1 44 ? -2.502 -7.461 -23.062 1 98.62 44 SER B O 1
ATOM 2658 N N . VAL B 1 45 ? -3.137 -5.344 -22.609 1 98.5 45 VAL B N 1
ATOM 2659 C CA . VAL B 1 45 ? -4.547 -5.668 -22.422 1 98.5 45 VAL B CA 1
ATOM 2660 C C . VAL B 1 45 ? -5.176 -6.035 -23.766 1 98.5 45 VAL B C 1
ATOM 2662 O O . VAL B 1 45 ? -6.285 -6.57 -23.812 1 98.5 45 VAL B O 1
ATOM 2665 N N . ASN B 1 46 ? -4.465 -5.824 -24.859 1 97.38 46 ASN B N 1
ATOM 2666 C CA . ASN B 1 46 ? -4.945 -6.23 -26.188 1 97.38 46 ASN B CA 1
ATOM 2667 C C . ASN B 1 46 ? -4.348 -7.566 -26.609 1 97.38 46 ASN B C 1
ATOM 2669 O O . ASN B 1 46 ? -4.656 -8.078 -27.688 1 97.38 46 ASN B O 1
ATOM 2673 N N . GLY B 1 47 ? -3.42 -8.07 -25.844 1 97.62 47 GLY B N 1
ATOM 2674 C CA . GLY B 1 47 ? -2.887 -9.398 -26.109 1 97.62 47 GLY B CA 1
ATOM 2675 C C . GLY B 1 47 ? -1.553 -9.375 -26.828 1 97.62 47 GLY B C 1
ATOM 2676 O O . GLY B 1 47 ? -1.013 -10.422 -27.188 1 97.62 47 GLY B O 1
ATOM 2677 N N . GLU B 1 48 ? -0.978 -8.188 -27.016 1 97.88 48 GLU B N 1
ATOM 2678 C CA . GLU B 1 48 ? 0.34 -8.086 -27.625 1 97.88 48 GLU B CA 1
ATOM 2679 C C . GLU B 1 48 ? 1.437 -8.531 -26.672 1 97.88 48 GLU B C 1
ATOM 2681 O O . GLU B 1 48 ? 1.396 -8.203 -25.484 1 97.88 48 GLU B O 1
ATOM 2686 N N . VAL B 1 49 ? 2.398 -9.258 -27.219 1 98.44 49 VAL B N 1
ATOM 2687 C CA . VAL B 1 49 ? 3.471 -9.812 -26.406 1 98.44 49 VAL B CA 1
ATOM 2688 C C . VAL B 1 49 ? 4.816 -9.273 -26.875 1 98.44 49 VAL B C 1
ATOM 2690 O O . VAL B 1 49 ? 5.09 -9.234 -28.078 1 98.44 49 VAL B O 1
ATOM 2693 N N . THR B 1 50 ? 5.582 -8.758 -25.984 1 98.69 50 THR B N 1
ATOM 2694 C CA . THR B 1 50 ? 6.984 -8.414 -26.172 1 98.69 50 THR B CA 1
ATOM 2695 C C . THR B 1 50 ? 7.859 -9.094 -25.125 1 98.69 50 THR B C 1
ATOM 2697 O O . THR B 1 50 ? 7.555 -9.055 -23.938 1 98.69 50 THR B O 1
ATOM 2700 N N . SER B 1 51 ? 8.938 -9.805 -25.547 1 98.69 51 SER B N 1
ATOM 2701 C CA . SER B 1 51 ? 9.766 -10.5 -24.562 1 98.69 51 SER B CA 1
ATOM 2702 C C . SER B 1 51 ? 11.227 -10.523 -25 1 98.69 51 SER B C 1
ATOM 2704 O O . SER B 1 51 ? 11.539 -10.383 -26.172 1 98.69 51 SER B O 1
ATOM 2706 N N . PHE B 1 52 ? 12.086 -10.617 -24.094 1 98.81 52 PHE B N 1
ATOM 2707 C CA . PHE B 1 52 ? 13.531 -10.688 -24.297 1 98.81 52 PHE B CA 1
ATOM 2708 C C . PHE B 1 52 ? 14.156 -11.703 -23.344 1 98.81 52 PHE B C 1
ATOM 2710 O O . PHE B 1 52 ? 13.57 -12.055 -22.328 1 98.81 52 PHE B O 1
ATOM 2717 N N . GLY B 1 53 ? 15.305 -12.297 -23.719 1 98.75 53 GLY B N 1
ATOM 2718 C CA . GLY B 1 53 ? 16.094 -13.18 -22.859 1 98.75 53 GLY B CA 1
ATOM 2719 C C . GLY B 1 53 ? 15.461 -14.539 -22.672 1 98.75 53 GLY B C 1
ATOM 2720 O O . GLY B 1 53 ? 14.891 -15.109 -23.609 1 98.75 53 GLY B O 1
ATOM 2721 N N . ASP B 1 54 ? 15.602 -15.062 -21.438 1 98.69 54 ASP B N 1
ATOM 2722 C CA . ASP B 1 54 ? 15.133 -16.406 -21.109 1 98.69 54 ASP B CA 1
ATOM 2723 C C . ASP B 1 54 ? 13.656 -16.391 -20.734 1 98.69 54 ASP B C 1
ATOM 2725 O O . ASP B 1 54 ? 13.266 -16.969 -19.719 1 98.69 54 ASP B O 1
ATOM 2729 N N . SER B 1 55 ? 12.898 -15.727 -21.547 1 98.5 55 SER B N 1
ATOM 2730 C CA . SER B 1 55 ? 11.492 -15.508 -21.219 1 98.5 55 SER B CA 1
ATOM 2731 C C . SER B 1 55 ? 10.68 -16.781 -21.375 1 98.5 55 SER B C 1
ATOM 2733 O O . SER B 1 55 ? 9.562 -16.875 -20.875 1 98.5 55 SER B O 1
ATOM 2735 N N . ASN B 1 56 ? 11.195 -17.797 -22.016 1 97.75 56 ASN B N 1
ATOM 2736 C CA . ASN B 1 56 ? 10.477 -19.062 -22.234 1 97.75 56 ASN B CA 1
ATOM 2737 C C . ASN B 1 56 ? 10.883 -20.109 -21.219 1 97.75 56 ASN B C 1
ATOM 2739 O O . ASN B 1 56 ? 10.32 -21.203 -21.203 1 97.75 56 ASN B O 1
ATOM 2743 N N . TYR B 1 57 ? 11.852 -19.812 -20.375 1 98.38 57 TYR B N 1
ATOM 2744 C CA . TYR B 1 57 ? 12.258 -20.734 -19.328 1 98.38 57 TYR B CA 1
ATOM 2745 C C . TYR B 1 57 ? 11.141 -20.938 -18.312 1 98.38 57 TYR B C 1
ATOM 2747 O O . TYR B 1 57 ? 10.609 -19.969 -17.766 1 98.38 57 TYR B O 1
ATOM 2755 N N . HIS B 1 58 ? 10.766 -22.156 -18.078 1 98.5 58 HIS B N 1
ATOM 2756 C CA . HIS B 1 58 ? 9.75 -22.453 -17.078 1 98.5 58 HIS B CA 1
ATOM 2757 C C . HIS B 1 58 ? 10.367 -22.531 -15.68 1 98.5 58 HIS B C 1
ATOM 2759 O O . HIS B 1 58 ? 11.336 -23.266 -15.469 1 98.5 58 HIS B O 1
ATOM 2765 N N . PHE B 1 59 ? 9.875 -21.797 -14.758 1 98.5 59 PHE B N 1
ATOM 2766 C CA . PHE B 1 59 ? 10.344 -21.734 -13.375 1 98.5 59 PHE B CA 1
ATOM 2767 C C . PHE B 1 59 ? 9.18 -21.938 -12.406 1 98.5 59 PHE B C 1
ATOM 2769 O O . PHE B 1 59 ? 8.016 -21.828 -12.789 1 98.5 59 PHE B O 1
ATOM 2776 N N . ALA B 1 60 ? 9.484 -22.281 -11.188 1 98.5 60 ALA B N 1
ATOM 2777 C CA . ALA B 1 60 ? 8.453 -22.469 -10.164 1 98.5 60 ALA B CA 1
ATOM 2778 C C . ALA B 1 60 ? 7.754 -21.156 -9.844 1 98.5 60 ALA B C 1
ATOM 2780 O O . ALA B 1 60 ? 8.406 -20.156 -9.531 1 98.5 60 ALA B O 1
ATOM 2781 N N . ILE B 1 61 ? 6.445 -21.141 -9.836 1 98.69 61 ILE B N 1
ATOM 2782 C CA . ILE B 1 61 ? 5.641 -19.938 -9.656 1 98.69 61 ILE B CA 1
ATOM 2783 C C . ILE B 1 61 ? 5.773 -19.438 -8.219 1 98.69 61 ILE B C 1
ATOM 2785 O O . ILE B 1 61 ? 5.742 -18.234 -7.965 1 98.69 61 ILE B O 1
ATOM 2789 N N . GLU B 1 62 ? 5.871 -20.391 -7.266 1 98.56 62 GLU B N 1
ATOM 2790 C CA . GLU B 1 62 ? 6.023 -20.094 -5.844 1 98.56 62 GLU B CA 1
ATOM 2791 C C . GLU B 1 62 ? 4.973 -19.109 -5.367 1 98.56 62 GLU B C 1
ATOM 2793 O O . GLU B 1 62 ? 3.799 -19.219 -5.727 1 98.56 62 GLU B O 1
ATOM 2798 N N . SER B 1 63 ? 5.273 -18.156 -4.605 1 98.69 63 SER B N 1
ATOM 2799 C CA . SER B 1 63 ? 4.348 -17.297 -3.873 1 98.69 63 SER B CA 1
ATOM 2800 C C . SER B 1 63 ? 3.471 -16.484 -4.82 1 98.69 63 SER B C 1
ATOM 2802 O O . SER B 1 63 ? 2.438 -15.953 -4.418 1 98.69 63 SER B O 1
ATOM 2804 N N . ILE B 1 64 ? 3.848 -16.312 -6.051 1 98.94 64 ILE B N 1
ATOM 2805 C CA . ILE B 1 64 ? 3.004 -15.594 -6.996 1 98.94 64 ILE B CA 1
ATOM 2806 C C . ILE B 1 64 ? 1.655 -16.297 -7.125 1 98.94 64 ILE B C 1
ATOM 2808 O O . ILE B 1 64 ? 0.629 -15.656 -7.352 1 98.94 64 ILE B O 1
ATOM 2812 N N . SER B 1 65 ? 1.628 -17.578 -6.871 1 98.88 65 SER B N 1
ATOM 2813 C CA . SER B 1 65 ? 0.408 -18.375 -6.953 1 98.88 65 SER B CA 1
ATOM 2814 C C . SER B 1 65 ? -0.641 -17.891 -5.961 1 98.88 65 SER B C 1
ATOM 2816 O O . SER B 1 65 ? -1.835 -18.141 -6.137 1 98.88 65 SER B O 1
ATOM 2818 N N . LYS B 1 66 ? -0.226 -17.234 -4.883 1 98.94 66 LYS B N 1
ATOM 2819 C CA . LYS B 1 66 ? -1.139 -16.719 -3.865 1 98.94 66 LYS B CA 1
ATOM 2820 C C . LYS B 1 66 ? -2.18 -15.789 -4.477 1 98.94 66 LYS B C 1
ATOM 2822 O O . LYS B 1 66 ? -3.332 -15.766 -4.043 1 98.94 66 LYS B O 1
ATOM 2827 N N . VAL B 1 67 ? -1.792 -15.055 -5.5 1 98.94 67 VAL B N 1
ATOM 2828 C CA . VAL B 1 67 ? -2.674 -14.094 -6.156 1 98.94 67 VAL B CA 1
ATOM 2829 C C . VAL B 1 67 ? -3.82 -14.836 -6.844 1 98.94 67 VAL B C 1
ATOM 2831 O O . VAL B 1 67 ? -4.973 -14.398 -6.777 1 98.94 67 VAL B O 1
ATOM 2834 N N . ILE B 1 68 ? -3.506 -15.906 -7.457 1 98.94 68 ILE B N 1
ATOM 2835 C CA . ILE B 1 68 ? -4.492 -16.672 -8.219 1 98.94 68 ILE B CA 1
ATOM 2836 C C . ILE B 1 68 ? -5.465 -17.344 -7.258 1 98.94 68 ILE B C 1
ATOM 2838 O O . ILE B 1 68 ? -6.676 -17.344 -7.484 1 98.94 68 ILE B O 1
ATOM 2842 N N . THR B 1 69 ? -4.918 -17.938 -6.215 1 98.94 69 THR B N 1
ATOM 2843 C CA . THR B 1 69 ? -5.785 -18.562 -5.223 1 98.94 69 THR B CA 1
ATOM 2844 C C . THR B 1 69 ? -6.691 -17.516 -4.566 1 98.94 69 THR B C 1
ATOM 2846 O O . THR B 1 69 ? -7.863 -17.781 -4.305 1 98.94 69 THR B O 1
ATOM 2849 N N . LEU B 1 70 ? -6.168 -16.391 -4.277 1 98.94 70 LEU B N 1
ATOM 2850 C CA . LEU B 1 70 ? -6.973 -15.281 -3.764 1 98.94 70 LEU B CA 1
ATOM 2851 C C . LEU B 1 70 ? -8.109 -14.945 -4.723 1 98.94 70 LEU B C 1
ATOM 2853 O O . LEU B 1 70 ? -9.25 -14.75 -4.297 1 98.94 70 LEU B O 1
ATOM 2857 N N . ALA B 1 71 ? -7.805 -14.852 -5.984 1 98.94 71 ALA B N 1
ATOM 2858 C CA . ALA B 1 71 ? -8.82 -14.562 -6.992 1 98.94 71 ALA B CA 1
ATOM 2859 C C . ALA B 1 71 ? -9.945 -15.586 -6.945 1 98.94 71 ALA B C 1
ATOM 2861 O O . ALA B 1 71 ? -11.125 -15.227 -6.992 1 98.94 71 ALA B O 1
ATOM 2862 N N . LEU B 1 72 ? -9.555 -16.812 -6.867 1 98.88 72 LEU B N 1
ATOM 2863 C CA . LEU B 1 72 ? -10.539 -17.891 -6.793 1 98.88 72 LEU B CA 1
ATOM 2864 C C . LEU B 1 72 ? -11.398 -17.75 -5.539 1 98.88 72 LEU B C 1
ATOM 2866 O O . LEU B 1 72 ? -12.617 -17.922 -5.594 1 98.88 72 LEU B O 1
ATOM 2870 N N . ALA B 1 73 ? -10.773 -17.469 -4.422 1 98.88 73 ALA B N 1
ATOM 2871 C CA . ALA B 1 73 ? -11.5 -17.281 -3.168 1 98.88 73 ALA B CA 1
ATOM 2872 C C . ALA B 1 73 ? -12.484 -16.125 -3.26 1 98.88 73 ALA B C 1
ATOM 2874 O O . ALA B 1 73 ? -13.609 -16.219 -2.76 1 98.88 73 ALA B O 1
ATOM 2875 N N . LEU B 1 74 ? -12.062 -15.047 -3.854 1 98.88 74 LEU B N 1
ATOM 2876 C CA . LEU B 1 74 ? -12.93 -13.891 -4.031 1 98.88 74 LEU B CA 1
ATOM 2877 C C . LEU B 1 74 ? -14.156 -14.25 -4.863 1 98.88 74 LEU B C 1
ATOM 2879 O O . LEU B 1 74 ? -15.273 -13.82 -4.555 1 98.88 74 LEU B O 1
ATOM 2883 N N . GLU B 1 75 ? -13.961 -15.023 -5.902 1 98.62 75 GLU B N 1
ATOM 2884 C CA . GLU B 1 75 ? -15.055 -15.445 -6.766 1 98.62 75 GLU B CA 1
ATOM 2885 C C . GLU B 1 75 ? -16.047 -16.328 -6.008 1 98.62 75 GLU B C 1
ATOM 2887 O O . GLU B 1 75 ? -17.25 -16.234 -6.215 1 98.62 75 GLU B O 1
ATOM 2892 N N . GLU B 1 76 ? -15.508 -17.141 -5.145 1 98.5 76 GLU B N 1
ATOM 2893 C CA . GLU B 1 76 ? -16.344 -18.141 -4.488 1 98.5 76 GLU B CA 1
ATOM 2894 C C . GLU B 1 76 ? -17.016 -17.562 -3.246 1 98.5 76 GLU B C 1
ATOM 2896 O O . GLU B 1 76 ? -18.188 -17.859 -2.975 1 98.5 76 GLU B O 1
ATOM 2901 N N . SER B 1 77 ? -16.312 -16.75 -2.51 1 98.12 77 SER B N 1
ATOM 2902 C CA . SER B 1 77 ? -16.781 -16.375 -1.182 1 98.12 77 SER B CA 1
ATOM 2903 C C . SER B 1 77 ? -17.203 -14.898 -1.141 1 98.12 77 SER B C 1
ATOM 2905 O O . SER B 1 77 ? -17.891 -14.477 -0.218 1 98.12 77 SER B O 1
ATOM 2907 N N . GLY B 1 78 ? -16.75 -14.133 -2.139 1 98.19 78 GLY B N 1
ATOM 2908 C CA . GLY B 1 78 ? -17.016 -12.703 -2.133 1 98.19 78 GLY B CA 1
ATOM 2909 C C . GLY B 1 78 ? -15.969 -11.898 -1.388 1 98.19 78 GLY B C 1
ATOM 2910 O O . GLY B 1 78 ? -15.289 -12.43 -0.508 1 98.19 78 GLY B O 1
ATOM 2911 N N . SER B 1 79 ? -15.883 -10.641 -1.736 1 98.25 79 SER B N 1
ATOM 2912 C CA . SER B 1 79 ? -14.836 -9.766 -1.216 1 98.25 79 SER B CA 1
ATOM 2913 C C . SER B 1 79 ? -15.008 -9.531 0.281 1 98.25 79 SER B C 1
ATOM 2915 O O . SER B 1 79 ? -14.023 -9.461 1.02 1 98.25 79 SER B O 1
ATOM 2917 N N . GLU B 1 80 ? -16.219 -9.383 0.781 1 98 80 GLU B N 1
ATOM 2918 C CA . GLU B 1 80 ? -16.453 -9.117 2.195 1 98 80 GLU B CA 1
ATOM 2919 C C . GLU B 1 80 ? -16 -10.289 3.062 1 98 80 GLU B C 1
ATOM 2921 O O . GLU B 1 80 ? -15.352 -10.086 4.09 1 98 80 GLU B O 1
ATOM 2926 N N . ALA B 1 81 ? -16.344 -11.484 2.645 1 98.06 81 ALA B N 1
ATOM 2927 C CA . ALA B 1 81 ? -15.961 -12.672 3.398 1 98.06 81 ALA B CA 1
ATOM 2928 C C . ALA B 1 81 ? -14.445 -12.852 3.42 1 98.06 81 ALA B C 1
ATOM 2930 O O . ALA B 1 81 ? -13.859 -13.148 4.465 1 98.06 81 ALA B O 1
ATOM 2931 N N . VAL B 1 82 ? -13.82 -12.688 2.277 1 98.5 82 VAL B N 1
ATOM 2932 C CA . VAL B 1 82 ? -12.375 -12.828 2.195 1 98.5 82 VAL B CA 1
ATOM 2933 C C . VAL B 1 82 ? -11.703 -11.773 3.074 1 98.5 82 VAL B C 1
ATOM 2935 O O . VAL B 1 82 ? -10.781 -12.086 3.834 1 98.5 82 VAL B O 1
ATOM 2938 N N . HIS B 1 83 ? -12.195 -10.602 2.977 1 98.25 83 HIS B N 1
ATOM 2939 C CA . HIS B 1 83 ? -11.648 -9.508 3.764 1 98.25 83 HIS B CA 1
ATOM 2940 C C . HIS B 1 83 ? -11.773 -9.781 5.258 1 98.25 83 HIS B C 1
ATOM 2942 O O . HIS B 1 83 ? -10.812 -9.602 6.012 1 98.25 83 HIS B O 1
ATOM 2948 N N . SER B 1 84 ? -12.906 -10.203 5.691 1 97.5 84 SER B N 1
ATOM 2949 C CA . SER B 1 84 ? -13.18 -10.445 7.102 1 97.5 84 SER B CA 1
ATOM 2950 C C . SER B 1 84 ? -12.383 -11.633 7.625 1 97.5 84 SER B C 1
ATOM 2952 O O . SER B 1 84 ? -11.836 -11.586 8.727 1 97.5 84 SER B O 1
ATOM 2954 N N . LYS B 1 85 ? -12.227 -12.672 6.852 1 97.75 85 LYS B N 1
ATOM 2955 C CA . LYS B 1 85 ? -11.648 -13.93 7.312 1 97.75 85 LYS B CA 1
ATOM 2956 C C . LYS B 1 85 ? -10.133 -13.914 7.195 1 97.75 85 LYS B C 1
ATOM 2958 O O . LYS B 1 85 ? -9.438 -14.547 7.992 1 97.75 85 LYS B O 1
ATOM 2963 N N . ILE B 1 86 ? -9.625 -13.242 6.227 1 98 86 ILE B N 1
ATOM 2964 C CA . ILE B 1 86 ? -8.195 -13.289 5.973 1 98 86 ILE B CA 1
ATOM 2965 C C . ILE B 1 86 ? -7.562 -11.945 6.32 1 98 86 ILE B C 1
ATOM 2967 O O . ILE B 1 86 ? -6.629 -11.87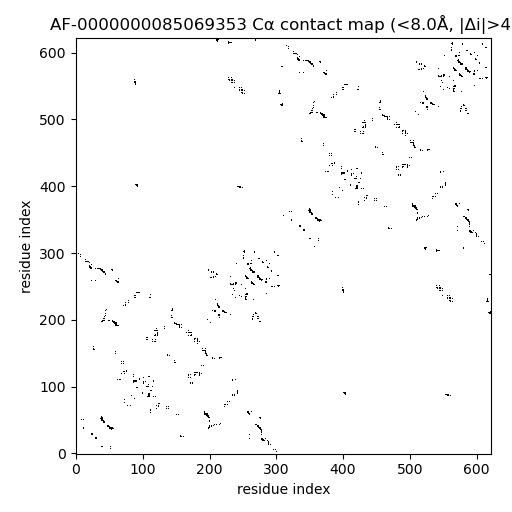5 7.121 1 98 86 ILE B O 1
ATOM 2971 N N . GLY B 1 87 ? -8.102 -10.875 5.715 1 97.81 87 GLY B N 1
ATOM 2972 C CA . GLY B 1 87 ? -7.562 -9.547 5.934 1 97.81 87 GLY B CA 1
ATOM 2973 C C . GLY B 1 87 ? -6.91 -8.953 4.695 1 97.81 87 GLY B C 1
ATOM 2974 O O . GLY B 1 87 ? -6.922 -9.57 3.629 1 97.81 87 GLY B O 1
ATOM 2975 N N . ALA B 1 88 ? -6.379 -7.707 4.891 1 98.44 88 ALA B N 1
ATOM 2976 C CA . ALA B 1 88 ? -5.777 -7 3.76 1 98.44 88 ALA B CA 1
ATOM 2977 C C . ALA B 1 88 ? -4.605 -6.133 4.215 1 98.44 88 ALA B C 1
ATOM 2979 O O . ALA B 1 88 ? -4.066 -5.348 3.434 1 98.44 88 ALA B O 1
ATOM 2980 N N . ASP B 1 89 ? -4.184 -6.227 5.477 1 98.31 89 ASP B N 1
ATOM 2981 C CA . ASP B 1 89 ? -3.174 -5.336 6.039 1 98.31 89 ASP B CA 1
ATOM 2982 C C . ASP B 1 89 ? -1.784 -5.965 5.965 1 98.31 89 ASP B C 1
ATOM 2984 O O . ASP B 1 89 ? -1.628 -7.164 6.191 1 98.31 89 ASP B O 1
ATOM 2988 N N . PRO B 1 90 ? -0.771 -5.168 5.621 1 97.31 90 PRO B N 1
ATOM 2989 C CA . PRO B 1 90 ? 0.59 -5.711 5.621 1 97.31 90 PRO B CA 1
ATOM 2990 C C . PRO B 1 90 ? 1.078 -6.07 7.023 1 97.31 90 PRO B C 1
ATOM 2992 O O . PRO B 1 90 ? 0.695 -5.426 8 1 97.31 90 PRO B O 1
ATOM 2995 N N . THR B 1 91 ? 1.947 -7.027 7.09 1 95.75 91 THR B N 1
ATOM 2996 C CA . THR B 1 91 ? 2.398 -7.508 8.391 1 95.75 91 THR B CA 1
ATOM 2997 C C . THR B 1 91 ? 3.594 -6.699 8.883 1 95.75 91 THR B C 1
ATOM 2999 O O . THR B 1 91 ? 3.844 -6.617 10.086 1 95.75 91 THR B O 1
ATOM 3002 N N . GLY B 1 92 ? 4.383 -6.156 7.852 1 94.69 92 GLY B N 1
ATOM 3003 C CA . GLY B 1 92 ? 5.629 -5.492 8.195 1 94.69 92 GLY B CA 1
ATOM 3004 C C . GLY B 1 92 ? 6.746 -6.461 8.539 1 94.69 92 GLY B C 1
ATOM 3005 O O . GLY B 1 92 ? 7.848 -6.043 8.898 1 94.69 92 GLY B O 1
ATOM 3006 N N . LEU B 1 93 ? 6.512 -7.746 8.445 1 95.88 93 LEU B N 1
ATOM 3007 C CA . LEU B 1 93 ? 7.449 -8.805 8.797 1 95.88 93 LEU B CA 1
ATOM 3008 C C . LEU B 1 93 ? 7.602 -9.797 7.645 1 95.88 93 LEU B C 1
ATOM 3010 O O . LEU B 1 93 ? 6.855 -9.734 6.664 1 95.88 93 LEU B O 1
ATOM 3014 N N . PRO B 1 94 ? 8.578 -10.656 7.707 1 95.25 94 PRO B N 1
ATOM 3015 C CA . PRO B 1 94 ? 8.797 -11.609 6.613 1 95.25 94 PRO B CA 1
ATOM 3016 C C . PRO B 1 94 ? 7.566 -12.461 6.316 1 95.25 94 PRO B C 1
ATOM 3018 O O . PRO B 1 94 ? 6.723 -12.664 7.191 1 95.25 94 PRO B O 1
ATOM 3021 N N . PHE B 1 95 ? 7.5 -13.039 5.141 1 95.06 95 PHE B N 1
ATOM 3022 C CA . PHE B 1 95 ? 6.32 -13.703 4.594 1 95.06 95 PHE B CA 1
ATOM 3023 C C . PHE B 1 95 ? 5.984 -14.953 5.395 1 95.06 95 PHE B C 1
ATOM 3025 O O . PHE B 1 95 ? 4.855 -15.453 5.332 1 95.06 95 PHE B O 1
ATOM 3032 N N . ASN B 1 96 ? 6.859 -15.5 6.129 1 94.56 96 ASN B N 1
ATOM 3033 C CA . ASN B 1 96 ? 6.648 -16.734 6.891 1 94.56 96 ASN B CA 1
ATOM 3034 C C . ASN B 1 96 ? 6.754 -16.484 8.391 1 94.56 96 ASN B C 1
ATOM 3036 O O . ASN B 1 96 ? 7.039 -17.406 9.156 1 94.56 96 ASN B O 1
ATOM 3040 N N . SER B 1 97 ? 6.441 -15.312 8.852 1 94.88 97 SER B N 1
ATOM 3041 C CA . SER B 1 97 ? 6.676 -14.883 10.227 1 94.88 97 SER B CA 1
ATOM 3042 C C . SER B 1 97 ? 5.598 -15.406 11.164 1 94.88 97 SER B C 1
ATOM 3044 O O . SER B 1 97 ? 4.438 -14.992 11.086 1 94.88 97 SER B O 1
ATOM 3046 N N . VAL B 1 98 ? 6.004 -16.234 12.109 1 95.56 98 VAL B N 1
ATOM 3047 C CA . VAL B 1 98 ? 5.117 -16.672 13.18 1 95.56 98 VAL B CA 1
ATOM 3048 C C . VAL B 1 98 ? 4.844 -15.516 14.133 1 95.56 98 VAL B C 1
ATOM 3050 O O . VAL B 1 98 ? 3.74 -15.391 14.672 1 95.56 98 VAL B O 1
ATOM 3053 N N . LEU B 1 99 ? 5.82 -14.68 14.312 1 94.19 99 LEU B N 1
ATOM 3054 C CA . LEU B 1 99 ? 5.66 -13.5 15.156 1 94.19 99 LEU B CA 1
ATOM 3055 C C . LEU B 1 99 ? 4.512 -12.633 14.664 1 94.19 99 LEU B C 1
ATOM 3057 O O . LEU B 1 99 ? 3.703 -12.148 15.461 1 94.19 99 LEU B O 1
ATOM 3061 N N . ALA B 1 100 ? 4.453 -12.367 13.375 1 94.25 100 ALA B N 1
ATOM 3062 C CA . ALA B 1 100 ? 3.367 -11.578 12.805 1 94.25 100 ALA B CA 1
ATOM 3063 C C . ALA B 1 100 ? 2.008 -12.172 13.148 1 94.25 100 ALA B C 1
ATOM 3065 O O . ALA B 1 100 ? 1.052 -11.445 13.422 1 94.25 100 ALA B O 1
ATOM 3066 N N . LEU B 1 101 ? 1.939 -13.469 13.133 1 94.12 101 LEU B N 1
ATOM 3067 C CA . LEU B 1 101 ? 0.708 -14.18 13.461 1 94.12 101 LEU B CA 1
ATOM 3068 C C . LEU B 1 101 ? 0.361 -14.023 14.938 1 94.12 101 LEU B C 1
ATOM 3070 O O . LEU B 1 101 ? -0.783 -13.719 15.281 1 94.12 101 LEU B O 1
ATOM 3074 N N . GLU B 1 102 ? 1.297 -14.141 15.789 1 93.19 102 GLU B N 1
ATOM 3075 C CA . GLU B 1 102 ? 1.076 -14.141 17.234 1 93.19 102 GLU B CA 1
ATOM 3076 C C . GLU B 1 102 ? 0.712 -12.75 17.734 1 93.19 102 GLU B C 1
ATOM 3078 O O . GLU B 1 102 ? -0.104 -12.609 18.656 1 93.19 102 GLU B O 1
ATOM 3083 N N . ILE B 1 103 ? 1.272 -11.742 17.141 1 92.69 103 ILE B N 1
ATOM 3084 C CA . ILE B 1 103 ? 0.999 -10.375 17.578 1 92.69 103 ILE B CA 1
ATOM 3085 C C . ILE B 1 103 ? -0.45 -10.016 17.266 1 92.69 103 ILE B C 1
ATOM 3087 O O . ILE B 1 103 ? -1.025 -9.117 17.891 1 92.69 103 ILE B O 1
ATOM 3091 N N . HIS B 1 104 ? -1.026 -10.742 16.391 1 93 104 HIS B N 1
ATOM 3092 C CA . HIS B 1 104 ? -2.408 -10.477 16 1 93 104 HIS B CA 1
ATOM 3093 C C . HIS B 1 104 ? -3.322 -11.625 16.406 1 93 104 HIS B C 1
ATOM 3095 O O . HIS B 1 104 ? -4.262 -11.961 15.672 1 93 104 HIS B O 1
ATOM 3101 N N . ASN B 1 105 ? -2.996 -12.328 17.453 1 93.75 105 ASN B N 1
ATOM 3102 C CA . ASN B 1 105 ? -3.807 -13.375 18.078 1 93.75 105 ASN B CA 1
ATOM 3103 C C . ASN B 1 105 ? -4.113 -14.508 17.094 1 93.75 105 ASN B C 1
ATOM 3105 O O . ASN B 1 105 ? -5.234 -15.016 17.078 1 93.75 105 ASN B O 1
ATOM 3109 N N . GLY B 1 106 ? -3.178 -14.805 16.234 1 94.31 106 GLY B N 1
ATOM 3110 C CA . GLY B 1 106 ? -3.287 -15.938 15.328 1 94.31 106 GLY B CA 1
ATOM 3111 C C . GLY B 1 106 ? -4.043 -15.625 14.055 1 94.31 106 GLY B C 1
ATOM 3112 O O . GLY B 1 106 ? -4.168 -16.469 13.172 1 94.31 106 GLY B O 1
ATOM 3113 N N . LYS B 1 107 ? -4.566 -14.43 13.969 1 95.12 107 LYS B N 1
ATOM 3114 C CA . LYS B 1 107 ? -5.254 -14.047 12.742 1 95.12 107 LYS B CA 1
ATOM 3115 C C . LYS B 1 107 ? -4.258 -13.625 11.664 1 95.12 107 LYS B C 1
ATOM 3117 O O . LYS B 1 107 ? -3.361 -12.82 11.914 1 95.12 107 LYS B O 1
ATOM 3122 N N . PRO B 1 108 ? -4.434 -14.258 10.5 1 95.5 108 PRO B N 1
ATOM 3123 C CA . PRO B 1 108 ? -3.6 -13.742 9.406 1 95.5 108 PRO B CA 1
ATOM 3124 C C . PRO B 1 108 ? -4.008 -12.344 8.969 1 95.5 108 PRO B C 1
ATOM 3126 O O . PRO B 1 108 ? -5.16 -11.945 9.156 1 95.5 108 PRO B O 1
ATOM 3129 N N . LEU B 1 109 ? -3.143 -11.555 8.391 1 96.5 109 LEU B N 1
ATOM 3130 C CA . LEU B 1 109 ? -3.414 -10.148 8.109 1 96.5 109 LEU B CA 1
ATOM 3131 C C . LEU B 1 109 ? -3.6 -9.922 6.609 1 96.5 109 LEU B C 1
ATOM 3133 O O . LEU B 1 109 ? -4.152 -8.906 6.191 1 96.5 109 LEU B O 1
ATOM 3137 N N . THR B 1 110 ? -3.111 -10.82 5.809 1 98.38 110 THR B N 1
ATOM 3138 C CA . THR B 1 110 ? -3.164 -10.656 4.359 1 98.38 110 THR B CA 1
ATOM 3139 C C . THR B 1 110 ? -3.027 -12.008 3.656 1 98.38 110 THR B C 1
ATOM 3141 O O . THR B 1 110 ? -2.336 -12.898 4.148 1 98.38 110 THR B O 1
ATOM 3144 N N . PRO B 1 111 ? -3.654 -12.156 2.504 1 98.75 111 PRO B N 1
ATOM 3145 C CA . PRO B 1 111 ? -3.566 -13.414 1.763 1 98.75 111 PRO B CA 1
ATOM 3146 C C . PRO B 1 111 ? -2.203 -13.617 1.104 1 98.75 111 PRO B C 1
ATOM 3148 O O . PRO B 1 111 ? -1.947 -14.68 0.525 1 98.75 111 PRO B O 1
ATOM 3151 N N . LEU B 1 112 ? -1.264 -12.664 1.209 1 98.69 112 LEU B N 1
ATOM 3152 C CA . LEU B 1 112 ? -0.065 -12.742 0.381 1 98.69 112 LEU B CA 1
ATOM 3153 C C . LEU B 1 112 ? 1.156 -13.086 1.225 1 98.69 112 LEU B C 1
ATOM 3155 O O . LEU B 1 112 ? 2.291 -12.992 0.751 1 98.69 112 LEU B O 1
ATOM 3159 N N . VAL B 1 113 ? 0.934 -13.508 2.482 1 98.06 113 VAL B N 1
ATOM 3160 C CA . VAL B 1 113 ? 1.937 -14.195 3.287 1 98.06 113 VAL B CA 1
ATOM 3161 C C . VAL B 1 113 ? 1.494 -15.641 3.543 1 98.06 113 VAL B C 1
ATOM 3163 O O . VAL B 1 113 ? 0.353 -16 3.252 1 98.06 113 VAL B O 1
ATOM 3166 N N . ASN B 1 114 ? 2.416 -16.453 4.082 1 98.38 114 ASN B N 1
ATOM 3167 C CA . ASN B 1 114 ? 2.154 -17.891 4.172 1 98.38 114 ASN B CA 1
ATOM 3168 C C . ASN B 1 114 ? 0.892 -18.172 4.98 1 98.38 114 ASN B C 1
ATOM 3170 O O . ASN B 1 114 ? 0.025 -18.938 4.535 1 98.38 114 ASN B O 1
ATOM 3174 N N . ALA B 1 115 ? 0.756 -17.562 6.113 1 98.5 115 ALA B N 1
ATOM 3175 C CA . ALA B 1 115 ? -0.397 -17.812 6.977 1 98.5 115 ALA B CA 1
ATOM 3176 C C . ALA B 1 115 ? -1.7 -17.469 6.258 1 98.5 115 ALA B C 1
ATOM 3178 O O . ALA B 1 115 ? -2.627 -18.281 6.223 1 98.5 115 ALA B O 1
ATOM 3179 N N . GLY B 1 116 ? -1.769 -16.281 5.66 1 98.75 116 GLY B N 1
ATOM 3180 C CA . GLY B 1 116 ? -2.969 -15.859 4.953 1 98.75 116 GLY B CA 1
ATOM 3181 C C . GLY B 1 116 ? -3.256 -16.688 3.723 1 98.75 116 GLY B C 1
ATOM 3182 O O . GLY B 1 116 ? -4.418 -16.953 3.393 1 98.75 116 GLY B O 1
ATOM 3183 N N . ALA B 1 117 ? -2.195 -17.109 3.047 1 98.88 117 ALA B N 1
ATOM 3184 C CA . ALA B 1 117 ? -2.348 -17.922 1.848 1 98.88 117 ALA B CA 1
ATOM 3185 C C . ALA B 1 117 ? -2.943 -19.281 2.188 1 98.88 117 ALA B C 1
ATOM 3187 O O . ALA B 1 117 ? -3.822 -19.781 1.477 1 98.88 117 ALA B O 1
ATOM 3188 N N . MET B 1 118 ? -2.453 -19.891 3.234 1 98.88 118 MET B N 1
ATOM 3189 C CA . MET B 1 118 ? -2.99 -21.188 3.629 1 98.88 118 MET B CA 1
ATOM 3190 C C . MET B 1 118 ? -4.434 -21.062 4.105 1 98.88 118 MET B C 1
ATOM 3192 O O . MET B 1 118 ? -5.27 -21.922 3.809 1 98.88 118 MET B O 1
ATOM 3196 N N . ALA B 1 119 ? -4.699 -20 4.832 1 98.88 119 ALA B N 1
ATOM 3197 C CA . ALA B 1 119 ? -6.09 -19.719 5.195 1 98.88 119 ALA B CA 1
ATOM 3198 C C . ALA B 1 119 ? -6.953 -19.547 3.951 1 98.88 119 ALA B C 1
ATOM 3200 O O . ALA B 1 119 ? -8.094 -20.016 3.91 1 98.88 119 ALA B O 1
ATOM 3201 N N . THR B 1 120 ? -6.473 -18.875 2.955 1 98.94 120 THR B N 1
ATOM 3202 C CA . THR B 1 120 ? -7.191 -18.672 1.705 1 98.94 120 THR B CA 1
ATOM 3203 C C . THR B 1 120 ? -7.461 -20 1.007 1 98.94 120 THR B C 1
ATOM 3205 O O . THR B 1 120 ? -8.57 -20.25 0.53 1 98.94 120 THR B O 1
ATOM 3208 N N . VAL B 1 121 ? -6.422 -20.844 0.951 1 98.94 121 VAL B N 1
ATOM 3209 C CA . VAL B 1 121 ? -6.594 -22.172 0.39 1 98.94 121 VAL B CA 1
ATOM 3210 C C . VAL B 1 121 ? -7.719 -22.906 1.125 1 98.94 121 VAL B C 1
ATOM 3212 O O . VAL B 1 121 ? -8.562 -23.547 0.498 1 98.94 121 VAL B O 1
ATOM 3215 N N . SER B 1 122 ? -7.734 -22.781 2.391 1 98.75 122 SER B N 1
ATOM 3216 C CA . SER B 1 122 ? -8.703 -23.484 3.213 1 98.75 122 SER B CA 1
ATOM 3217 C C . SER B 1 122 ? -10.117 -22.984 2.975 1 98.75 122 SER B C 1
ATOM 3219 O O . SER B 1 122 ? -11.094 -23.656 3.305 1 98.75 122 SER B O 1
ATOM 3221 N N . LEU B 1 123 ? -10.258 -21.766 2.404 1 98.38 123 LEU B N 1
ATOM 3222 C CA . LEU B 1 123 ? -11.555 -21.156 2.127 1 98.38 123 LEU B CA 1
ATOM 3223 C C . LEU B 1 123 ? -12.141 -21.688 0.822 1 98.38 123 LEU B C 1
ATOM 3225 O O . LEU B 1 123 ? -13.336 -21.531 0.568 1 98.38 123 LEU B O 1
ATOM 3229 N N . ILE B 1 124 ? -11.281 -22.25 -0.049 1 98.81 124 ILE B N 1
ATOM 3230 C CA . ILE B 1 124 ? -11.75 -22.75 -1.34 1 98.81 124 ILE B CA 1
ATOM 3231 C C . ILE B 1 124 ? -12.727 -23.906 -1.129 1 98.81 124 ILE B C 1
ATOM 3233 O O . ILE B 1 124 ? -12.406 -24.875 -0.449 1 98.81 124 ILE B O 1
ATOM 3237 N N . LYS B 1 125 ? -13.875 -23.812 -1.685 1 97.88 125 LYS B N 1
ATOM 3238 C CA . LYS B 1 125 ? -14.914 -24.812 -1.53 1 97.88 125 LYS B CA 1
ATOM 3239 C C . LYS B 1 125 ? -14.555 -26.109 -2.273 1 97.88 125 LYS B C 1
ATOM 3241 O O . LYS B 1 125 ? -14.414 -26.094 -3.498 1 97.88 125 LYS B O 1
ATOM 3246 N N . ALA B 1 126 ? -14.422 -27.141 -1.542 1 98.19 126 ALA B N 1
ATOM 3247 C CA . ALA B 1 126 ? -14.102 -28.453 -2.125 1 98.19 126 ALA B CA 1
ATOM 3248 C C . ALA B 1 126 ? -14.453 -29.578 -1.169 1 98.19 126 ALA B C 1
ATOM 3250 O O . ALA B 1 126 ? -14.422 -29.406 0.051 1 98.19 126 ALA B O 1
ATOM 3251 N N . ASP B 1 127 ? -14.711 -30.734 -1.697 1 96.69 127 ASP B N 1
ATOM 3252 C CA . ASP B 1 127 ? -15.086 -31.891 -0.894 1 96.69 127 ASP B CA 1
ATOM 3253 C C . ASP B 1 127 ? -13.852 -32.594 -0.312 1 96.69 127 ASP B C 1
ATOM 3255 O O . ASP B 1 127 ? -13.945 -33.281 0.701 1 96.69 127 ASP B O 1
ATOM 3259 N N . ASP B 1 128 ? -12.742 -32.406 -0.957 1 96.25 128 ASP B N 1
ATOM 3260 C CA . ASP B 1 128 ? -11.492 -33 -0.491 1 96.25 128 ASP B CA 1
ATOM 3261 C C . ASP B 1 128 ? -10.289 -32.25 -1.047 1 96.25 128 ASP B C 1
ATOM 3263 O O . ASP B 1 128 ? -10.438 -31.281 -1.805 1 96.25 128 ASP B O 1
ATOM 3267 N N . LYS B 1 129 ? -9.133 -32.656 -0.646 1 96.75 129 LYS B N 1
ATOM 3268 C CA . LYS B 1 129 ? -7.887 -31.953 -0.969 1 96.75 129 LYS B CA 1
ATOM 3269 C C . LYS B 1 129 ? -7.609 -31.984 -2.469 1 96.75 129 LYS B C 1
ATOM 3271 O O . LYS B 1 129 ? -7.102 -31.016 -3.035 1 96.75 129 LYS B O 1
ATOM 3276 N N . GLU B 1 130 ? -7.984 -33.125 -3.174 1 98.31 130 GLU B N 1
ATOM 3277 C CA . GLU B 1 130 ? -7.707 -33.25 -4.602 1 98.31 130 GLU B CA 1
ATOM 3278 C C . GLU B 1 130 ? -8.602 -32.312 -5.414 1 98.31 130 GLU B C 1
ATOM 3280 O O . GLU B 1 130 ? -8.148 -31.703 -6.391 1 98.31 130 GLU B O 1
ATOM 3285 N N . GLN B 1 131 ? -9.836 -32.25 -5.051 1 98.62 131 GLN B N 1
ATOM 3286 C CA . GLN B 1 131 ? -10.734 -31.312 -5.727 1 98.62 131 GLN B CA 1
ATOM 3287 C C . GLN B 1 131 ? -10.273 -29.859 -5.523 1 98.62 131 GLN B C 1
ATOM 3289 O O . GLN B 1 131 ? -10.32 -29.062 -6.449 1 98.62 131 GLN B O 1
ATOM 3294 N N . ARG B 1 132 ? -9.914 -29.531 -4.32 1 98.69 132 ARG B N 1
ATOM 3295 C CA . ARG B 1 132 ? -9.391 -28.188 -4.023 1 98.69 132 ARG B CA 1
ATOM 3296 C C . ARG B 1 132 ? -8.172 -27.875 -4.879 1 98.69 132 ARG B C 1
ATOM 3298 O O . ARG B 1 132 ? -8.078 -26.797 -5.457 1 98.69 132 ARG B O 1
ATOM 3305 N N . TRP B 1 133 ? -7.289 -28.844 -4.965 1 98.69 133 TRP B N 1
ATOM 3306 C CA . TRP B 1 133 ? -6.086 -28.719 -5.777 1 98.69 133 TRP B CA 1
ATOM 3307 C C . TRP B 1 133 ? -6.441 -28.5 -7.246 1 98.69 133 TRP B C 1
ATOM 3309 O O . TRP B 1 133 ? -5.898 -27.609 -7.898 1 98.69 133 TRP B O 1
ATOM 3319 N N . GLN B 1 134 ? -7.324 -29.203 -7.766 1 98.69 134 GLN B N 1
ATOM 3320 C CA . GLN B 1 134 ? -7.699 -29.125 -9.172 1 98.69 134 GLN B CA 1
ATOM 3321 C C . GLN B 1 134 ? -8.336 -27.781 -9.5 1 98.69 134 GLN B C 1
ATOM 3323 O O . GLN B 1 134 ? -8.125 -27.219 -10.578 1 98.69 134 GLN B O 1
ATOM 3328 N N . LYS B 1 135 ? -9.148 -27.297 -8.602 1 98.75 135 LYS B N 1
ATOM 3329 C CA . LYS B 1 135 ? -9.75 -25.984 -8.797 1 98.75 135 LYS B CA 1
ATOM 3330 C C . LYS B 1 135 ? -8.68 -24.906 -8.922 1 98.75 135 LYS B C 1
ATOM 3332 O O . LYS B 1 135 ? -8.766 -24.031 -9.789 1 98.75 135 LYS B O 1
ATOM 3337 N N . ILE B 1 136 ? -7.699 -24.969 -8.055 1 98.88 136 ILE B N 1
ATOM 3338 C CA . ILE B 1 136 ? -6.629 -23.969 -8.055 1 98.88 136 ILE B CA 1
ATOM 3339 C C . ILE B 1 136 ? -5.785 -24.125 -9.32 1 98.88 136 ILE B C 1
ATOM 3341 O O . ILE B 1 136 ? -5.445 -23.125 -9.969 1 98.88 136 ILE B O 1
ATOM 3345 N N . LEU B 1 137 ? -5.488 -25.344 -9.688 1 98.88 137 LEU B N 1
ATOM 3346 C CA . LEU B 1 137 ? -4.715 -25.594 -10.891 1 98.88 137 LEU B CA 1
ATOM 3347 C C . LEU B 1 137 ? -5.445 -25.094 -12.133 1 98.88 137 LEU B C 1
ATOM 3349 O O . LEU B 1 137 ? -4.836 -24.5 -13.016 1 98.88 137 LEU B O 1
ATOM 3353 N N . ASP B 1 138 ? -6.707 -25.359 -12.172 1 98.69 138 ASP B N 1
ATOM 3354 C CA . ASP B 1 138 ? -7.523 -24.875 -13.281 1 98.69 138 ASP B CA 1
ATOM 3355 C C . ASP B 1 138 ? -7.516 -23.359 -13.344 1 98.69 138 ASP B C 1
ATOM 3357 O O . ASP B 1 138 ? -7.426 -22.781 -14.43 1 98.69 138 ASP B O 1
ATOM 3361 N N . CYS B 1 139 ? -7.648 -22.75 -12.242 1 98.81 139 CYS B N 1
ATOM 3362 C CA . CYS B 1 139 ? -7.621 -21.297 -12.188 1 98.81 139 CYS B CA 1
ATOM 3363 C C . CYS B 1 139 ? -6.281 -20.75 -12.672 1 98.81 139 CYS B C 1
ATOM 3365 O O . CYS B 1 139 ? -6.23 -19.766 -13.398 1 98.81 139 CYS B O 1
ATOM 3367 N N . GLN B 1 140 ? -5.176 -21.391 -12.242 1 98.88 140 GLN B N 1
ATOM 3368 C CA . GLN B 1 140 ? -3.857 -21 -12.727 1 98.88 140 GLN B CA 1
ATOM 3369 C C . GLN B 1 140 ? -3.779 -21.094 -14.25 1 98.88 140 GLN B C 1
ATOM 3371 O O . GLN B 1 140 ? -3.262 -20.188 -14.906 1 98.88 140 GLN B O 1
ATOM 3376 N N . SER B 1 141 ? -4.332 -22.156 -14.766 1 98.88 141 SER B N 1
ATOM 3377 C CA . SER B 1 141 ? -4.301 -22.359 -16.203 1 98.88 141 SER B CA 1
ATOM 3378 C C . SER B 1 141 ? -5.102 -21.297 -16.938 1 98.88 141 SER B C 1
ATOM 3380 O O . SER B 1 141 ? -4.699 -20.828 -18.016 1 98.88 141 SER B O 1
ATOM 3382 N N . ARG B 1 142 ? -6.18 -20.906 -16.406 1 98.81 142 ARG B N 1
ATOM 3383 C CA . ARG B 1 142 ? -7.012 -19.875 -17.016 1 98.81 142 ARG B CA 1
ATOM 3384 C C . ARG B 1 142 ? -6.32 -18.531 -16.984 1 98.81 142 ARG B C 1
ATOM 3386 O O . ARG B 1 142 ? -6.367 -17.781 -17.969 1 98.81 142 ARG B O 1
ATOM 3393 N N . PHE B 1 143 ? -5.688 -18.219 -15.906 1 98.88 143 PHE B N 1
ATOM 3394 C CA . PHE B 1 143 ? -4.977 -16.953 -15.781 1 98.88 143 PHE B CA 1
ATOM 3395 C C . PHE B 1 143 ? -3.789 -16.906 -16.734 1 98.88 143 PHE B C 1
ATOM 3397 O O . PHE B 1 143 ? -3.535 -15.875 -17.359 1 98.88 143 PHE B O 1
ATOM 3404 N N . THR B 1 144 ? -3.064 -17.984 -16.891 1 98.5 144 THR B N 1
ATOM 3405 C CA . THR B 1 144 ? -1.807 -18 -17.625 1 98.5 144 THR B CA 1
ATOM 3406 C C . THR B 1 144 ? -2.049 -18.312 -19.109 1 98.5 144 THR B C 1
ATOM 3408 O O . THR B 1 144 ? -1.155 -18.141 -19.938 1 98.5 144 THR B O 1
ATOM 3411 N N . ASN B 1 145 ? -3.316 -18.734 -19.406 1 98.06 145 ASN B N 1
ATOM 3412 C CA . ASN B 1 145 ? -3.658 -19.172 -20.75 1 98.06 145 ASN B CA 1
ATOM 3413 C C . ASN B 1 145 ? -2.717 -20.281 -21.234 1 98.06 145 ASN B C 1
ATOM 3415 O O . ASN B 1 145 ? -2.17 -20.188 -22.344 1 98.06 145 ASN B O 1
ATOM 3419 N N . SER B 1 146 ? -2.455 -21.234 -20.391 1 97.12 146 SER B N 1
ATOM 3420 C CA . SER B 1 146 ? -1.593 -22.375 -20.656 1 97.12 146 SER B CA 1
ATOM 3421 C C . SER B 1 146 ? -1.979 -23.578 -19.797 1 97.12 146 SER B C 1
ATOM 3423 O O . SER B 1 146 ? -2.621 -23.422 -18.766 1 97.12 146 SER B O 1
ATOM 3425 N N . ALA B 1 147 ? -1.646 -24.75 -20.281 1 96.31 147 ALA B N 1
ATOM 3426 C CA . ALA B 1 147 ? -1.825 -25.938 -19.453 1 96.31 147 ALA B CA 1
ATOM 3427 C C . ALA B 1 147 ? -0.777 -26 -18.344 1 96.31 147 ALA B C 1
ATOM 3429 O O . ALA B 1 147 ? 0.221 -26.719 -18.469 1 96.31 147 ALA B O 1
ATOM 3430 N N . THR B 1 148 ? -1.019 -25.219 -17.297 1 97.06 148 THR B N 1
ATOM 3431 C CA . THR B 1 148 ? -0.108 -25.188 -16.156 1 97.06 148 THR B CA 1
ATOM 3432 C C . THR B 1 148 ? -0.011 -26.562 -15.5 1 97.06 148 THR B C 1
ATOM 3434 O O . THR B 1 148 ? -1.02 -27.25 -15.344 1 97.06 148 THR B O 1
ATOM 3437 N N . LYS B 1 149 ? 1.189 -26.969 -15.141 1 96.69 149 LYS B N 1
ATOM 3438 C CA . LYS B 1 149 ? 1.381 -28.312 -14.609 1 96.69 149 LYS B CA 1
ATOM 3439 C C . LYS B 1 149 ? 2.184 -28.281 -13.312 1 96.69 149 LYS B C 1
ATOM 3441 O O . LYS B 1 149 ? 3.096 -27.469 -13.156 1 96.69 149 LYS B O 1
ATOM 3446 N N . LEU B 1 150 ? 1.815 -29.219 -12.484 1 98.19 150 LEU B N 1
ATOM 3447 C CA . LEU B 1 150 ? 2.6 -29.453 -11.273 1 98.19 150 LEU B CA 1
ATOM 3448 C C . LEU B 1 150 ? 3.965 -30.047 -11.625 1 98.19 150 LEU B C 1
ATOM 3450 O O . LEU B 1 150 ? 4.062 -30.953 -12.445 1 98.19 150 LEU B O 1
ATOM 3454 N N . SER B 1 151 ? 4.996 -29.469 -11.102 1 98.25 151 SER B N 1
ATOM 3455 C CA . SER B 1 151 ? 6.309 -30.109 -11.148 1 98.25 151 SER B CA 1
ATOM 3456 C C . SER B 1 151 ? 6.5 -31.062 -9.977 1 98.25 151 SER B C 1
ATOM 3458 O O . SER B 1 151 ? 6.613 -30.641 -8.828 1 98.25 151 SER B O 1
ATOM 3460 N N . ASP B 1 152 ? 6.645 -32.281 -10.281 1 97.75 152 ASP B N 1
ATOM 3461 C CA . ASP B 1 152 ? 6.844 -33.281 -9.227 1 97.75 152 ASP B CA 1
ATOM 3462 C C . ASP B 1 152 ? 8.141 -33.031 -8.469 1 97.75 152 ASP B C 1
ATOM 3464 O O . ASP B 1 152 ? 8.195 -33.188 -7.246 1 97.75 152 ASP B O 1
ATOM 3468 N N . GLU B 1 153 ? 9.102 -32.688 -9.164 1 96.88 153 GLU B N 1
ATOM 3469 C CA . GLU B 1 153 ? 10.406 -32.438 -8.562 1 96.88 153 GLU B CA 1
ATOM 3470 C C . GLU B 1 153 ? 10.336 -31.25 -7.582 1 96.88 153 GLU B C 1
ATOM 3472 O O . GLU B 1 153 ? 10.82 -31.344 -6.453 1 96.88 153 GLU B O 1
ATOM 3477 N N . VAL B 1 154 ? 9.734 -30.156 -8.039 1 97.31 154 VAL B N 1
ATOM 3478 C CA . VAL B 1 154 ? 9.586 -29 -7.176 1 97.31 154 VAL B CA 1
ATOM 3479 C C . VAL B 1 154 ? 8.711 -29.344 -5.973 1 97.31 154 VAL B C 1
ATOM 3481 O O . VAL B 1 154 ? 9.055 -29.016 -4.836 1 97.31 154 VAL B O 1
ATOM 3484 N N . ASN B 1 155 ? 7.629 -30.016 -6.223 1 98.06 155 ASN B N 1
ATOM 3485 C CA . ASN B 1 155 ? 6.695 -30.359 -5.156 1 98.06 155 ASN B CA 1
ATOM 3486 C C . ASN B 1 155 ? 7.348 -31.25 -4.105 1 98.06 155 ASN B C 1
ATOM 3488 O O . ASN B 1 155 ? 7.109 -31.078 -2.906 1 98.06 155 ASN B O 1
ATOM 3492 N N . GLN B 1 156 ? 8.047 -32.188 -4.582 1 96.81 156 GLN B N 1
ATOM 3493 C CA . GLN B 1 156 ? 8.734 -33.062 -3.645 1 96.81 156 GLN B CA 1
ATOM 3494 C C . GLN B 1 156 ? 9.719 -32.281 -2.779 1 96.81 156 GLN B C 1
ATOM 3496 O O . GLN B 1 156 ? 9.781 -32.469 -1.564 1 96.81 156 GLN B O 1
ATOM 3501 N N . SER B 1 157 ? 10.461 -31.422 -3.385 1 95.69 157 SER B N 1
ATOM 3502 C CA . SER B 1 157 ? 11.414 -30.578 -2.67 1 95.69 157 SER B CA 1
ATOM 3503 C C . SER B 1 157 ? 10.711 -29.703 -1.643 1 95.69 157 SER B C 1
ATOM 3505 O O . SER B 1 157 ? 11.188 -29.547 -0.517 1 95.69 157 SER B O 1
ATOM 3507 N N . GLU B 1 158 ? 9.562 -29.156 -2.012 1 95.25 158 GLU B N 1
ATOM 3508 C CA . GLU B 1 158 ? 8.781 -28.281 -1.138 1 95.25 158 GLU B CA 1
ATOM 3509 C C . GLU B 1 158 ? 8.156 -29.062 0.009 1 95.25 158 GLU B C 1
ATOM 3511 O O . GLU B 1 158 ? 8.195 -28.625 1.162 1 95.25 158 GLU B O 1
ATOM 3516 N N . GLN B 1 159 ? 7.605 -30.188 -0.28 1 95.56 159 GLN B N 1
ATOM 3517 C CA . GLN B 1 159 ? 6.887 -30.984 0.713 1 95.56 159 GLN B CA 1
ATOM 3518 C C . GLN B 1 159 ? 7.828 -31.484 1.8 1 95.56 159 GLN B C 1
ATOM 3520 O O . GLN B 1 159 ? 7.438 -31.609 2.963 1 95.56 159 GLN B O 1
ATOM 3525 N N . THR B 1 160 ? 8.984 -31.734 1.454 1 94.5 160 THR B N 1
ATOM 3526 C CA . THR B 1 160 ? 9.922 -32.344 2.395 1 94.5 160 THR B CA 1
ATOM 3527 C C . THR B 1 160 ? 10.578 -31.266 3.262 1 94.5 160 THR B C 1
ATOM 3529 O O . THR B 1 160 ? 11.305 -31.578 4.207 1 94.5 160 THR B O 1
ATOM 3532 N N . THR B 1 161 ? 10.273 -30 2.98 1 92.81 161 THR B N 1
ATOM 3533 C CA . THR B 1 161 ? 10.906 -28.922 3.732 1 92.81 161 THR B CA 1
ATOM 3534 C C . THR B 1 161 ? 9.859 -27.938 4.25 1 92.81 161 THR B C 1
ATOM 3536 O O . THR B 1 161 ? 10.164 -26.766 4.488 1 92.81 161 THR B O 1
ATOM 3539 N N . ASN B 1 162 ? 8.602 -28.344 4.367 1 95.88 162 ASN B N 1
ATOM 3540 C CA . ASN B 1 162 ? 7.555 -27.375 4.668 1 95.88 162 ASN B CA 1
ATOM 3541 C C . ASN B 1 162 ? 7.055 -27.516 6.102 1 95.88 162 ASN B C 1
ATOM 3543 O O . ASN B 1 162 ? 5.895 -27.219 6.391 1 95.88 162 ASN B O 1
ATOM 3547 N N . THR B 1 163 ? 7.859 -28.031 7.109 1 96.56 163 THR B N 1
ATOM 3548 C CA . THR B 1 163 ? 7.453 -28.25 8.5 1 96.56 163 THR B CA 1
ATOM 3549 C C . THR B 1 163 ? 7.02 -26.922 9.133 1 96.56 163 THR B C 1
ATOM 3551 O O . THR B 1 163 ? 6.078 -26.891 9.93 1 96.56 163 THR B O 1
ATOM 3554 N N . HIS B 1 164 ? 7.758 -25.891 8.852 1 97.31 164 HIS B N 1
ATOM 3555 C CA . HIS B 1 164 ? 7.391 -24.578 9.359 1 97.31 164 HIS B CA 1
ATOM 3556 C C . HIS B 1 164 ? 5.977 -24.188 8.945 1 97.31 164 HIS B C 1
ATOM 3558 O O . HIS B 1 164 ? 5.188 -23.719 9.758 1 97.31 164 HIS B O 1
ATOM 3564 N N . ASN B 1 165 ? 5.629 -24.422 7.688 1 98 165 ASN B N 1
ATOM 3565 C CA . ASN B 1 165 ? 4.293 -24.125 7.184 1 98 165 ASN B CA 1
ATOM 3566 C C . ASN B 1 165 ? 3.244 -25.031 7.832 1 98 165 ASN B C 1
ATOM 3568 O O . ASN B 1 165 ? 2.113 -24.609 8.062 1 98 165 ASN B O 1
ATOM 3572 N N . GLN B 1 166 ? 3.607 -26.281 8.078 1 98.38 166 GLN B N 1
ATOM 3573 C CA . GLN B 1 166 ? 2.701 -27.156 8.805 1 98.38 166 GLN B CA 1
ATOM 3574 C C . GLN B 1 166 ? 2.383 -26.594 10.188 1 98.38 166 GLN B C 1
ATOM 3576 O O . GLN B 1 166 ? 1.227 -26.609 10.617 1 98.38 166 GLN B O 1
ATOM 3581 N N . ALA B 1 167 ? 3.367 -26.125 10.852 1 98.31 167 ALA B N 1
ATOM 3582 C CA . ALA B 1 167 ? 3.164 -25.516 12.164 1 98.31 167 ALA B CA 1
ATOM 3583 C C . ALA B 1 167 ? 2.238 -24.312 12.07 1 98.31 167 ALA B C 1
ATOM 3585 O O . ALA B 1 167 ? 1.332 -24.141 12.891 1 98.31 167 ALA B O 1
ATOM 3586 N N . ILE B 1 168 ? 2.426 -23.453 11.07 1 98.31 168 ILE B N 1
ATOM 3587 C CA . ILE B 1 168 ? 1.588 -22.266 10.875 1 98.31 168 ILE B CA 1
ATOM 3588 C C . ILE B 1 168 ? 0.141 -22.703 10.641 1 98.31 168 ILE B C 1
ATOM 3590 O O . ILE B 1 168 ? -0.789 -22.094 11.18 1 98.31 168 ILE B O 1
ATOM 3594 N N . SER B 1 169 ? -0.014 -23.734 9.867 1 98.5 169 SER B N 1
ATOM 3595 C CA . SER B 1 169 ? -1.364 -24.219 9.578 1 98.5 169 SER B CA 1
ATOM 3596 C C . SER B 1 169 ? -2.078 -24.656 10.852 1 98.5 169 SER B C 1
ATOM 3598 O O . SER B 1 169 ? -3.277 -24.422 11.008 1 98.5 169 SER B O 1
ATOM 3600 N N . LEU B 1 170 ? -1.398 -25.266 11.742 1 98.19 170 LEU B N 1
ATOM 3601 C CA . LEU B 1 170 ? -1.974 -25.703 13.008 1 98.19 170 LEU B CA 1
ATOM 3602 C C . LEU B 1 170 ? -2.252 -24.516 13.922 1 98.19 170 LEU B C 1
ATOM 3604 O O . LEU B 1 170 ? -3.248 -24.5 14.648 1 98.19 170 LEU B O 1
ATOM 3608 N N . LEU B 1 171 ? -1.384 -23.531 13.914 1 98.12 171 LEU B N 1
ATOM 3609 C CA . LEU B 1 171 ? -1.619 -22.312 14.672 1 98.12 171 LEU B CA 1
ATOM 3610 C C . LEU B 1 171 ? -2.877 -21.609 14.18 1 98.12 171 LEU B C 1
ATOM 3612 O O . LEU B 1 171 ? -3.664 -21.109 14.984 1 98.12 171 LEU B O 1
ATOM 3616 N N . LEU B 1 172 ? -3.035 -21.547 12.867 1 98.5 172 LEU B N 1
ATOM 3617 C CA . LEU B 1 172 ? -4.238 -20.953 12.297 1 98.5 172 LEU B CA 1
ATOM 3618 C C . LEU B 1 172 ? -5.488 -21.688 12.773 1 98.5 172 LEU B C 1
ATOM 3620 O O . LEU B 1 172 ? -6.492 -21.047 13.102 1 98.5 172 LEU B O 1
ATOM 3624 N N . LYS B 1 173 ? -5.441 -23 12.789 1 98.06 173 LYS B N 1
ATOM 3625 C CA . LYS B 1 173 ? -6.566 -23.781 13.281 1 98.06 173 LYS B CA 1
ATOM 3626 C C . LYS B 1 173 ? -6.879 -23.453 14.734 1 98.06 173 LYS B C 1
ATOM 3628 O O . LYS B 1 173 ? -8.039 -23.25 15.094 1 98.06 173 LYS B O 1
ATOM 3633 N N . ALA B 1 174 ? -5.859 -23.422 15.539 1 97.75 174 ALA B N 1
ATOM 3634 C CA . ALA B 1 174 ? -6.023 -23.125 16.953 1 97.75 174 ALA B CA 1
ATOM 3635 C C . ALA B 1 174 ? -6.691 -21.766 17.156 1 97.75 174 ALA B C 1
ATOM 3637 O O . ALA B 1 174 ? -7.461 -21.578 18.094 1 97.75 174 ALA B O 1
ATOM 3638 N N . ALA B 1 175 ? -6.41 -20.844 16.25 1 97.62 175 ALA B N 1
ATOM 3639 C CA . ALA B 1 175 ? -6.926 -19.484 16.359 1 97.62 175 ALA B CA 1
ATOM 3640 C C . ALA B 1 175 ? -8.312 -19.359 15.719 1 97.62 175 ALA B C 1
ATOM 3642 O O . ALA B 1 175 ? -8.93 -18.297 15.75 1 97.62 175 ALA B O 1
ATOM 3643 N N . GLY B 1 176 ? -8.789 -20.406 15.062 1 98.06 176 GLY B N 1
ATOM 3644 C CA . GLY B 1 176 ? -10.078 -20.375 14.398 1 98.06 176 GLY B CA 1
ATOM 3645 C C . GLY B 1 176 ? -10.031 -19.703 13.039 1 98.06 176 GLY B C 1
ATOM 3646 O O . GLY B 1 176 ? -11.055 -19.219 12.539 1 98.06 176 GLY B O 1
ATOM 3647 N N . CYS B 1 177 ? -8.836 -19.672 12.461 1 98.25 177 CYS B N 1
ATOM 3648 C CA . CYS B 1 177 ? -8.641 -18.969 11.188 1 98.25 177 CYS B CA 1
ATOM 3649 C C . CYS B 1 177 ? -8.305 -19.969 10.078 1 98.25 177 CYS B C 1
ATOM 3651 O O . CYS B 1 177 ? -7.652 -19.594 9.094 1 98.25 177 CYS B O 1
ATOM 3653 N N . MET B 1 178 ? -8.625 -21.219 10.242 1 98.06 178 MET B N 1
ATOM 3654 C CA . MET B 1 178 ? -8.562 -22.281 9.25 1 98.06 178 MET B CA 1
ATOM 3655 C C . MET B 1 178 ? -9.945 -22.859 8.977 1 98.06 178 MET B C 1
ATOM 3657 O O . MET B 1 178 ? -10.688 -23.156 9.914 1 98.06 178 MET B O 1
ATOM 3661 N N . TYR B 1 179 ? -10.266 -23.078 7.688 1 97.94 179 TYR B N 1
ATOM 3662 C CA . TYR B 1 179 ? -11.664 -23.328 7.336 1 97.94 179 TYR B CA 1
ATOM 3663 C C . TYR B 1 179 ? -11.828 -24.703 6.691 1 97.94 179 TYR B C 1
ATOM 3665 O O . TYR B 1 179 ? -12.883 -25 6.133 1 97.94 179 TYR B O 1
ATOM 3673 N N . SER B 1 180 ? -10.82 -25.438 6.629 1 97.81 180 SER B N 1
ATOM 3674 C CA . SER B 1 180 ? -10.742 -26.859 6.281 1 97.81 180 SER B CA 1
ATOM 3675 C C . SER B 1 180 ? -9.641 -27.562 7.066 1 97.81 180 SER B C 1
ATOM 3677 O O . SER B 1 180 ? -9.094 -27 8.016 1 97.81 180 SER B O 1
ATOM 3679 N N . ASP B 1 181 ? -9.367 -28.828 6.734 1 97.94 181 ASP B N 1
ATOM 3680 C CA . ASP B 1 181 ? -8.289 -29.531 7.426 1 97.94 181 ASP B CA 1
ATOM 3681 C C . ASP B 1 181 ? -6.953 -28.812 7.223 1 97.94 181 ASP B C 1
ATOM 3683 O O . ASP B 1 181 ? -6.523 -28.594 6.09 1 97.94 181 ASP B O 1
ATOM 3687 N N . PRO B 1 182 ? -6.309 -28.453 8.352 1 98.12 182 PRO B N 1
ATOM 3688 C CA . PRO B 1 182 ? -5.133 -27.578 8.25 1 98.12 182 PRO B CA 1
ATOM 3689 C C . PRO B 1 182 ? -3.982 -28.219 7.488 1 98.12 182 PRO B C 1
ATOM 3691 O O . PRO B 1 182 ? -3.32 -27.562 6.684 1 98.12 182 PRO B O 1
ATOM 3694 N N . LEU B 1 183 ? -3.76 -29.484 7.688 1 98.12 183 LEU B N 1
ATOM 3695 C CA . LEU B 1 183 ? -2.635 -30.141 7.027 1 98.12 183 LEU B CA 1
ATOM 3696 C C . LEU B 1 183 ? -2.943 -30.406 5.559 1 98.12 183 LEU B C 1
ATOM 3698 O O . LEU B 1 183 ? -2.045 -30.359 4.715 1 98.12 183 LEU B O 1
ATOM 3702 N N . GLU B 1 184 ? -4.219 -30.609 5.195 1 98.12 184 GLU B N 1
ATOM 3703 C CA . GLU B 1 184 ? -4.625 -30.703 3.795 1 98.12 184 GLU B CA 1
ATOM 3704 C C . GLU B 1 184 ? -4.445 -29.359 3.084 1 98.12 184 GLU B C 1
ATOM 3706 O O . GLU B 1 184 ? -3.969 -29.312 1.947 1 98.12 184 GLU B O 1
ATOM 3711 N N . ALA B 1 185 ? -4.855 -28.312 3.768 1 98.56 185 ALA B N 1
ATOM 3712 C CA . ALA B 1 185 ? -4.684 -26.984 3.193 1 98.56 185 ALA B CA 1
ATOM 3713 C C . ALA B 1 185 ? -3.207 -26.672 2.947 1 98.56 185 ALA B C 1
ATOM 3715 O O . ALA B 1 185 ? -2.85 -26.094 1.923 1 98.56 185 ALA B O 1
ATOM 3716 N N . CYS B 1 186 ? -2.359 -27.062 3.914 1 98.69 186 CYS B N 1
ATOM 3717 C CA . CYS B 1 186 ? -0.919 -26.875 3.768 1 98.69 186 CYS B CA 1
ATOM 3718 C C . CYS B 1 186 ? -0.387 -27.656 2.57 1 98.69 186 CYS B C 1
ATOM 3720 O O . CYS B 1 186 ? 0.444 -27.141 1.813 1 98.69 186 CYS B O 1
ATOM 3722 N N . ASP B 1 187 ? -0.85 -28.844 2.396 1 98.69 187 ASP B N 1
ATOM 3723 C CA . ASP B 1 187 ? -0.448 -29.672 1.267 1 98.69 187 ASP B CA 1
ATOM 3724 C C . ASP B 1 187 ? -0.828 -29.016 -0.059 1 98.69 187 ASP B C 1
ATOM 3726 O O . ASP B 1 187 ? -0 -28.906 -0.967 1 98.69 187 ASP B O 1
ATOM 3730 N N . VAL B 1 188 ? -2.049 -28.578 -0.155 1 98.88 188 VAL B N 1
ATOM 3731 C CA . VAL B 1 188 ? -2.549 -27.953 -1.378 1 98.88 188 VAL B CA 1
ATOM 3732 C C . VAL B 1 188 ? -1.801 -26.656 -1.644 1 98.88 188 VAL B C 1
ATOM 3734 O O . VAL B 1 188 ? -1.449 -26.359 -2.787 1 98.88 188 VAL B O 1
ATOM 3737 N N . TYR B 1 189 ? -1.576 -25.906 -0.581 1 98.88 189 TYR B N 1
ATOM 3738 C CA . TYR B 1 189 ? -0.782 -24.703 -0.71 1 98.88 189 TYR B CA 1
ATOM 3739 C C . TYR B 1 189 ? 0.594 -25 -1.29 1 98.88 189 TYR B C 1
ATOM 3741 O O . TYR B 1 189 ? 1.08 -24.281 -2.164 1 98.88 189 TYR B O 1
ATOM 3749 N N . THR B 1 190 ? 1.208 -26.016 -0.791 1 98.75 190 THR B N 1
ATOM 3750 C CA . THR B 1 190 ? 2.533 -26.406 -1.26 1 98.75 190 THR B CA 1
ATOM 3751 C C . THR B 1 190 ? 2.49 -26.797 -2.734 1 98.75 190 THR B C 1
ATOM 3753 O O . THR B 1 190 ? 3.395 -26.453 -3.498 1 98.75 190 THR B O 1
ATOM 3756 N N . ARG B 1 191 ? 1.445 -27.438 -3.131 1 98.75 191 ARG B N 1
ATOM 3757 C CA . ARG B 1 191 ? 1.27 -27.828 -4.531 1 98.75 191 ARG B CA 1
ATOM 3758 C C . ARG B 1 191 ? 1.116 -26.594 -5.418 1 98.75 191 ARG B C 1
ATOM 3760 O O . ARG B 1 191 ? 1.739 -26.5 -6.477 1 98.75 191 ARG B O 1
ATOM 3767 N N . GLN B 1 192 ? 0.308 -25.672 -4.965 1 98.69 192 GLN B N 1
ATOM 3768 C CA . GLN B 1 192 ? 0.083 -24.5 -5.82 1 98.69 192 GLN B CA 1
ATOM 3769 C C . GLN B 1 192 ? 1.379 -23.734 -6.055 1 98.69 192 GLN B C 1
ATOM 3771 O O . GLN B 1 192 ? 1.554 -23.109 -7.102 1 98.69 192 GLN B O 1
ATOM 3776 N N . CYS B 1 193 ? 2.291 -23.797 -5.121 1 98.5 193 CYS B N 1
ATOM 3777 C CA . CYS B 1 193 ? 3.574 -23.125 -5.238 1 98.5 193 CYS B CA 1
ATOM 3778 C C . CYS B 1 193 ? 4.504 -23.859 -6.191 1 98.5 193 CYS B C 1
ATOM 3780 O O . CYS B 1 193 ? 5.504 -23.312 -6.648 1 98.5 193 CYS B O 1
ATOM 3782 N N . SER B 1 194 ? 4.176 -25.078 -6.543 1 98.62 194 SER B N 1
ATOM 3783 C CA . SER B 1 194 ? 5.105 -25.969 -7.211 1 98.62 194 SER B CA 1
ATOM 3784 C C . SER B 1 194 ? 4.77 -26.125 -8.695 1 98.62 194 SER B C 1
ATOM 3786 O O . SER B 1 194 ? 5.266 -27.031 -9.359 1 98.62 194 SER B O 1
ATOM 3788 N N . THR B 1 195 ? 3.943 -25.266 -9.227 1 98.75 195 THR B N 1
ATOM 3789 C CA . THR B 1 195 ? 3.664 -25.281 -10.656 1 98.75 195 THR B CA 1
ATOM 3790 C C . THR B 1 195 ? 4.715 -24.484 -11.422 1 98.75 195 THR B C 1
ATOM 3792 O O . THR B 1 195 ? 5.387 -23.625 -10.844 1 98.75 195 THR B O 1
ATOM 3795 N N . LEU B 1 196 ? 4.871 -24.828 -12.711 1 98.44 196 LEU B N 1
ATOM 3796 C CA . LEU B 1 196 ? 5.859 -24.156 -13.555 1 98.44 196 LEU B CA 1
ATOM 3797 C C . LEU B 1 196 ? 5.18 -23.203 -14.516 1 98.44 196 LEU B C 1
ATOM 3799 O O . LEU B 1 196 ? 4.137 -23.516 -15.094 1 98.44 196 LEU B O 1
ATOM 3803 N N . ILE B 1 197 ? 5.777 -22.016 -14.633 1 98.5 197 ILE B N 1
ATOM 3804 C CA . ILE B 1 197 ? 5.301 -20.969 -15.539 1 98.5 197 ILE B CA 1
ATOM 3805 C C . ILE B 1 197 ? 6.488 -20.25 -16.172 1 98.5 197 ILE B C 1
ATOM 3807 O O . ILE B 1 197 ? 7.617 -20.359 -15.688 1 98.5 197 ILE B O 1
ATOM 3811 N N . ASN B 1 198 ? 6.336 -19.578 -17.266 1 98.69 198 ASN B N 1
ATOM 3812 C CA . ASN B 1 198 ? 7.379 -18.734 -17.844 1 98.69 198 ASN B CA 1
ATOM 3813 C C . ASN B 1 198 ? 6.984 -17.266 -17.812 1 98.69 198 ASN B C 1
ATOM 3815 O O . ASN B 1 198 ? 5.906 -16.922 -17.328 1 98.69 198 ASN B O 1
ATOM 3819 N N . CYS B 1 199 ? 7.84 -16.406 -18.312 1 98.75 199 CYS B N 1
ATOM 3820 C CA . CYS B 1 199 ? 7.625 -14.969 -18.203 1 98.75 199 CYS B CA 1
ATOM 3821 C C . CYS B 1 199 ? 6.379 -14.547 -18.969 1 98.75 199 CYS B C 1
ATOM 3823 O O . CYS B 1 199 ? 5.621 -13.695 -18.5 1 98.75 199 CYS B O 1
ATOM 3825 N N . VAL B 1 200 ? 6.207 -15.078 -20.109 1 98.81 200 VAL B N 1
ATOM 3826 C CA . VAL B 1 200 ? 5.07 -14.672 -20.938 1 98.81 200 VAL B CA 1
ATOM 3827 C C . VAL B 1 200 ? 3.768 -15.094 -20.25 1 98.81 200 VAL B C 1
ATOM 3829 O O . VAL B 1 200 ? 2.809 -14.312 -20.203 1 98.81 200 VAL B O 1
ATOM 3832 N N . GLU B 1 201 ? 3.736 -16.281 -19.75 1 98.88 201 GLU B N 1
ATOM 3833 C CA . GLU B 1 201 ? 2.572 -16.766 -19.016 1 98.88 201 GLU B CA 1
ATOM 3834 C C . GLU B 1 201 ? 2.305 -15.914 -17.766 1 98.88 201 GLU B C 1
ATOM 3836 O O . GLU B 1 201 ? 1.154 -15.578 -17.484 1 98.88 201 GLU B O 1
ATOM 3841 N N . LEU B 1 202 ? 3.359 -15.57 -17.062 1 98.94 202 LEU B N 1
ATOM 3842 C CA . LEU B 1 202 ? 3.242 -14.727 -15.875 1 98.94 202 LEU B CA 1
ATOM 3843 C C . LEU B 1 202 ? 2.725 -13.344 -16.234 1 98.94 202 LEU B C 1
ATOM 3845 O O . LEU B 1 202 ? 1.853 -12.797 -15.562 1 98.94 202 LEU B O 1
ATOM 3849 N N . ALA B 1 203 ? 3.271 -12.797 -17.328 1 98.94 203 ALA B N 1
ATOM 3850 C CA . ALA B 1 203 ? 2.785 -11.508 -17.812 1 98.94 203 ALA B CA 1
ATOM 3851 C C . ALA B 1 203 ? 1.326 -11.594 -18.234 1 98.94 203 ALA B C 1
ATOM 3853 O O . ALA B 1 203 ? 0.563 -10.641 -18.078 1 98.94 203 ALA B O 1
ATOM 3854 N N . THR B 1 204 ? 0.932 -12.711 -18.797 1 98.94 204 THR B N 1
ATOM 3855 C CA . THR B 1 204 ? -0.453 -12.938 -19.203 1 98.94 204 THR B CA 1
ATOM 3856 C C . THR B 1 204 ? -1.378 -12.922 -17.984 1 98.94 204 THR B C 1
ATOM 3858 O O . THR B 1 204 ? -2.453 -12.32 -18.016 1 98.94 204 THR B O 1
ATOM 3861 N N . MET B 1 205 ? -0.936 -13.602 -16.984 1 98.94 205 MET B N 1
ATOM 3862 C CA . MET B 1 205 ? -1.683 -13.562 -15.734 1 98.94 205 MET B CA 1
ATOM 3863 C C . MET B 1 205 ? -1.881 -12.125 -15.266 1 98.94 205 MET B C 1
ATOM 3865 O O . MET B 1 205 ? -2.998 -11.719 -14.938 1 98.94 205 MET B O 1
ATOM 3869 N N . GLY B 1 206 ? -0.797 -11.328 -15.25 1 98.94 206 GLY B N 1
ATOM 3870 C CA . GLY B 1 206 ? -0.885 -9.938 -14.852 1 98.94 206 GLY B CA 1
ATOM 3871 C C . GLY B 1 206 ? -1.759 -9.102 -15.773 1 98.94 206 GLY B C 1
ATOM 3872 O O . GLY B 1 206 ? -2.514 -8.242 -15.312 1 98.94 206 GLY B O 1
ATOM 3873 N N . ALA B 1 207 ? -1.659 -9.359 -17.031 1 98.94 207 ALA B N 1
ATOM 3874 C CA . ALA B 1 207 ? -2.453 -8.633 -18.016 1 98.94 207 ALA B CA 1
ATOM 3875 C C . ALA B 1 207 ? -3.943 -8.898 -17.828 1 98.94 207 ALA B C 1
ATOM 3877 O O . ALA B 1 207 ? -4.777 -8.023 -18.078 1 98.94 207 ALA B O 1
ATOM 3878 N N . THR B 1 208 ? -4.27 -10.07 -17.422 1 98.94 208 THR B N 1
ATOM 3879 C CA . THR B 1 208 ? -5.656 -10.406 -17.109 1 98.94 208 THR B CA 1
ATOM 3880 C C . THR B 1 208 ? -6.188 -9.516 -15.992 1 98.94 208 THR B C 1
ATOM 3882 O O . THR B 1 208 ? -7.301 -8.992 -16.078 1 98.94 208 THR B O 1
ATOM 3885 N N . LEU B 1 209 ? -5.406 -9.336 -14.984 1 98.94 209 LEU B N 1
ATOM 3886 C CA . LEU B 1 209 ? -5.789 -8.422 -13.914 1 98.94 209 LEU B CA 1
ATOM 3887 C C . LEU B 1 209 ? -5.848 -6.984 -14.406 1 98.94 209 LEU B C 1
ATOM 3889 O O . LEU B 1 209 ? -6.793 -6.254 -14.102 1 98.94 209 LEU B O 1
ATOM 3893 N N . ALA B 1 210 ? -4.875 -6.633 -15.234 1 98.88 210 ALA B N 1
ATOM 3894 C CA . ALA B 1 210 ? -4.836 -5.277 -15.781 1 98.88 210 ALA B CA 1
ATOM 3895 C C . ALA B 1 210 ? -6.066 -5 -16.641 1 98.88 210 ALA B C 1
ATOM 3897 O O . ALA B 1 210 ? -6.426 -3.842 -16.875 1 98.88 210 ALA B O 1
ATOM 3898 N N . ASN B 1 211 ? -6.68 -6.043 -17.125 1 98.81 211 ASN B N 1
ATOM 3899 C CA . ASN B 1 211 ? -7.797 -5.965 -18.062 1 98.81 211 ASN B CA 1
ATOM 3900 C C . ASN B 1 211 ? -9.117 -6.363 -17.391 1 98.81 211 ASN B C 1
ATOM 3902 O O . ASN B 1 211 ? -9.953 -7.016 -18.016 1 98.81 211 ASN B O 1
ATOM 3906 N N . GLY B 1 212 ? -9.289 -6.07 -16.188 1 98.44 212 GLY B N 1
ATOM 3907 C CA . GLY B 1 212 ? -10.555 -6.223 -15.5 1 98.44 212 GLY B CA 1
ATOM 3908 C C . GLY B 1 212 ? -10.969 -7.668 -15.32 1 98.44 212 GLY B C 1
ATOM 3909 O O . GLY B 1 212 ? -12.156 -7.969 -15.203 1 98.44 212 GLY B O 1
ATOM 3910 N N . GLY B 1 213 ? -10.031 -8.617 -15.422 1 98.69 213 GLY B N 1
ATOM 3911 C CA . GLY B 1 213 ? -10.32 -10.023 -15.227 1 98.69 213 GLY B CA 1
ATOM 3912 C C . GLY B 1 213 ? -10.547 -10.773 -16.531 1 98.69 213 GLY B C 1
ATOM 3913 O O . GLY B 1 213 ? -10.797 -11.984 -16.516 1 98.69 213 GLY B O 1
ATOM 3914 N N . PHE B 1 214 ? -10.414 -10.023 -17.641 1 98.69 214 PHE B N 1
ATOM 3915 C CA . PHE B 1 214 ? -10.516 -10.602 -18.969 1 98.69 214 PHE B CA 1
ATOM 3916 C C . PHE B 1 214 ? -9.133 -10.922 -19.531 1 98.69 214 PHE B C 1
ATOM 3918 O O . PHE B 1 214 ? -8.297 -10.031 -19.688 1 98.69 214 PHE B O 1
ATOM 3925 N N . ASN B 1 215 ? -8.883 -12.195 -19.812 1 98.75 215 ASN B N 1
ATOM 3926 C CA . ASN B 1 215 ? -7.59 -12.602 -20.359 1 98.75 215 ASN B CA 1
ATOM 3927 C C . ASN B 1 215 ? -7.445 -12.188 -21.828 1 98.75 215 ASN B C 1
ATOM 3929 O O . ASN B 1 215 ? -8.188 -12.656 -22.688 1 98.75 215 ASN B O 1
ATOM 3933 N N . PRO B 1 216 ? -6.523 -11.352 -22.078 1 98.5 216 PRO B N 1
ATOM 3934 C CA . PRO B 1 216 ? -6.441 -10.797 -23.438 1 98.5 216 PRO B CA 1
ATOM 3935 C C . PRO B 1 216 ? -5.953 -11.812 -24.469 1 98.5 216 PRO B C 1
ATOM 3937 O O . PRO B 1 216 ? -6.07 -11.578 -25.672 1 98.5 216 PRO B O 1
ATOM 3940 N N . CYS B 1 217 ? -5.414 -12.914 -24.047 1 97.75 217 CYS B N 1
ATOM 3941 C CA . CYS B 1 217 ? -4.898 -13.93 -24.953 1 97.75 217 CYS B CA 1
ATOM 3942 C C . CYS B 1 217 ? -5.949 -15 -25.234 1 97.75 217 CYS B C 1
ATOM 3944 O O . CYS B 1 217 ? -6.199 -15.344 -26.391 1 97.75 217 CYS B O 1
ATOM 3946 N N . SER B 1 218 ? -6.59 -15.445 -24.188 1 97.88 218 SER B N 1
ATOM 3947 C CA . SER B 1 218 ? -7.605 -16.469 -24.359 1 97.88 218 SER B CA 1
ATOM 3948 C C . SER B 1 218 ? -8.945 -15.867 -24.75 1 97.88 218 SER B C 1
ATOM 3950 O O . SER B 1 218 ? -9.844 -16.578 -25.219 1 97.88 218 SER B O 1
ATOM 3952 N N . LYS B 1 219 ? -9.117 -14.617 -24.531 1 97.94 219 LYS B N 1
ATOM 3953 C CA . LYS B 1 219 ? -10.359 -13.898 -24.781 1 97.94 219 LYS B CA 1
ATOM 3954 C C . LYS B 1 219 ? -11.492 -14.453 -23.922 1 97.94 219 LYS B C 1
ATOM 3956 O O . LYS B 1 219 ? -12.617 -14.617 -24.406 1 97.94 219 LYS B O 1
ATOM 3961 N N . GLN B 1 220 ? -11.156 -14.742 -22.672 1 98.06 220 GLN B N 1
ATOM 3962 C CA . GLN B 1 220 ? -12.141 -15.227 -21.719 1 98.06 220 GLN B CA 1
ATOM 3963 C C . GLN B 1 220 ? -12.078 -14.422 -20.422 1 98.06 220 GLN B C 1
ATOM 3965 O O . GLN B 1 220 ? -11.008 -13.992 -20 1 98.06 220 GLN B O 1
ATOM 3970 N N . THR B 1 221 ? -13.258 -14.258 -19.812 1 98.38 221 THR B N 1
ATOM 3971 C CA . THR B 1 221 ? -13.312 -13.711 -18.469 1 98.38 221 THR B CA 1
ATOM 3972 C C . THR B 1 221 ? -12.859 -14.75 -17.453 1 98.38 221 THR B C 1
ATOM 3974 O O . THR B 1 221 ? -13.445 -15.828 -17.344 1 98.38 221 THR B O 1
ATOM 3977 N N . VAL B 1 222 ? -11.859 -14.469 -16.719 1 98.5 222 VAL B N 1
ATOM 3978 C CA . VAL B 1 222 ? -11.297 -15.398 -15.742 1 98.5 222 VAL B CA 1
ATOM 3979 C C . VAL B 1 222 ? -11.883 -15.102 -14.359 1 98.5 222 VAL B C 1
ATOM 3981 O O . VAL B 1 222 ? -12.148 -16.031 -13.586 1 98.5 222 VAL B O 1
ATOM 3984 N N . ILE B 1 223 ? -12.055 -13.82 -14.016 1 98.44 223 ILE B N 1
ATOM 3985 C CA . ILE B 1 223 ? -12.688 -13.383 -12.773 1 98.44 223 ILE B CA 1
ATOM 3986 C C . ILE B 1 223 ? -13.531 -12.141 -13.039 1 98.44 223 ILE B C 1
ATOM 3988 O O . ILE B 1 223 ? -13.32 -11.438 -14.031 1 98.44 223 ILE B O 1
ATOM 3992 N N . HIS B 1 224 ? -14.461 -11.906 -12.141 1 98.31 224 HIS B N 1
ATOM 3993 C CA . HIS B 1 224 ? -15.297 -10.719 -12.281 1 98.31 224 HIS B CA 1
ATOM 3994 C C . HIS B 1 224 ? -14.492 -9.445 -12.016 1 98.31 224 HIS B C 1
ATOM 3996 O O . HIS B 1 224 ? -13.68 -9.406 -11.094 1 98.31 224 HIS B O 1
ATOM 4002 N N . SER B 1 225 ? -14.836 -8.453 -12.766 1 97.75 225 SER B N 1
ATOM 4003 C CA . SER B 1 225 ? -14.117 -7.188 -12.711 1 97.75 225 SER B CA 1
ATOM 4004 C C . SER B 1 225 ? -14.203 -6.559 -11.32 1 97.75 225 SER B C 1
ATOM 4006 O O . SER B 1 225 ? -13.266 -5.895 -10.875 1 97.75 225 SER B O 1
ATOM 4008 N N . LYS B 1 226 ? -15.266 -6.75 -10.625 1 96.81 226 LYS B N 1
ATOM 4009 C CA . LYS B 1 226 ? -15.484 -6.141 -9.312 1 96.81 226 LYS B CA 1
ATOM 4010 C C . LYS B 1 226 ? -14.453 -6.637 -8.305 1 96.81 226 LYS B C 1
ATOM 4012 O O . LYS B 1 226 ? -14.242 -6.004 -7.266 1 96.81 226 LYS B O 1
ATOM 4017 N N . ASN B 1 227 ? -13.805 -7.762 -8.562 1 98.31 227 ASN B N 1
ATOM 4018 C CA . ASN B 1 227 ? -12.875 -8.367 -7.613 1 98.31 227 ASN B CA 1
ATOM 4019 C C . ASN B 1 227 ? -11.438 -7.922 -7.875 1 98.31 227 ASN B C 1
ATOM 4021 O O . ASN B 1 227 ? -10.562 -8.117 -7.035 1 98.31 227 ASN B O 1
ATOM 4025 N N . VAL B 1 228 ? -11.164 -7.312 -9.031 1 98.81 228 VAL B N 1
ATOM 4026 C CA . VAL B 1 228 ? -9.797 -7.066 -9.492 1 98.81 228 VAL B CA 1
ATOM 4027 C C . VAL B 1 228 ? -9.141 -5.996 -8.625 1 98.81 228 VAL B C 1
ATOM 4029 O O . VAL B 1 228 ? -7.98 -6.133 -8.227 1 98.81 228 VAL B O 1
ATOM 4032 N N . SER B 1 229 ? -9.898 -4.969 -8.281 1 98.69 229 SER B N 1
ATOM 4033 C CA . SER B 1 229 ? -9.297 -3.875 -7.523 1 98.69 229 SER B CA 1
ATOM 4034 C C . SER B 1 229 ? -8.828 -4.348 -6.152 1 98.69 229 SER B C 1
ATOM 4036 O O . SER B 1 229 ? -7.816 -3.861 -5.637 1 98.69 229 SER B O 1
ATOM 4038 N N . HIS B 1 230 ? -9.539 -5.293 -5.52 1 98.81 230 HIS B N 1
ATOM 4039 C CA . HIS B 1 230 ? -9.141 -5.855 -4.23 1 98.81 230 HIS B CA 1
ATOM 4040 C C . HIS B 1 230 ? -7.812 -6.594 -4.34 1 98.81 230 HIS B C 1
ATOM 4042 O O . HIS B 1 230 ? -6.957 -6.48 -3.459 1 98.81 230 HIS B O 1
ATOM 4048 N N . ILE B 1 231 ? -7.633 -7.312 -5.422 1 98.94 231 ILE B N 1
ATOM 4049 C CA . ILE B 1 231 ? -6.418 -8.086 -5.652 1 98.94 231 ILE B CA 1
ATOM 4050 C C . ILE B 1 231 ? -5.238 -7.145 -5.859 1 98.94 231 ILE B C 1
ATOM 4052 O O . ILE B 1 231 ? -4.176 -7.332 -5.262 1 98.94 231 ILE B O 1
ATOM 4056 N N . LEU B 1 232 ? -5.453 -6.125 -6.676 1 98.94 232 LEU B N 1
ATOM 4057 C CA . LEU B 1 232 ? -4.383 -5.176 -6.953 1 98.94 232 LEU B CA 1
ATOM 4058 C C . LEU B 1 232 ? -3.998 -4.406 -5.691 1 98.94 232 LEU B C 1
ATOM 4060 O O . LEU B 1 232 ? -2.822 -4.098 -5.48 1 98.94 232 LEU B O 1
ATOM 4064 N N . ALA B 1 233 ? -4.953 -4.125 -4.848 1 98.88 233 ALA B N 1
ATOM 4065 C CA . ALA B 1 233 ? -4.664 -3.498 -3.561 1 98.88 233 ALA B CA 1
ATOM 4066 C C . ALA B 1 233 ? -3.777 -4.391 -2.701 1 98.88 233 ALA B C 1
ATOM 4068 O O . ALA B 1 233 ? -2.768 -3.936 -2.158 1 98.88 233 ALA B O 1
ATOM 4069 N N . ASP B 1 234 ? -4.117 -5.656 -2.609 1 98.88 234 ASP B N 1
ATOM 4070 C CA . ASP B 1 234 ? -3.322 -6.598 -1.828 1 98.88 234 ASP B CA 1
ATOM 4071 C C . ASP B 1 234 ? -1.909 -6.723 -2.393 1 98.88 234 ASP B C 1
ATOM 4073 O O . ASP B 1 234 ? -0.937 -6.777 -1.638 1 98.88 234 ASP B O 1
ATOM 4077 N N . MET B 1 235 ? -1.818 -6.773 -3.725 1 98.94 235 MET B N 1
ATOM 4078 C CA . MET B 1 235 ? -0.521 -6.863 -4.387 1 98.94 235 MET B CA 1
ATOM 4079 C C . MET B 1 235 ? 0.338 -5.645 -4.074 1 98.94 235 MET B C 1
ATOM 4081 O O . MET B 1 235 ? 1.557 -5.758 -3.928 1 98.94 235 MET B O 1
ATOM 4085 N N . THR B 1 236 ? -0.247 -4.52 -3.965 1 98.94 236 THR B N 1
ATOM 4086 C CA . THR B 1 236 ? 0.467 -3.293 -3.625 1 98.94 236 THR B CA 1
ATOM 4087 C C . THR B 1 236 ? 0.947 -3.332 -2.178 1 98.94 236 THR B C 1
ATOM 4089 O O . THR B 1 236 ? 2.102 -3.008 -1.893 1 98.94 236 THR B O 1
ATOM 4092 N N . MET B 1 237 ? 0.16 -3.791 -1.308 1 98.75 237 MET B N 1
ATOM 4093 C CA . MET B 1 237 ? 0.383 -3.662 0.13 1 98.75 237 MET B CA 1
ATOM 4094 C C . MET B 1 237 ? 1.36 -4.723 0.625 1 98.75 237 MET B C 1
ATOM 4096 O O . MET B 1 237 ? 2.094 -4.492 1.589 1 98.75 237 MET B O 1
ATOM 4100 N N . GLU B 1 238 ? 1.351 -5.891 -0.08 1 98.56 238 GLU B N 1
ATOM 4101 C CA . GLU B 1 238 ? 2.105 -6.984 0.523 1 98.56 238 GLU B CA 1
ATOM 4102 C C . GLU B 1 238 ? 2.752 -7.863 -0.545 1 98.56 238 GLU B C 1
ATOM 4104 O O . GLU B 1 238 ? 3.244 -8.953 -0.245 1 98.56 238 GLU B O 1
ATOM 4109 N N . GLY B 1 239 ? 2.805 -7.453 -1.77 1 98.62 239 GLY B N 1
ATOM 4110 C CA . GLY B 1 239 ? 3.23 -8.32 -2.855 1 98.62 239 GLY B CA 1
ATOM 4111 C C . GLY B 1 239 ? 4.727 -8.578 -2.861 1 98.62 239 GLY B C 1
ATOM 4112 O O . GLY B 1 239 ? 5.18 -9.609 -3.361 1 98.62 239 GLY B O 1
ATOM 4113 N N . LEU B 1 240 ? 5.484 -7.637 -2.369 1 98.69 240 LEU B N 1
ATOM 4114 C CA . LEU B 1 240 ? 6.926 -7.844 -2.258 1 98.69 240 LEU B CA 1
ATOM 4115 C C . LEU B 1 240 ? 7.352 -7.934 -0.797 1 98.69 240 LEU B C 1
ATOM 4117 O O . LEU B 1 240 ? 8.414 -7.434 -0.423 1 98.69 240 LEU B O 1
ATOM 4121 N N . TYR B 1 241 ? 6.508 -8.461 -0.067 1 97.12 241 TYR B N 1
ATOM 4122 C CA . TYR B 1 241 ? 6.75 -8.75 1.342 1 97.12 241 TYR B CA 1
ATOM 4123 C C . TYR B 1 241 ? 7.129 -7.484 2.102 1 97.12 241 TYR B C 1
ATOM 4125 O O . TYR B 1 241 ? 6.477 -6.449 1.964 1 97.12 241 TYR B O 1
ATOM 4133 N N . GLU B 1 242 ? 8.086 -7.625 3.004 1 95.94 242 GLU B N 1
ATOM 4134 C CA . GLU B 1 242 ? 8.438 -6.508 3.877 1 95.94 242 GLU B CA 1
ATOM 4135 C C . GLU B 1 242 ? 9.078 -5.371 3.09 1 95.94 242 GLU B C 1
ATOM 4137 O O . GLU B 1 242 ? 9.383 -4.316 3.65 1 95.94 242 GLU B O 1
ATOM 4142 N N . ARG B 1 243 ? 9.195 -5.5 1.753 1 97.75 243 ARG B N 1
ATOM 4143 C CA . ARG B 1 243 ? 9.758 -4.453 0.903 1 97.75 243 ARG B CA 1
ATOM 4144 C C . ARG B 1 243 ? 8.688 -3.85 0.001 1 97.75 243 ARG B C 1
ATOM 4146 O O . ARG B 1 243 ? 9 -3.131 -0.951 1 97.75 243 ARG B O 1
ATOM 4153 N N . SER B 1 244 ? 7.438 -4.117 0.278 1 98.69 244 SER B N 1
ATOM 4154 C CA . SER B 1 244 ? 6.348 -3.639 -0.567 1 98.69 244 SER B CA 1
ATOM 4155 C C . SER B 1 244 ? 6.285 -2.115 -0.582 1 98.69 244 SER B C 1
ATOM 4157 O O . SER B 1 244 ? 5.953 -1.511 -1.604 1 98.69 244 SER B O 1
ATOM 4159 N N . GLY B 1 245 ? 6.574 -1.466 0.554 1 98.69 245 GLY B N 1
ATOM 4160 C CA . GLY B 1 245 ? 6.629 -0.013 0.572 1 98.69 245 GLY B CA 1
ATOM 4161 C C . GLY B 1 245 ? 7.742 0.552 -0.287 1 98.69 245 GLY B C 1
ATOM 4162 O O . GLY B 1 245 ? 7.555 1.558 -0.975 1 98.69 245 GLY B O 1
ATOM 4163 N N . ASP B 1 246 ? 8.953 -0.052 -0.247 1 98.56 246 ASP B N 1
ATOM 4164 C CA . ASP B 1 246 ? 10.055 0.322 -1.125 1 98.56 246 ASP B CA 1
ATOM 4165 C C . ASP B 1 246 ? 9.648 0.232 -2.592 1 98.56 246 ASP B C 1
ATOM 4167 O O . ASP B 1 246 ? 9.945 1.13 -3.383 1 98.56 246 ASP B O 1
ATOM 4171 N N . TRP B 1 247 ? 8.961 -0.83 -2.869 1 98.81 247 TRP B N 1
ATOM 4172 C CA . TRP B 1 247 ? 8.492 -1.069 -4.23 1 98.81 247 TRP B CA 1
ATOM 4173 C C . TRP B 1 247 ? 7.484 -0.007 -4.656 1 98.81 247 TRP B C 1
ATOM 4175 O O . TRP B 1 247 ? 7.582 0.547 -5.754 1 98.81 247 TRP B O 1
ATOM 4185 N N . ALA B 1 248 ? 6.516 0.252 -3.787 1 98.81 248 ALA B N 1
ATOM 4186 C CA . ALA B 1 248 ? 5.531 1.289 -4.078 1 98.81 248 ALA B CA 1
ATOM 4187 C C . ALA B 1 248 ? 6.203 2.645 -4.273 1 98.81 248 ALA B C 1
ATOM 4189 O O . ALA B 1 248 ? 5.844 3.4 -5.184 1 98.81 248 ALA B O 1
ATOM 4190 N N . TYR B 1 249 ? 7.195 2.936 -3.492 1 98.69 249 TYR B N 1
ATOM 4191 C CA . TYR B 1 249 ? 7.941 4.191 -3.502 1 98.69 249 TYR B CA 1
ATOM 4192 C C . TYR B 1 249 ? 8.727 4.348 -4.797 1 98.69 249 TYR B C 1
ATOM 4194 O O . TYR B 1 249 ? 8.742 5.43 -5.395 1 98.69 249 TYR B O 1
ATOM 4202 N N . ASP B 1 250 ? 9.328 3.305 -5.305 1 98 250 ASP B N 1
ATOM 4203 C CA . ASP B 1 250 ? 10.273 3.367 -6.414 1 98 250 ASP B CA 1
ATOM 4204 C C . ASP B 1 250 ? 9.578 3.102 -7.746 1 98 250 ASP B C 1
ATOM 4206 O O . ASP B 1 250 ? 9.945 3.676 -8.773 1 98 250 ASP B O 1
ATOM 4210 N N . VAL B 1 251 ? 8.594 2.174 -7.727 1 98.56 251 VAL B N 1
ATOM 4211 C CA . VAL B 1 251 ? 8.016 1.672 -8.969 1 98.56 251 VAL B CA 1
ATOM 4212 C C . VAL B 1 251 ? 6.566 2.131 -9.086 1 98.56 251 VAL B C 1
ATOM 4214 O O . VAL B 1 251 ? 6.145 2.615 -10.141 1 98.56 251 VAL B O 1
ATOM 4217 N N . GLY B 1 252 ? 5.793 2.025 -8 1 98.62 252 GLY B N 1
ATOM 4218 C CA . GLY B 1 252 ? 4.426 2.525 -7.945 1 98.62 252 GLY B CA 1
ATOM 4219 C C . GLY B 1 252 ? 3.445 1.66 -8.711 1 98.62 252 GLY B C 1
ATOM 4220 O O . GLY B 1 252 ? 2.533 2.176 -9.367 1 98.62 252 GLY B O 1
ATOM 4221 N N . LEU B 1 253 ? 3.652 0.327 -8.695 1 98.88 253 LEU B N 1
ATOM 4222 C CA . LEU B 1 253 ? 2.742 -0.607 -9.352 1 98.88 253 LEU B CA 1
ATOM 4223 C C . LEU B 1 253 ? 2.393 -1.766 -8.422 1 98.88 253 LEU B C 1
ATOM 4225 O O . LEU B 1 253 ? 3.24 -2.23 -7.656 1 98.88 253 LEU B O 1
ATOM 4229 N N . PRO B 1 254 ? 1.089 -2.297 -8.523 1 98.94 254 PRO B N 1
ATOM 4230 C CA . PRO B 1 254 ? 0.853 -3.594 -7.887 1 98.94 254 PRO B CA 1
ATOM 4231 C C . PRO B 1 254 ? 1.803 -4.68 -8.383 1 98.94 254 PRO B C 1
ATOM 4233 O O . PRO B 1 254 ? 1.947 -4.867 -9.594 1 98.94 254 PRO B O 1
ATOM 4236 N N . GLY B 1 255 ? 2.479 -5.34 -7.469 1 98.94 255 GLY B N 1
ATOM 4237 C CA . GLY B 1 255 ? 3.42 -6.383 -7.84 1 98.94 255 GLY B CA 1
ATOM 4238 C C . GLY B 1 255 ? 3.336 -7.605 -6.949 1 98.94 255 GLY B C 1
ATOM 4239 O O . GLY B 1 255 ? 2.754 -7.551 -5.863 1 98.94 255 GLY B O 1
ATOM 4240 N N . LYS B 1 256 ? 3.797 -8.703 -7.391 1 98.94 256 LYS B N 1
ATOM 4241 C CA . LYS B 1 256 ? 3.973 -9.914 -6.598 1 98.94 256 LYS B CA 1
ATOM 4242 C C . LYS B 1 256 ? 5.242 -10.656 -7.008 1 98.94 256 LYS B C 1
ATOM 4244 O O . LYS B 1 256 ? 5.469 -10.898 -8.195 1 98.94 256 LYS B O 1
ATOM 4249 N N . SER B 1 257 ? 6.043 -10.977 -6.023 1 98.62 257 SER B N 1
ATOM 4250 C CA . SER B 1 257 ? 7.289 -11.711 -6.215 1 98.62 257 SER B CA 1
ATOM 4251 C C . SER B 1 257 ? 7.18 -13.133 -5.684 1 98.62 257 SER B C 1
ATOM 4253 O O . SER B 1 257 ? 6.281 -13.438 -4.898 1 98.62 257 SER B O 1
ATOM 4255 N N . GLY B 1 258 ? 7.988 -14.062 -6.207 1 98.31 258 GLY B N 1
ATOM 4256 C CA . GLY B 1 258 ? 8.18 -15.406 -5.695 1 98.31 258 GLY B CA 1
ATOM 4257 C C . GLY B 1 258 ? 9.641 -15.781 -5.527 1 98.31 258 GLY B C 1
ATOM 4258 O O . GLY B 1 258 ? 10.492 -15.344 -6.312 1 98.31 258 GLY B O 1
ATOM 4259 N N . VAL B 1 259 ? 9.906 -16.656 -4.602 1 98.06 259 VAL B N 1
ATOM 4260 C CA . VAL B 1 259 ? 11.289 -16.984 -4.246 1 98.06 259 VAL B CA 1
ATOM 4261 C C . VAL B 1 259 ? 11.922 -17.828 -5.352 1 98.06 259 VAL B C 1
ATOM 4263 O O . VAL B 1 259 ? 13.125 -18.094 -5.32 1 98.06 259 VAL B O 1
ATOM 4266 N N . GLY B 1 260 ? 11.086 -18.188 -6.348 1 98 260 GLY B N 1
ATOM 4267 C CA . GLY B 1 260 ? 11.625 -18.859 -7.516 1 98 260 GLY B CA 1
ATOM 4268 C C . GLY B 1 260 ? 12.336 -17.922 -8.469 1 98 260 GLY B C 1
ATOM 4269 O O . GLY B 1 260 ? 13.039 -18.359 -9.383 1 98 260 GLY B O 1
ATOM 4270 N N . GLY B 1 261 ? 12.156 -16.641 -8.297 1 98.62 261 GLY B N 1
ATOM 4271 C CA . GLY B 1 261 ? 12.828 -15.664 -9.133 1 98.62 261 GLY B CA 1
ATOM 4272 C C . GLY B 1 261 ? 11.875 -14.906 -10.039 1 98.62 261 GLY B C 1
ATOM 4273 O O . GLY B 1 261 ? 12.289 -14.008 -10.773 1 98.62 261 GLY B O 1
ATOM 4274 N N . GLY B 1 262 ? 10.609 -15.242 -9.992 1 98.88 262 GLY B N 1
ATOM 4275 C CA . GLY B 1 262 ? 9.609 -14.547 -10.781 1 98.88 262 GLY B CA 1
ATOM 4276 C C . GLY B 1 262 ? 9.133 -13.258 -10.133 1 98.88 262 GLY B C 1
ATOM 4277 O O . GLY B 1 262 ? 9.109 -13.148 -8.906 1 98.88 262 GLY B O 1
ATOM 4278 N N . LEU B 1 263 ? 8.766 -12.312 -10.93 1 98.94 263 LEU B N 1
ATOM 4279 C CA . LEU B 1 263 ? 8.195 -11.047 -10.484 1 98.94 263 LEU B CA 1
ATOM 4280 C C . LEU B 1 263 ? 7.223 -10.492 -11.531 1 98.94 263 LEU B C 1
ATOM 4282 O O . LEU B 1 263 ? 7.547 -10.445 -12.719 1 98.94 263 LEU B O 1
ATOM 4286 N N . VAL B 1 264 ? 6.012 -10.156 -11.078 1 99 264 VAL B N 1
ATOM 4287 C CA . VAL B 1 264 ? 5.031 -9.578 -11.984 1 99 264 VAL B CA 1
ATOM 4288 C C . VAL B 1 264 ? 4.574 -8.219 -11.453 1 99 264 VAL B C 1
ATOM 4290 O O . VAL B 1 264 ? 4.406 -8.039 -10.25 1 99 264 VAL B O 1
ATOM 4293 N N . ALA B 1 265 ? 4.461 -7.25 -12.312 1 98.94 265 ALA B N 1
ATOM 4294 C CA . ALA B 1 265 ? 3.914 -5.922 -12.047 1 98.94 265 ALA B CA 1
ATOM 4295 C C . ALA B 1 265 ? 2.752 -5.609 -12.984 1 98.94 265 ALA B C 1
ATOM 4297 O O . ALA B 1 265 ? 2.883 -5.727 -14.203 1 98.94 265 ALA B O 1
ATOM 4298 N N . VAL B 1 266 ? 1.665 -5.195 -12.398 1 99 266 VAL B N 1
ATOM 4299 C CA . VAL B 1 266 ? 0.447 -4.941 -13.164 1 99 266 VAL B CA 1
ATOM 4300 C C . VAL B 1 266 ? 0.299 -3.439 -13.406 1 99 266 VAL B C 1
ATOM 4302 O O . VAL B 1 266 ? 0.419 -2.637 -12.484 1 99 266 VAL B O 1
ATOM 4305 N N . ILE B 1 267 ? 0.147 -3.055 -14.648 1 98.88 267 ILE B N 1
ATOM 4306 C CA . ILE B 1 267 ? -0.179 -1.691 -15.047 1 98.88 267 ILE B CA 1
ATOM 4307 C C . ILE B 1 267 ? -1.658 -1.602 -15.414 1 98.88 267 ILE B C 1
ATOM 4309 O O . ILE B 1 267 ? -2.047 -1.927 -16.547 1 98.88 267 ILE B O 1
ATOM 4313 N N . PRO B 1 268 ? -2.525 -1.167 -14.445 1 98.69 268 PRO B N 1
ATOM 4314 C CA . PRO B 1 268 ? -3.969 -1.17 -14.703 1 98.69 268 PRO B CA 1
ATOM 4315 C C . PRO B 1 268 ? -4.332 -0.557 -16.047 1 98.69 268 PRO B C 1
ATOM 4317 O O . PRO B 1 268 ? -3.883 0.544 -16.375 1 98.69 268 PRO B O 1
ATOM 4320 N N . ASN B 1 269 ? -5.109 -1.283 -16.875 1 98.56 269 ASN B N 1
ATOM 4321 C CA . ASN B 1 269 ? -5.688 -0.868 -18.141 1 98.56 269 ASN B CA 1
ATOM 4322 C C . ASN B 1 269 ? -4.637 -0.822 -19.25 1 98.56 269 ASN B C 1
ATOM 4324 O O . ASN B 1 269 ? -4.934 -0.413 -20.375 1 98.56 269 ASN B O 1
ATOM 4328 N N . VAL B 1 270 ? -3.375 -1.224 -18.953 1 98.69 270 VAL B N 1
ATOM 4329 C CA . VAL B 1 270 ? -2.301 -1.183 -19.938 1 98.69 270 VAL B CA 1
ATOM 4330 C C . VAL B 1 270 ? -1.792 -2.596 -20.219 1 98.69 270 VAL B C 1
ATOM 4332 O O . VAL B 1 270 ? -1.653 -3.004 -21.375 1 98.69 270 VAL B O 1
ATOM 4335 N N . GLY B 1 271 ? -1.434 -3.314 -19.203 1 98.81 271 GLY B N 1
ATOM 4336 C CA . GLY B 1 271 ? -0.859 -4.648 -19.312 1 98.81 271 GLY B CA 1
ATOM 4337 C C . GLY B 1 271 ? -0.063 -5.051 -18.078 1 98.81 271 GLY B C 1
ATOM 4338 O O . GLY B 1 271 ? -0.379 -4.637 -16.969 1 98.81 271 GLY B O 1
ATOM 4339 N N . ALA B 1 272 ? 0.909 -5.91 -18.297 1 98.94 272 ALA B N 1
ATOM 4340 C CA . ALA B 1 272 ? 1.746 -6.348 -17.172 1 98.94 272 ALA B CA 1
ATOM 4341 C C . ALA B 1 272 ? 3.152 -6.699 -17.656 1 98.94 272 ALA B C 1
ATOM 4343 O O . ALA B 1 272 ? 3.332 -7.195 -18.766 1 98.94 272 ALA B O 1
ATOM 4344 N N . LEU B 1 273 ? 4.102 -6.363 -16.797 1 98.94 273 LEU B N 1
ATOM 4345 C CA . LEU B 1 273 ? 5.48 -6.809 -16.922 1 98.94 273 LEU B CA 1
ATOM 4346 C C . LEU B 1 273 ? 5.754 -8.023 -16.047 1 98.94 273 LEU B C 1
ATOM 4348 O O . LEU B 1 273 ? 5.289 -8.086 -14.906 1 98.94 273 LEU B O 1
ATOM 4352 N N . ALA B 1 274 ? 6.465 -8.992 -16.562 1 98.94 274 ALA B N 1
ATOM 4353 C CA . ALA B 1 274 ? 6.949 -10.125 -15.797 1 98.94 274 ALA B CA 1
ATOM 4354 C C . ALA B 1 274 ? 8.438 -10.367 -16.047 1 98.94 274 ALA B C 1
ATOM 4356 O O . ALA B 1 274 ? 8.914 -10.25 -17.172 1 98.94 274 ALA B O 1
ATOM 4357 N N . THR B 1 275 ? 9.172 -10.633 -15.008 1 98.94 275 THR B N 1
ATOM 4358 C CA . THR B 1 275 ? 10.586 -10.961 -15.102 1 98.94 275 THR B CA 1
ATOM 4359 C C . THR B 1 275 ? 10.891 -12.281 -14.391 1 98.94 275 THR B C 1
ATOM 4361 O O . THR B 1 275 ? 10.117 -12.719 -13.539 1 98.94 275 THR B O 1
ATOM 4364 N N . PHE B 1 276 ? 11.969 -12.898 -14.836 1 98.88 276 PHE B N 1
ATOM 4365 C CA . PHE B 1 276 ? 12.539 -14.062 -14.164 1 98.88 276 PHE B CA 1
ATOM 4366 C C . PHE B 1 276 ? 14.055 -13.93 -14.055 1 98.88 276 PHE B C 1
ATOM 4368 O O . PHE B 1 276 ? 14.742 -13.734 -15.055 1 98.88 276 PHE B O 1
ATOM 4375 N N . SER B 1 277 ? 14.461 -13.906 -12.852 1 98.81 277 SER B N 1
ATOM 4376 C CA . SER B 1 277 ? 15.867 -14.016 -12.5 1 98.81 277 SER B CA 1
ATOM 4377 C C . SER B 1 277 ? 16.047 -14.594 -11.102 1 98.81 277 SER B C 1
ATOM 4379 O O . SER B 1 277 ? 15.594 -14 -10.117 1 98.81 277 SER B O 1
ATOM 4381 N N . PRO B 1 278 ? 16.812 -15.656 -10.898 1 98.12 278 PRO B N 1
ATOM 4382 C CA . PRO B 1 278 ? 16.766 -16.469 -9.68 1 98.12 278 PRO B CA 1
ATOM 4383 C C . PRO B 1 278 ? 17.375 -15.75 -8.469 1 98.12 278 PRO B C 1
ATOM 4385 O O . PRO B 1 278 ? 16.844 -15.836 -7.367 1 98.12 278 PRO B O 1
ATOM 4388 N N . PRO B 1 279 ? 18.516 -15 -8.547 1 98.38 279 PRO B N 1
ATOM 4389 C CA . PRO B 1 279 ? 19.109 -14.406 -7.34 1 98.38 279 PRO B CA 1
ATOM 4390 C C . PRO B 1 279 ? 18.203 -13.375 -6.684 1 98.38 279 PRO B C 1
ATOM 4392 O O . PRO B 1 279 ? 17.641 -12.508 -7.367 1 98.38 279 PRO B O 1
ATOM 4395 N N . LEU B 1 280 ? 18.078 -13.531 -5.371 1 98.56 280 LEU B N 1
ATOM 4396 C CA . LEU B 1 280 ? 17.078 -12.789 -4.598 1 98.56 280 LEU B CA 1
ATOM 4397 C C . LEU B 1 280 ? 17.766 -11.875 -3.58 1 98.56 280 LEU B C 1
ATOM 4399 O O . LEU B 1 280 ? 18.875 -12.164 -3.119 1 98.56 280 LEU B O 1
ATOM 4403 N N . ASP B 1 281 ? 17.125 -10.812 -3.236 1 97.88 281 ASP B N 1
ATOM 4404 C CA . ASP B 1 281 ? 17.531 -10.023 -2.074 1 97.88 281 ASP B CA 1
ATOM 4405 C C . ASP B 1 281 ? 17.109 -10.711 -0.775 1 97.88 281 ASP B C 1
ATOM 4407 O O . ASP B 1 281 ? 16.516 -11.789 -0.799 1 97.88 281 ASP B O 1
ATOM 4411 N N . PRO B 1 282 ? 17.438 -10.125 0.365 1 96.12 282 PRO B N 1
ATOM 4412 C CA . PRO B 1 282 ? 17.172 -10.805 1.638 1 96.12 282 PRO B CA 1
ATOM 4413 C C . PRO B 1 282 ? 15.68 -11 1.898 1 96.12 282 PRO B C 1
ATOM 4415 O O . PRO B 1 282 ? 15.289 -11.898 2.654 1 96.12 282 PRO B O 1
ATOM 4418 N N . ALA B 1 283 ? 14.828 -10.188 1.271 1 96.75 283 ALA B N 1
ATOM 4419 C CA . ALA B 1 283 ? 13.391 -10.305 1.48 1 96.75 283 ALA B CA 1
ATOM 4420 C C . ALA B 1 283 ? 12.781 -11.344 0.541 1 96.75 283 ALA B C 1
ATOM 4422 O O . ALA B 1 283 ? 11.594 -11.672 0.647 1 96.75 283 ALA B O 1
ATOM 4423 N N . GLY B 1 284 ? 13.555 -11.875 -0.454 1 97.62 284 GLY B N 1
ATOM 4424 C CA . GLY B 1 284 ? 13.086 -12.938 -1.335 1 97.62 284 GLY B CA 1
ATOM 4425 C C . GLY B 1 284 ? 12.648 -12.43 -2.695 1 97.62 284 GLY B C 1
ATOM 4426 O O . GLY B 1 284 ? 11.945 -13.125 -3.43 1 97.62 284 GLY B O 1
ATOM 4427 N N . ASN B 1 285 ? 13.055 -11.234 -3.068 1 98.56 285 ASN B N 1
ATOM 4428 C CA . ASN B 1 285 ? 12.656 -10.648 -4.348 1 98.56 285 ASN B CA 1
ATOM 4429 C C . ASN B 1 285 ? 13.805 -10.688 -5.355 1 98.56 285 ASN B C 1
ATOM 4431 O O . ASN B 1 285 ? 14.953 -10.422 -5 1 98.56 285 ASN B O 1
ATOM 4435 N N . SER B 1 286 ? 13.484 -11.023 -6.559 1 98.69 286 SER B N 1
ATOM 4436 C CA . SER B 1 286 ? 14.492 -11.062 -7.613 1 98.69 286 SER B CA 1
ATOM 4437 C C . SER B 1 286 ? 15.203 -9.727 -7.758 1 98.69 286 SER B C 1
ATOM 4439 O O . SER B 1 286 ? 14.555 -8.695 -7.973 1 98.69 286 SER B O 1
ATOM 4441 N N . VAL B 1 287 ? 16.516 -9.719 -7.676 1 98.62 287 VAL B N 1
ATOM 4442 C CA . VAL B 1 287 ? 17.297 -8.492 -7.723 1 98.62 287 VAL B CA 1
ATOM 4443 C C . VAL B 1 287 ? 17.203 -7.871 -9.117 1 98.62 287 VAL B C 1
ATOM 4445 O O . VAL B 1 287 ? 16.781 -6.727 -9.266 1 98.62 287 VAL B O 1
ATOM 4448 N N . LYS B 1 288 ? 17.562 -8.641 -10.188 1 98.69 288 LYS B N 1
ATOM 4449 C CA . LYS B 1 288 ? 17.531 -8.125 -11.555 1 98.69 288 LYS B CA 1
ATOM 4450 C C . LYS B 1 288 ? 16.109 -7.781 -11.984 1 98.69 288 LYS B C 1
ATOM 4452 O O . LYS B 1 288 ? 15.891 -6.801 -12.703 1 98.69 288 LYS B O 1
ATOM 4457 N N . GLY B 1 289 ? 15.172 -8.633 -11.57 1 98.81 289 GLY B N 1
ATOM 4458 C CA . GLY B 1 289 ? 13.789 -8.383 -11.93 1 98.81 289 GLY B CA 1
ATOM 4459 C C . GLY B 1 289 ? 13.289 -7.023 -11.461 1 98.81 289 GLY B C 1
ATOM 4460 O O . GLY B 1 289 ? 12.664 -6.289 -12.234 1 98.81 289 GLY B O 1
ATOM 4461 N N . GLN B 1 290 ? 13.578 -6.676 -10.242 1 98.75 290 GLN B N 1
ATOM 4462 C CA . GLN B 1 290 ? 13.172 -5.387 -9.688 1 98.75 290 GLN B CA 1
ATOM 4463 C C . GLN B 1 290 ? 13.797 -4.234 -10.469 1 98.75 290 GLN B C 1
ATOM 4465 O O . GLN B 1 290 ? 13.125 -3.244 -10.766 1 98.75 290 GLN B O 1
ATOM 4470 N N . LEU B 1 291 ? 15.039 -4.344 -10.75 1 98.69 291 LEU B N 1
ATOM 4471 C CA . LEU B 1 291 ? 15.758 -3.283 -11.453 1 98.69 291 LEU B CA 1
ATOM 4472 C C . LEU B 1 291 ? 15.172 -3.062 -12.844 1 98.69 291 LEU B C 1
ATOM 4474 O O . LEU B 1 291 ? 14.984 -1.92 -13.266 1 98.69 291 LEU B O 1
ATOM 4478 N N . MET B 1 292 ? 14.875 -4.125 -13.562 1 98.88 292 MET B N 1
ATOM 4479 C CA . MET B 1 292 ? 14.344 -4.016 -14.914 1 98.88 292 MET B CA 1
ATOM 4480 C C . MET B 1 292 ? 12.961 -3.361 -14.906 1 98.88 292 MET B C 1
ATOM 4482 O O . MET B 1 292 ? 12.711 -2.426 -15.664 1 98.88 292 MET B O 1
ATOM 4486 N N . ILE B 1 293 ? 12.117 -3.816 -14.039 1 98.88 293 ILE B N 1
ATOM 4487 C CA . ILE B 1 293 ? 10.766 -3.281 -14.016 1 98.88 293 ILE B CA 1
ATOM 4488 C C . ILE B 1 293 ? 10.789 -1.823 -13.562 1 98.88 293 ILE B C 1
ATOM 4490 O O . ILE B 1 293 ? 10.07 -0.983 -14.109 1 98.88 293 ILE B O 1
ATOM 4494 N N . LYS B 1 294 ? 11.609 -1.507 -12.547 1 98.69 294 LYS B N 1
ATOM 4495 C CA . LYS B 1 294 ? 11.75 -0.122 -12.109 1 98.69 294 LYS B CA 1
ATOM 4496 C C . LYS B 1 294 ? 12.164 0.783 -13.266 1 98.69 294 LYS B C 1
ATOM 4498 O O . LYS B 1 294 ? 11.578 1.848 -13.469 1 98.69 294 LYS B O 1
ATOM 4503 N N . HIS B 1 295 ? 13.117 0.348 -14.031 1 98.5 295 HIS B N 1
ATOM 4504 C CA . HIS B 1 295 ? 13.625 1.101 -15.172 1 98.5 295 HIS B CA 1
ATOM 4505 C C . HIS B 1 295 ? 12.516 1.377 -16.188 1 98.5 295 HIS B C 1
ATOM 4507 O O . HIS B 1 295 ? 12.359 2.512 -16.641 1 98.5 295 HIS B O 1
ATOM 4513 N N . ILE B 1 296 ? 11.789 0.405 -16.484 1 98.75 296 ILE B N 1
ATOM 4514 C CA . ILE B 1 296 ? 10.75 0.518 -17.516 1 98.75 296 ILE B CA 1
ATOM 4515 C C . ILE B 1 296 ? 9.609 1.396 -16.984 1 98.75 296 ILE B C 1
ATOM 4517 O O . ILE B 1 296 ? 9.148 2.301 -17.688 1 98.75 296 ILE B O 1
ATOM 4521 N N . SER B 1 297 ? 9.141 1.087 -15.766 1 98.19 297 SER B N 1
ATOM 4522 C CA . SER B 1 297 ? 8.047 1.855 -15.18 1 98.19 297 SER B CA 1
ATOM 4523 C C . SER B 1 297 ? 8.375 3.344 -15.141 1 98.19 297 SER B C 1
ATOM 4525 O O . SER B 1 297 ? 7.531 4.18 -15.477 1 98.19 297 SER B O 1
ATOM 4527 N N . GLN B 1 298 ? 9.586 3.682 -14.75 1 97.12 298 GLN B N 1
ATOM 4528 C CA . GLN B 1 298 ? 10.008 5.074 -14.641 1 97.12 298 GLN B CA 1
ATOM 4529 C C . GLN B 1 298 ? 10.023 5.75 -16.016 1 97.12 298 GLN B C 1
ATOM 4531 O O . GLN B 1 298 ? 9.5 6.855 -16.172 1 97.12 298 GLN B O 1
ATOM 4536 N N . LEU B 1 299 ? 10.586 5.105 -17.016 1 97.62 299 LEU B N 1
ATOM 4537 C CA . LEU B 1 299 ? 10.711 5.699 -18.344 1 97.62 299 LEU B CA 1
ATOM 4538 C C . LEU B 1 299 ? 9.344 5.816 -19.016 1 97.62 299 LEU B C 1
ATOM 4540 O O . LEU B 1 299 ? 9.102 6.766 -19.766 1 97.62 299 LEU B O 1
ATOM 4544 N N . MET B 1 300 ? 8.453 4.848 -18.75 1 97.75 300 MET B N 1
ATOM 4545 C CA . MET B 1 300 ? 7.141 4.836 -19.391 1 97.75 300 MET B CA 1
ATOM 4546 C C . MET B 1 300 ? 6.148 5.688 -18.594 1 97.75 300 MET B C 1
ATOM 4548 O O . MET B 1 300 ? 5.062 5.996 -19.094 1 97.75 300 MET B O 1
ATOM 4552 N N . GLY B 1 301 ? 6.477 6.059 -17.297 1 97.19 301 GLY B N 1
ATOM 4553 C CA . GLY B 1 301 ? 5.566 6.812 -16.453 1 97.19 301 GLY B CA 1
ATOM 4554 C C . GLY B 1 301 ? 4.344 6.016 -16.031 1 97.19 301 GLY B C 1
ATOM 4555 O O . GLY B 1 301 ? 3.217 6.504 -16.141 1 97.19 301 GLY B O 1
ATOM 4556 N N . TRP B 1 302 ? 4.535 4.801 -15.523 1 98 302 TRP B N 1
ATOM 4557 C CA . TRP B 1 302 ? 3.412 3.887 -15.336 1 98 302 TRP B CA 1
ATOM 4558 C C . TRP B 1 302 ? 2.975 3.85 -13.875 1 98 302 TRP B C 1
ATOM 4560 O O . TRP B 1 302 ? 2 3.176 -13.531 1 98 302 TRP B O 1
ATOM 4570 N N . SER B 1 303 ? 3.621 4.574 -12.961 1 98.38 303 SER B N 1
ATOM 4571 C CA . SER B 1 303 ? 3.215 4.547 -11.555 1 98.38 303 SER B CA 1
ATOM 4572 C C . SER B 1 303 ? 1.758 4.965 -11.398 1 98.38 303 SER B C 1
ATOM 4574 O O . SER B 1 303 ? 1.322 5.961 -11.984 1 98.38 303 SER B O 1
ATOM 4576 N N . VAL B 1 304 ? 1.013 4.242 -10.539 1 98.44 304 VAL B N 1
ATOM 4577 C CA . VAL B 1 304 ? -0.385 4.582 -10.297 1 98.44 304 VAL B CA 1
ATOM 4578 C C . VAL B 1 304 ? -0.47 5.867 -9.477 1 98.44 304 VAL B C 1
ATOM 4580 O O . VAL B 1 304 ? -1.549 6.445 -9.32 1 98.44 304 VAL B O 1
ATOM 4583 N N . PHE B 1 305 ? 0.682 6.375 -9.039 1 98.56 305 PHE B N 1
ATOM 4584 C CA . PHE B 1 305 ? 0.738 7.559 -8.188 1 98.56 305 PHE B CA 1
ATOM 4585 C C . PHE B 1 305 ? 1.196 8.773 -8.984 1 98.56 305 PHE B C 1
ATOM 4587 O O . PHE B 1 305 ? 1.397 9.852 -8.422 1 98.56 305 PHE B O 1
ATOM 4594 N N . ASN B 1 306 ? 1.407 8.594 -10.273 1 97.75 306 ASN B N 1
ATOM 4595 C CA . ASN B 1 306 ? 1.86 9.711 -11.102 1 97.75 306 ASN B CA 1
ATOM 4596 C C . ASN B 1 306 ? 0.779 10.781 -11.242 1 97.75 306 ASN B C 1
ATOM 4598 O O . ASN B 1 306 ? -0.403 10.453 -11.375 1 97.75 306 ASN B O 1
ATOM 4602 N N . THR B 1 307 ? 1.181 11.945 -11.102 1 97.56 307 THR B N 1
ATOM 4603 C CA . THR B 1 307 ? 0.332 13.117 -11.297 1 97.56 307 THR B CA 1
ATOM 4604 C C . THR B 1 307 ? 0.971 14.086 -12.281 1 97.56 307 THR B C 1
ATOM 4606 O O . THR B 1 307 ? 2.189 14.078 -12.469 1 97.56 307 THR B O 1
ATOM 4609 N N . LYS B 1 308 ? 0.142 14.828 -13.031 1 95.38 308 LYS B N 1
ATOM 4610 C CA . LYS B 1 308 ? 0.563 15.898 -13.938 1 95.38 308 LYS B CA 1
ATOM 4611 C C . LYS B 1 308 ? -0.006 17.25 -13.5 1 95.38 308 LYS B C 1
ATOM 4613 O O . LYS B 1 308 ? -1.081 17.312 -12.898 1 95.38 308 LYS B O 1
ATOM 4618 N N . ILE B 1 309 ? 0.699 18.25 -13.695 1 94.25 309 ILE B N 1
ATOM 4619 C CA . ILE B 1 309 ? 0.216 19.594 -13.367 1 94.25 309 ILE B CA 1
ATOM 4620 C C . ILE B 1 309 ? -0.874 20 -14.352 1 94.25 309 ILE B C 1
ATOM 4622 O O . ILE B 1 309 ? -0.668 19.969 -15.562 1 94.25 309 ILE B O 1
ATOM 4626 N N . GLU B 1 310 ? -2.008 20.297 -13.828 1 87 310 GLU B N 1
ATOM 4627 C CA . GLU B 1 310 ? -3.094 20.875 -14.617 1 87 310 GLU B CA 1
ATOM 4628 C C . GLU B 1 310 ? -3.221 22.375 -14.352 1 87 310 GLU B C 1
ATOM 4630 O O . GLU B 1 310 ? -3.471 22.797 -13.227 1 87 310 GLU B O 1
ATOM 4635 N N . SER B 1 311 ? -2.633 23.266 -15.164 1 74.44 311 SER B N 1
ATOM 4636 C CA . SER B 1 311 ? -2.643 24.719 -14.961 1 74.44 311 SER B CA 1
ATOM 4637 C C . SER B 1 311 ? -3.99 25.312 -15.352 1 74.44 311 SER B C 1
ATOM 4639 O O . SER B 1 311 ? -4.699 24.766 -16.203 1 74.44 311 SER B O 1
#

Nearest PDB structures (foldseek):
  1u60-assembly1_A  TM=9.939E-01  e=1.205E-39  Escherichia coli
  3iha-assembly1_A-2  TM=9.355E-01  e=9.194E-25  Micrococcus luteus
  3vp4-assembly1_A  TM=9.540E-01  e=2.659E-24  Homo sapiens
  6lox-assembly1_D  TM=9.325E-01  e=6.882E-25  Homo sapiens
  5jyo-assembly10_A  TM=9.552E-01  e=6.651E-24  Homo sapiens

Foldseek 3Di:
DDDLLNLLVVLCVVQLPPDDFAFDPLQPVRNPPDQSFKKKWWAWLQGDIHIDGPQVDKWFCALVLLLLLLQQLCQVPNDVVLCVLAAQAAQLDALLDPPSCVVVQNHHHASSGLLSVLLSLLSRDDPALVRSLVSSQVSLCVLLVHNKDFDPSSLVSQVVSCVSSLVSLVSNVVSVSGNHDSVSSSSSSSRSRRIIDGFSSLQQSLSCLLNQQQRNNVRDRSGHSVCSVSSLSSQQRAQLHSCSVVLCVQQQFRKHARLSAKIKTHQRNTTIMIMGGRGADPSRYHPSRSSSNSSSSVVVVRHPPDDDDDD/DDDLLNLLVVLCVVQLPPDDFAFDPLQPVRNPPDQSFKKKWWAWLQGDIHIDGVQVDKWFCALVLLLLLLQQLCQVPNDVVLCVLAAQAAQLDALLDPPSCVVVQNHHHASSGLLSVLLSLLSRDDPALVRSLVSSQVSLCVLLVHNKDFDPSSLVSQVVSCVSSLVSLVSNVVSVSGNHDSVSSSSSSSRSRRIIDGFSSLQQSLSCLLNQQQRSNVRHRSGHSVCSVSSLSSQQRAQLHSCSVVLCVQQQFRKHARLSAKIKTHQRNTTIMIMGGRGADPSRYHPSRSSSNSSSSVVVVRHPPDDDDDD

Organism: Shewanella halifaxensis (strain HAW-EB4) (NCBI:txid458817)

pLDDT: mean 97.43, std 3.76, range [51.53, 99.0]

InterPro domains:
  IPR012338 Beta-lactamase/transpeptidase-like [G3DSA:3.40.710.10] (3-307)
  IPR012338 Beta-lactamase/transpeptidase-like [SSF56601] (4-306)
  IPR015868 Glutaminase [MF_00313] (3-305)
  IPR015868 Glutaminase [PF04960] (21-305)
  IPR015868 Glutaminase [PTHR12544] (5-308)
  IPR015868 Glutaminase [TIGR03814] (8-305)

Secondary structure (DSSP, 8-state):
---HHHHHHHHHHHHTT----B---SSHHHHTS-TT--EEEEEETT--EEEEESTT--EE-GGGHHHHHHHHHHHHH-HHHHHHHT-----SS-TT-HHHHHHTTT----TTSHHHHHHHHHHS--SSHHHHHHHHHHHHHHHHTS--EE-HHHHHHHHTT-HHHHHHHHHHHHTT---S-HHHHHHHHHHHHTEEE-HHHHHHHHHHHHTTTEETTTTEE-S-GGGHHHHHHHHHHHTTGGGHHHHHHHT-S-EEE-TTSEEEEEETTTEEEEEE---B-TTS-BHHHHHHHHHHHHHHT--TT------/---HHHHHHHHHHHHTT----B---SSHHHHTS-TT--EEEEEETT--EEEEESTT--EE-GGGHHHHHHHHHHHHH-HHHHHHHT-----SS-TT-HHHHHHTTT----TTSHHHHHHHHHHS--SSHHHHHHHHHHHHHHHHTS--EE-HHHHHHHHTT-HHHHHHHHHHHHTT---S-HHHHHHHHHHHHTEEE-HHHHHHHHHHHHTTTEETTTTEE-S-GGGHHHHHHHHHHHTTGGGHHHHHHHT-S-EEE-TTSEEEEEETTTEEEEEE---B-TTS-BHHHHHHHHHHHHHHT--TT------

Sequence (622 aa):
MVLLADVMQQAYDKYKGKHGGKNASYIPYLAQVPSELTGIAFVSVNGEVTSFGDSNYHFAIESISKVITLALALEESGSEAVHSKIGADPTGLPFNSVLALEIHNGKPLTPLVNAGAMATVSLIKADDKEQRWQKILDCQSRFTNSATKLSDEVNQSEQTTNTHNQAISLLLKAAGCMYSDPLEACDVYTRQCSTLINCVELATMGATLANGGFNPCSKQTVIHSKNVSHILADMTMEGLYERSGDWAYDVGLPGKSGVGGGLVAVIPNVGALATFSPPLDPAGNSVKGQLMIKHISQLMGWSVFNTKIESMVLLADVMQQAYDKYKGKHGGKNASYIPYLAQVPSELTGIAFVSVNGEVTSFGDSNYHFAIESISKVITLALALEESGSEAVHSKIGADPTGLPFNSVLALEIHNGKPLTPLVNAGAMATVSLIKADDKEQRWQKILDCQSRFTNSATKLSDEVNQSEQTTNTHNQAISLLLKAAGCMYSDPLEACDVYTRQCSTLINCVELATMGATLANGGFNPCSKQTVIHSKNVSHILADMTMEGLYERSGDWAYDVGLPGKSGVGGGLVAVIPNVGALATFSPPLDPAGNSVKGQLMIKHISQLMGWSVFNTKIES